Protein 4Q28 (pdb70)

Sequence (426 aa):
GHHHHHHSHRRSIVVIHPDTGRELSPEEAHRAGLIDWNFVKLRSQECDWEEISVKGPNGESSVIHDRKSGKKFSIEEALQSGRLTPAQYDRYVNKDSIQELAVLVSGGHHHHHHSHRRSIVVIHPDTGRELSPEEAHRAGLIDWNFVKLRSQECDWEEISVKGPNGESSVIHDRKSGKKFSIEEALQSGRLTPAQYDRYVNKDSIQELAVLVSGGHHHHHHSHRRSIVVIHPDTGRELSPEEAHRAGLIDWNFVKLRSQECDWEEISVKGPNGESSVIHDRKSGKKFSIEEALQSGRLTPAQYDRYVNKDSIQELAVLVSGHHHHHHSHRRSIVVIHPDTGRELSPEEAHRAGLIDWNFVKLRSQECDWEEISVKGPNGESSVIHDRKSGKKFSIEEALQSGRLTPAQYDRYVNKDSIQELAVLVS

Solvent-accessible surface area: 22636 Å² total

Structure (mmCIF, N/CA/C/O backbone):
data_4Q28
#
_entry.id   4Q28
#
_cell.length_a   68.237
_cell.length_b   68.237
_cell.length_c   192.587
_cell.angle_alpha   90.000
_cell.angle_beta   90.000
_cell.angle_gamma   120.000
#
_symmetry.space_group_name_H-M   'P 31 2 1'
#
loop_
_entity.id
_entity.type
_entity.pdbx_description
1 polymer Periplakin
2 water water
#
loop_
_atom_site.group_PDB
_atom_site.id
_atom_site.type_symbol
_atom_site.label_atom_id
_atom_site.label_alt_id
_atom_site.label_comp_id
_atom_site.label_asym_id
_atom_site.label_entity_id
_atom_site.label_seq_id
_atom_site.pdbx_PDB_ins_code
_atom_site.Cartn_x
_atom_site.Cartn_y
_atom_site.Cartn_z
_atom_site.occupancy
_atom_site.B_iso_or_equiv
_atom_site.auth_seq_id
_atom_site.auth_comp_id
_atom_site.auth_asym_id
_atom_site.auth_atom_id
_atom_site.pdbx_PDB_model_num
ATOM 1 N N . GLY A 1 2 ? 33.913 3.873 -7.811 1.00 68.55 1645 GLY A N 1
ATOM 2 C CA . GLY A 1 2 ? 33.320 4.202 -6.472 1.00 65.70 1645 GLY A CA 1
ATOM 3 C C . GLY A 1 2 ? 33.755 5.567 -5.953 1.00 72.65 1645 GLY A C 1
ATOM 4 O O . GLY A 1 2 ? 34.891 5.988 -6.178 1.00 77.59 1645 GLY A O 1
ATOM 5 N N . HIS A 1 3 ? 32.863 6.267 -5.250 1.00 73.66 1646 HIS A N 1
ATOM 6 C CA . HIS A 1 3 ? 33.187 7.595 -4.719 1.00 59.65 1646 HIS A CA 1
ATOM 7 C C . HIS A 1 3 ? 32.775 7.802 -3.254 1.00 53.33 1646 HIS A C 1
ATOM 8 O O . HIS A 1 3 ? 31.944 7.060 -2.704 1.00 50.72 1646 HIS A O 1
ATOM 15 N N . HIS A 1 4 ? 33.358 8.825 -2.629 1.00 49.00 1647 HIS A N 1
ATOM 16 C CA . HIS A 1 4 ? 33.067 9.129 -1.228 1.00 54.98 1647 HIS A CA 1
ATOM 17 C C . HIS A 1 4 ? 31.597 9.473 -0.989 1.00 54.15 1647 HIS A C 1
ATOM 18 O O . HIS A 1 4 ? 30.956 10.136 -1.801 1.00 46.94 1647 HIS A O 1
ATOM 25 N N . HIS A 1 5 ? 31.078 9.038 0.150 1.00 40.67 1648 HIS A N 1
ATOM 26 C CA . HIS A 1 5 ? 29.699 9.305 0.525 1.00 40.85 1648 HIS A CA 1
ATOM 27 C C . HIS A 1 5 ? 29.741 10.007 1.862 1.00 45.05 1648 HIS A C 1
ATOM 28 O O . HIS A 1 5 ? 30.530 9.627 2.718 1.00 40.79 1648 HIS A O 1
ATOM 35 N N . HIS A 1 6 ? 28.909 11.022 2.059 1.00 43.07 1649 HIS A N 1
ATOM 36 C CA . HIS A 1 6 ? 28.866 11.693 3.345 1.00 37.72 1649 HIS A CA 1
ATOM 37 C C . HIS A 1 6 ? 27.486 11.424 3.908 1.00 42.29 1649 HIS A C 1
ATOM 38 O O . HIS A 1 6 ? 26.490 11.824 3.314 1.00 44.31 1649 HIS A O 1
ATOM 45 N N . HIS A 1 7 ? 27.437 10.725 5.036 1.00 50.41 1650 HIS A N 1
ATOM 46 C CA . HIS A 1 7 ? 26.179 10.399 5.679 1.00 50.53 1650 HIS A CA 1
ATOM 47 C C . HIS A 1 7 ? 25.909 11.388 6.776 1.00 50.80 1650 HIS A C 1
ATOM 48 O O . HIS A 1 7 ? 26.697 11.527 7.719 1.00 58.70 1650 HIS A O 1
ATOM 55 N N . HIS A 1 8 ? 24.791 12.091 6.667 1.00 47.76 1651 HIS A N 1
ATOM 56 C CA . HIS A 1 8 ? 24.429 13.074 7.685 1.00 45.17 1651 HIS A CA 1
ATOM 57 C C . HIS A 1 8 ? 23.210 12.564 8.429 1.00 54.25 1651 HIS A C 1
ATOM 58 O O . HIS A 1 8 ? 22.248 12.113 7.824 1.00 58.65 1651 HIS A O 1
ATOM 65 N N . SER A 1 9 ? 23.280 12.634 9.752 1.00 34.02 1652 SER A N 1
ATOM 66 C CA . SER A 1 9 ? 22.205 12.230 10.667 1.00 60.07 1652 SER A CA 1
ATOM 67 C C . SER A 1 9 ? 22.146 13.474 11.519 1.00 57.81 1652 SER A C 1
ATOM 68 O O . SER A 1 9 ? 23.001 13.682 12.390 1.00 61.82 1652 SER A O 1
ATOM 71 N N . HIS A 1 10 ? 21.133 14.295 11.269 1.00 47.62 1653 HIS A N 1
ATOM 72 C CA . HIS A 1 10 ? 20.995 15.573 11.963 1.00 55.38 1653 HIS A CA 1
ATOM 73 C C . HIS A 1 10 ? 19.664 15.615 12.694 1.00 46.39 1653 HIS A C 1
ATOM 74 O O . HIS A 1 10 ? 18.666 15.181 12.147 1.00 45.49 1653 HIS A O 1
ATOM 89 N N . ARG A 1 12 ? 17.300 18.212 15.499 1.00 60.51 1655 ARG A N 1
ATOM 90 C CA . ARG A 1 12 ? 17.222 19.541 16.100 1.00 57.22 1655 ARG A CA 1
ATOM 91 C C . ARG A 1 12 ? 15.914 19.763 16.832 1.00 56.34 1655 ARG A C 1
ATOM 92 O O . ARG A 1 12 ? 14.867 19.262 16.419 1.00 58.07 1655 ARG A O 1
ATOM 100 N N . ARG A 1 13 ? 15.981 20.495 17.936 1.00 60.52 1656 ARG A N 1
ATOM 101 C CA . ARG A 1 13 ? 14.786 20.814 18.709 1.00 46.85 1656 ARG A CA 1
ATOM 102 C C . ARG A 1 13 ? 14.772 22.307 18.880 1.00 47.99 1656 ARG A C 1
ATOM 103 O O . ARG A 1 13 ? 15.654 22.869 19.517 1.00 49.26 1656 ARG A O 1
ATOM 111 N N . SER A 1 14 ? 13.784 22.964 18.301 1.00 62.48 1657 SER A N 1
ATOM 112 C CA . SER A 1 14 ? 13.716 24.402 18.443 1.00 53.05 1657 SER A CA 1
ATOM 113 C C . SER A 1 14 ? 12.354 24.796 18.985 1.00 58.70 1657 SER A C 1
ATOM 114 O O . SER A 1 14 ? 11.419 23.997 19.003 1.00 55.28 1657 SER A O 1
ATOM 117 N N . ILE A 1 15 ? 12.261 26.033 19.443 1.00 65.18 1658 ILE A N 1
ATOM 118 C CA . ILE A 1 15 ? 11.031 26.551 20.006 1.00 54.12 1658 ILE A CA 1
ATOM 119 C C . ILE A 1 15 ? 10.737 27.911 19.393 1.00 55.44 1658 ILE A C 1
ATOM 120 O O . ILE A 1 15 ? 11.627 28.756 19.266 1.00 61.13 1658 ILE A O 1
ATOM 125 N N . VAL A 1 16 ? 9.487 28.127 19.010 1.00 56.15 1659 VAL A N 1
ATOM 126 C CA . VAL A 1 16 ? 9.109 29.408 18.432 1.00 58.00 1659 VAL A CA 1
ATOM 127 C C . VAL A 1 16 ? 7.985 30.062 19.268 1.00 49.51 1659 VAL A C 1
ATOM 128 O O . VAL A 1 16 ? 7.059 29.384 19.732 1.00 44.78 1659 VAL A O 1
ATOM 132 N N . VAL A 1 17 ? 8.091 31.369 19.493 1.00 47.58 1660 VAL A N 1
ATOM 133 C CA . VAL A 1 17 ? 7.089 32.106 20.273 1.00 53.58 1660 VAL A CA 1
ATOM 134 C C . VAL A 1 17 ? 6.188 32.952 19.384 1.00 50.58 1660 VAL A C 1
ATOM 135 O O . VAL A 1 17 ? 6.644 33.908 18.770 1.00 54.57 1660 VAL A O 1
ATOM 139 N N . ILE A 1 18 ? 4.906 32.607 19.345 1.00 52.48 1661 ILE A N 1
ATOM 140 C CA . ILE A 1 18 ? 3.936 33.314 18.519 1.00 60.33 1661 ILE A CA 1
ATOM 141 C C . ILE A 1 18 ? 3.528 34.679 19.066 1.00 57.10 1661 ILE A C 1
ATOM 142 O O . ILE A 1 18 ? 3.090 34.799 20.212 1.00 54.12 1661 ILE A O 1
ATOM 147 N N . HIS A 1 19 ? 3.666 35.708 18.241 1.00 64.60 1662 HIS A N 1
ATOM 148 C CA . HIS A 1 19 ? 3.293 37.047 18.666 1.00 82.02 1662 HIS A CA 1
ATOM 149 C C . HIS A 1 19 ? 1.770 37.110 18.756 1.00 84.59 1662 HIS A C 1
ATOM 150 O O . HIS A 1 19 ? 1.070 36.672 17.848 1.00 81.39 1662 HIS A O 1
ATOM 157 N N . PRO A 1 20 ? 1.239 37.660 19.857 1.00 87.38 1663 PRO A N 1
ATOM 158 C CA . PRO A 1 20 ? -0.207 37.782 20.083 1.00 89.67 1663 PRO A CA 1
ATOM 159 C C . PRO A 1 20 ? -0.953 38.568 19.014 1.00 94.22 1663 PRO A C 1
ATOM 160 O O . PRO A 1 20 ? -2.114 38.286 18.722 1.00 89.53 1663 PRO A O 1
ATOM 164 N N . ASP A 1 21 ? -0.274 39.552 18.434 1.00 95.07 1664 ASP A N 1
ATOM 165 C CA . ASP A 1 21 ? -0.877 40.405 17.425 1.00 95.72 1664 ASP A CA 1
ATOM 166 C C . ASP A 1 21 ? -0.503 40.025 15.994 1.00 109.85 1664 ASP A C 1
ATOM 167 O O . ASP A 1 21 ? -1.365 39.611 15.218 1.00 119.32 1664 ASP A O 1
ATOM 172 N N . THR A 1 22 ? 0.772 40.149 15.639 1.00 109.28 1665 THR A N 1
ATOM 173 C CA . THR A 1 22 ? 1.192 39.810 14.283 1.00 110.99 1665 THR A CA 1
ATOM 174 C C . THR A 1 22 ? 1.175 38.301 14.041 1.00 115.60 1665 THR A C 1
ATOM 175 O O . THR A 1 22 ? 1.389 37.846 12.916 1.00 123.33 1665 THR A O 1
ATOM 179 N N . GLY A 1 23 ? 0.918 37.529 15.096 1.00 108.04 1666 GLY A N 1
ATOM 180 C CA . GLY A 1 23 ? 0.881 36.079 14.969 1.00 93.41 1666 GLY A CA 1
ATOM 181 C C . GLY A 1 23 ? 2.161 35.516 14.377 1.00 89.50 1666 GLY A C 1
ATOM 182 O O . GLY A 1 23 ? 2.233 34.329 14.063 1.00 87.06 1666 GLY A O 1
ATOM 183 N N . ARG A 1 24 ? 3.170 36.376 14.237 1.00 89.06 1667 ARG A N 1
ATOM 184 C CA . ARG A 1 24 ? 4.460 36.005 13.665 1.00 86.77 1667 ARG A CA 1
ATOM 185 C C . ARG A 1 24 ? 5.229 35.061 14.588 1.00 74.50 1667 ARG A C 1
ATOM 186 O O . ARG A 1 24 ? 5.072 35.122 15.813 1.00 65.43 1667 ARG A O 1
ATOM 194 N N . GLU A 1 25 ? 6.034 34.173 13.995 1.00 57.08 1668 GLU A N 1
ATOM 195 C CA . GLU A 1 25 ? 6.846 33.229 14.767 1.00 66.03 1668 GLU A CA 1
ATOM 196 C C . GLU A 1 25 ? 8.136 33.920 15.191 1.00 67.86 1668 GLU A C 1
ATOM 197 O O . GLU A 1 25 ? 8.898 34.394 14.347 1.00 76.78 1668 GLU A O 1
ATOM 203 N N . LEU A 1 26 ? 8.379 33.976 16.495 1.00 53.68 1669 LEU A N 1
ATOM 204 C CA . LEU A 1 26 ? 9.576 34.619 17.013 1.00 51.20 1669 LEU A CA 1
ATOM 205 C C . LEU A 1 26 ? 10.501 33.618 17.681 1.00 62.97 1669 LEU A C 1
ATOM 206 O O . LEU A 1 26 ? 10.056 32.611 18.233 1.00 80.36 1669 LEU A O 1
ATOM 211 N N . SER A 1 27 ? 11.796 33.889 17.622 1.00 64.81 1670 SER A N 1
ATOM 212 C CA . SER A 1 27 ? 12.756 33.011 18.262 1.00 65.88 1670 SER A CA 1
ATOM 213 C C . SER A 1 27 ? 12.792 33.471 19.707 1.00 53.26 1670 SER A C 1
ATOM 214 O O . SER A 1 27 ? 12.567 34.652 19.998 1.00 43.10 1670 SER A O 1
ATOM 217 N N . PRO A 1 28 ? 13.061 32.546 20.636 1.00 57.75 1671 PRO A N 1
ATOM 218 C CA . PRO A 1 28 ? 13.110 32.935 22.049 1.00 58.03 1671 PRO A CA 1
ATOM 219 C C . PRO A 1 28 ? 13.871 34.257 22.178 1.00 60.50 1671 PRO A C 1
ATOM 220 O O . PRO A 1 28 ? 13.514 35.137 22.958 1.00 54.61 1671 PRO A O 1
ATOM 224 N N . GLU A 1 29 ? 14.911 34.392 21.372 1.00 59.04 1672 GLU A N 1
ATOM 225 C CA . GLU A 1 29 ? 15.734 35.581 21.363 1.00 48.05 1672 GLU A CA 1
ATOM 226 C C . GLU A 1 29 ? 14.930 36.834 21.000 1.00 52.87 1672 GLU A C 1
ATOM 227 O O . GLU A 1 29 ? 14.946 37.830 21.726 1.00 59.03 1672 GLU A O 1
ATOM 233 N N . GLU A 1 30 ? 14.229 36.776 19.871 1.00 52.89 1673 GLU A N 1
ATOM 234 C CA . GLU A 1 30 ? 13.419 37.900 19.389 1.00 54.22 1673 GLU A CA 1
ATOM 235 C C . GLU A 1 30 ? 12.235 38.211 20.293 1.00 56.95 1673 GLU A C 1
ATOM 236 O O . GLU A 1 30 ? 11.840 39.374 20.419 1.00 53.61 1673 GLU A O 1
ATOM 242 N N . ALA A 1 31 ? 11.661 37.170 20.894 1.00 61.22 1674 ALA A N 1
ATOM 243 C CA . ALA A 1 31 ? 10.525 37.329 21.794 1.00 55.74 1674 ALA A CA 1
ATOM 244 C C . ALA A 1 31 ? 10.992 38.176 22.961 1.00 65.31 1674 ALA A C 1
ATOM 245 O O . ALA A 1 31 ? 10.306 39.111 23.385 1.00 73.34 1674 ALA A O 1
ATOM 247 N N . HIS A 1 32 ? 12.176 37.839 23.468 1.00 51.16 1675 HIS A N 1
ATOM 248 C CA . HIS A 1 32 ? 12.768 38.565 24.584 1.00 50.41 1675 HIS A CA 1
ATOM 249 C C . HIS A 1 32 ? 12.997 40.036 24.253 1.00 38.25 1675 HIS A C 1
ATOM 250 O O . HIS A 1 32 ? 12.858 40.893 25.119 1.00 57.30 1675 HIS A O 1
ATOM 257 N N . ARG A 1 33 ? 13.360 40.338 23.014 1.00 49.13 1676 ARG A N 1
ATOM 258 C CA . ARG A 1 33 ? 13.573 41.736 22.633 1.00 59.01 1676 ARG A CA 1
ATOM 259 C C . ARG A 1 33 ? 12.236 42.447 22.387 1.00 55.55 1676 ARG A C 1
ATOM 260 O O . ARG A 1 33 ? 12.155 43.679 22.392 1.00 52.25 1676 ARG A O 1
ATOM 268 N N . ALA A 1 34 ? 11.192 41.657 22.170 1.00 44.90 1677 ALA A N 1
ATOM 269 C CA . ALA A 1 34 ? 9.871 42.202 21.921 1.00 55.14 1677 ALA A CA 1
ATOM 270 C C . ALA A 1 34 ? 9.109 42.208 23.229 1.00 70.64 1677 ALA A C 1
ATOM 271 O O . ALA A 1 34 ? 7.905 42.447 23.259 1.00 59.85 1677 ALA A O 1
ATOM 273 N N . GLY A 1 35 ? 9.826 41.927 24.310 1.00 71.39 1678 GLY A N 1
ATOM 274 C CA . GLY A 1 35 ? 9.224 41.917 25.631 1.00 59.65 1678 GLY A CA 1
ATOM 275 C C . GLY A 1 35 ? 8.128 40.893 25.835 1.00 62.33 1678 GLY A C 1
ATOM 276 O O . GLY A 1 35 ? 7.367 40.985 26.793 1.00 67.95 1678 GLY A O 1
ATOM 277 N N . LEU A 1 36 ? 8.034 39.909 24.954 1.00 66.59 1679 LEU A N 1
ATOM 278 C CA . LEU A 1 36 ? 6.993 38.908 25.117 1.00 66.55 1679 LEU A CA 1
ATOM 279 C C . LEU A 1 36 ? 7.340 37.893 26.193 1.00 76.25 1679 LEU A C 1
ATOM 280 O O . LEU A 1 36 ? 6.477 37.123 26.626 1.00 87.52 1679 LEU A O 1
ATOM 285 N N . ILE A 1 37 ? 8.603 37.890 26.617 1.00 60.74 1680 ILE A N 1
ATOM 286 C CA . ILE A 1 37 ? 9.076 36.972 27.657 1.00 53.54 1680 ILE A CA 1
ATOM 287 C C . 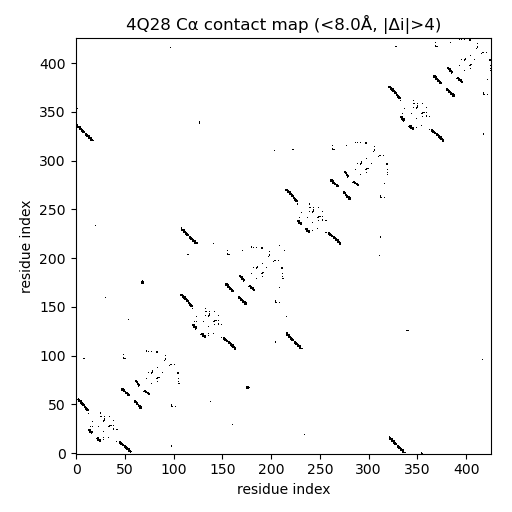ILE A 1 37 ? 10.241 37.575 28.432 1.00 77.63 1680 ILE A C 1
ATOM 288 O O . ILE A 1 37 ? 11.056 38.318 27.876 1.00 91.26 1680 ILE A O 1
ATOM 293 N N . ASP A 1 38 ? 10.313 37.237 29.716 1.00 82.09 1681 ASP A N 1
ATOM 294 C CA . ASP A 1 38 ? 11.359 37.738 30.600 1.00 83.55 1681 ASP A CA 1
ATOM 295 C C . ASP A 1 38 ? 12.602 36.882 30.520 1.00 69.67 1681 ASP A C 1
ATOM 296 O O . ASP A 1 38 ? 12.539 35.702 30.169 1.00 67.37 1681 ASP A O 1
ATOM 301 N N . TRP A 1 39 ? 13.729 37.4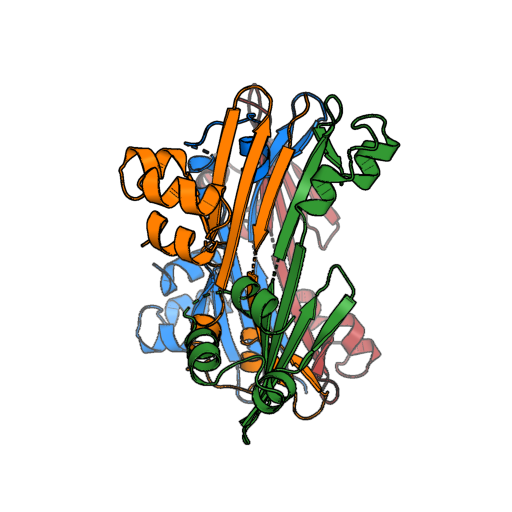80 30.877 1.00 56.59 1682 TRP A N 1
ATOM 302 C CA . TRP A 1 39 ? 15.013 36.799 30.838 1.00 55.04 1682 TRP A CA 1
ATOM 303 C C . TRP A 1 39 ? 15.078 35.325 31.298 1.00 67.64 1682 TRP A C 1
ATOM 304 O O . TRP A 1 39 ? 15.680 34.491 30.622 1.00 68.66 1682 TRP A O 1
ATOM 315 N N . ASN A 1 40 ? 14.464 34.990 32.427 1.00 69.30 1683 ASN A N 1
ATOM 316 C CA . ASN A 1 40 ? 14.518 33.614 32.916 1.00 74.77 1683 ASN A CA 1
ATOM 317 C C . ASN A 1 40 ? 13.692 32.614 32.113 1.00 79.57 1683 ASN A C 1
ATOM 318 O O . ASN A 1 40 ? 13.970 31.415 32.143 1.00 89.75 1683 ASN A O 1
ATOM 331 N N . PHE A 1 42 ? 13.414 33.016 28.982 1.00 52.81 1685 PHE A N 1
ATOM 332 C CA . PHE A 1 42 ? 14.266 33.006 27.801 1.00 68.50 1685 PHE A CA 1
ATOM 333 C C . PHE A 1 42 ? 15.314 31.918 27.984 1.00 65.92 1685 PHE A C 1
ATOM 334 O O . PHE A 1 4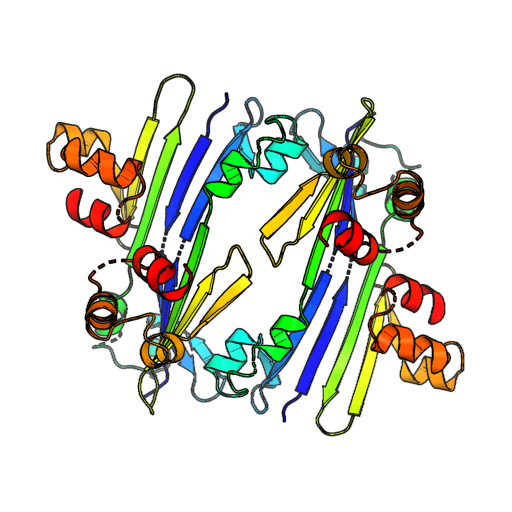2 ? 15.486 31.065 27.114 1.00 53.00 1685 PHE A O 1
ATOM 342 N N . VAL A 1 43 ? 16.002 31.954 29.123 1.00 64.42 1686 VAL A N 1
ATOM 343 C CA . VAL A 1 43 ? 17.008 30.956 29.463 1.00 58.21 1686 VAL A CA 1
ATOM 344 C C . VAL A 1 43 ? 16.331 29.588 29.471 1.00 55.35 1686 VAL A C 1
ATOM 345 O O . VAL A 1 43 ? 16.766 28.650 28.790 1.00 54.66 1686 VAL A O 1
ATOM 349 N N . LYS A 1 44 ? 15.266 29.482 30.256 1.00 50.38 1687 LYS A N 1
ATOM 350 C CA . LYS A 1 44 ? 14.523 28.238 30.349 1.00 60.53 1687 LYS A CA 1
ATOM 351 C C . LYS A 1 44 ? 14.262 27.694 28.956 1.00 64.58 1687 LYS A C 1
ATOM 352 O O . LYS A 1 44 ? 14.578 26.543 28.666 1.00 74.47 1687 LYS A O 1
ATOM 358 N N . LEU A 1 45 ? 13.681 28.527 28.096 1.00 54.80 1688 LEU A N 1
ATOM 359 C CA . LEU A 1 45 ? 13.360 28.112 26.731 1.00 63.98 1688 LEU A CA 1
ATOM 360 C C . LEU A 1 45 ? 14.556 27.575 25.959 1.00 56.34 1688 LEU A C 1
ATOM 361 O O . LEU A 1 45 ? 14.457 26.529 25.316 1.00 50.43 1688 LEU A O 1
ATOM 366 N N . ARG A 1 46 ? 15.669 28.308 26.021 1.00 51.50 1689 ARG A N 1
ATOM 367 C CA . ARG A 1 46 ? 16.918 27.940 25.360 1.00 52.08 1689 ARG A CA 1
ATOM 368 C C . ARG A 1 46 ? 17.414 26.559 25.794 1.00 70.18 1689 ARG A C 1
ATOM 369 O O . ARG A 1 46 ? 17.739 25.715 24.951 1.00 75.35 1689 ARG A O 1
ATOM 377 N N . SER A 1 47 ? 17.474 26.343 27.109 1.00 66.37 1690 SER A N 1
ATOM 378 C CA . SER A 1 47 ? 17.923 25.078 27.683 1.00 66.85 1690 SER A CA 1
ATOM 379 C C . SER A 1 47 ? 17.173 23.889 27.087 1.00 80.39 1690 SER A C 1
ATOM 380 O O . SER A 1 47 ? 17.585 22.736 27.246 1.00 95.92 1690 SER A O 1
ATOM 383 N N . GLN A 1 48 ? 16.061 24.177 26.420 1.00 68.55 1691 GLN A N 1
ATOM 384 C CA . GLN A 1 48 ? 15.235 23.149 25.799 1.00 73.56 1691 GLN A CA 1
ATOM 385 C C . GLN A 1 48 ? 15.559 22.938 24.329 1.00 67.59 1691 GLN A C 1
ATOM 386 O O . GLN A 1 48 ? 15.002 22.047 23.686 1.00 64.05 1691 GLN A O 1
ATOM 392 N N . GLU A 1 49 ? 16.438 23.774 23.791 1.00 61.68 1692 GLU A N 1
ATOM 393 C CA . GLU A 1 49 ? 16.825 23.657 22.393 1.00 56.50 1692 GLU A CA 1
ATOM 394 C C . GLU A 1 49 ? 18.142 22.894 22.310 1.00 58.19 1692 GLU A C 1
ATOM 395 O O . GLU A 1 49 ? 18.955 22.929 23.234 1.00 68.46 1692 GLU A O 1
ATOM 401 N N . CYS A 1 50 ? 18.336 22.186 21.208 1.00 41.29 1693 CYS A N 1
ATOM 402 C CA . CYS A 1 50 ? 19.566 21.441 20.982 1.00 54.45 1693 CYS A CA 1
ATOM 403 C C . CYS A 1 50 ? 19.652 21.147 19.503 1.00 60.12 1693 CYS A C 1
ATOM 404 O O . CYS A 1 50 ? 18.631 20.978 18.832 1.00 58.80 1693 CYS A O 1
ATOM 407 N N . ASP A 1 51 ? 20.877 21.098 18.998 1.00 57.76 1694 ASP A N 1
ATOM 408 C CA . ASP A 1 51 ? 21.104 20.861 17.583 1.00 47.02 1694 ASP A CA 1
ATOM 409 C C . ASP A 1 51 ? 22.333 19.975 17.437 1.00 48.99 1694 ASP A C 1
ATOM 410 O O . ASP A 1 51 ? 23.461 20.441 17.632 1.00 44.49 1694 ASP A O 1
ATOM 415 N N . TRP A 1 52 ? 22.122 18.699 17.124 1.00 48.90 1695 TRP A N 1
ATOM 416 C CA . TRP A 1 52 ? 23.236 17.768 16.920 1.00 41.57 1695 TRP A CA 1
ATOM 417 C C . TRP A 1 52 ? 23.241 17.198 15.502 1.00 44.42 1695 TRP A C 1
ATOM 418 O O . TRP A 1 52 ? 22.187 16.944 14.923 1.00 61.44 1695 TRP A O 1
ATOM 429 N N . GLU A 1 53 ? 24.434 17.000 14.948 1.00 47.66 1696 GLU A N 1
ATOM 430 C CA . GLU A 1 53 ? 24.583 16.452 13.607 1.00 43.48 1696 GLU A CA 1
ATOM 431 C C . GLU A 1 53 ? 25.766 15.487 13.590 1.00 54.13 1696 GLU A C 1
ATOM 432 O O . GLU A 1 53 ? 26.871 15.834 14.004 1.00 61.39 1696 GLU A O 1
ATOM 438 N N . GLU A 1 54 ? 25.523 14.267 13.128 1.00 60.51 1697 GLU A N 1
ATOM 439 C CA . GLU A 1 54 ? 26.569 13.252 13.057 1.00 50.69 1697 GLU A CA 1
ATOM 440 C C . GLU A 1 54 ? 26.893 13.006 11.589 1.00 54.27 1697 GLU A C 1
ATOM 441 O O . GLU A 1 54 ? 26.012 12.686 10.797 1.00 52.91 1697 GLU A O 1
ATOM 447 N N . ILE A 1 55 ? 28.160 13.156 11.226 1.00 33.68 1698 ILE A N 1
ATOM 448 C CA . ILE A 1 55 ? 28.566 12.962 9.850 1.00 43.40 1698 ILE A CA 1
ATOM 449 C C . ILE A 1 55 ? 29.599 11.851 9.643 1.00 62.53 1698 ILE A C 1
ATOM 450 O O . ILE A 1 55 ? 30.759 11.969 10.059 1.00 47.92 1698 ILE A O 1
ATOM 455 N N . SER A 1 56 ? 29.157 10.770 9.003 1.00 67.24 1699 SER A N 1
ATOM 456 C CA . SER A 1 56 ? 30.017 9.636 8.702 1.00 54.52 1699 SER A CA 1
ATOM 457 C C . SER A 1 56 ? 30.573 9.743 7.292 1.00 52.52 1699 SER A C 1
ATOM 458 O O . SER A 1 56 ? 29.829 9.636 6.326 1.00 55.87 1699 SER A O 1
ATOM 461 N N . VAL A 1 57 ? 31.873 9.986 7.173 1.00 48.99 1700 VAL A N 1
ATOM 462 C CA . VAL A 1 57 ? 32.519 10.041 5.867 1.00 56.01 1700 VAL A CA 1
ATOM 463 C C . VAL A 1 57 ? 32.780 8.596 5.466 1.00 60.33 1700 VAL A C 1
ATOM 464 O O . VAL A 1 57 ? 33.559 7.902 6.112 1.00 61.80 1700 VAL A O 1
ATOM 468 N N . LYS A 1 58 ? 32.132 8.128 4.414 1.00 66.36 1701 LYS A N 1
ATOM 469 C CA . LYS A 1 58 ? 32.349 6.756 3.996 1.00 61.53 1701 LYS A CA 1
ATOM 470 C C . LYS A 1 58 ? 33.174 6.790 2.735 1.00 60.39 1701 LYS A C 1
ATOM 471 O O . LYS A 1 58 ? 32.692 7.176 1.675 1.00 63.82 1701 LYS A O 1
ATOM 477 N N . GLY A 1 59 ? 34.434 6.393 2.862 1.00 64.85 1702 GLY A N 1
ATOM 478 C CA . GLY A 1 59 ? 35.323 6.405 1.723 1.00 71.58 1702 GLY A CA 1
ATOM 479 C C . GLY A 1 59 ? 35.994 5.091 1.390 1.00 81.02 1702 GLY A C 1
ATOM 480 O O . GLY A 1 59 ? 35.406 4.014 1.511 1.00 85.61 1702 GLY A O 1
ATOM 481 N N . PRO A 1 60 ? 37.255 5.166 0.956 1.00 82.39 1703 PRO A N 1
ATOM 482 C CA . PRO A 1 60 ? 38.078 4.018 0.574 1.00 82.88 1703 PRO A CA 1
ATOM 483 C C . PRO A 1 60 ? 38.682 3.304 1.768 1.00 92.19 1703 PRO A C 1
ATOM 484 O O . PRO A 1 60 ? 38.705 2.072 1.804 1.00 82.57 1703 PRO A O 1
ATOM 488 N N . ASN A 1 61 ? 39.171 4.077 2.739 1.00 100.87 1704 ASN A N 1
ATOM 489 C CA . ASN A 1 61 ? 39.781 3.501 3.934 1.00 107.60 1704 ASN A CA 1
ATOM 490 C C . ASN A 1 61 ? 38.709 2.758 4.735 1.00 102.40 1704 ASN A C 1
ATOM 491 O O . ASN A 1 61 ? 38.931 1.645 5.217 1.00 92.87 1704 ASN A O 1
ATOM 496 N N . GLY A 1 62 ? 37.548 3.393 4.861 1.00 90.21 1705 GLY A N 1
ATOM 497 C CA . GLY A 1 62 ? 36.442 2.818 5.600 1.00 81.21 1705 GLY A CA 1
ATOM 498 C C . GLY A 1 62 ? 35.623 3.990 6.091 1.00 83.54 1705 GLY A C 1
ATOM 499 O O . GLY A 1 62 ? 35.554 4.998 5.386 1.00 73.50 1705 GLY A O 1
ATOM 500 N N . GLU A 1 63 ? 35.019 3.894 7.276 1.00 83.28 1706 GLU A N 1
ATOM 501 C CA . GLU A 1 63 ? 34.222 5.008 7.775 1.00 78.87 1706 GLU A CA 1
ATOM 502 C C . GLU A 1 63 ? 34.861 5.810 8.895 1.00 67.91 1706 GLU A C 1
ATOM 503 O O . GLU A 1 63 ? 35.306 5.277 9.902 1.00 83.24 1706 GLU A O 1
ATOM 509 N N . SER A 1 64 ? 34.910 7.114 8.679 1.00 63.28 1707 SER A N 1
ATOM 510 C CA . SER A 1 64 ? 35.444 8.082 9.628 1.00 72.82 1707 SER A CA 1
ATOM 511 C C . SER A 1 64 ? 34.171 8.767 10.146 1.00 61.26 1707 SER A C 1
ATOM 512 O O . SER A 1 64 ? 33.240 8.969 9.378 1.00 71.17 1707 SER A O 1
ATOM 515 N N . SER A 1 65 ? 34.094 9.118 11.424 1.00 62.69 1708 SER A N 1
ATOM 516 C CA . SER A 1 65 ? 32.859 9.739 11.900 1.00 62.40 1708 SER A CA 1
ATOM 517 C C . SER A 1 65 ? 32.996 10.771 13.009 1.00 49.11 1708 SER A C 1
ATOM 518 O O . SER A 1 65 ? 33.685 10.550 14.002 1.00 50.09 1708 SER A O 1
ATOM 521 N N . VAL A 1 66 ? 32.303 11.889 12.841 1.00 38.32 1709 VAL A N 1
ATOM 522 C CA . VAL A 1 66 ? 32.349 12.984 13.799 1.00 46.05 1709 VAL A CA 1
ATOM 523 C C . VAL A 1 66 ? 30.945 13.480 14.126 1.00 49.45 1709 VAL A C 1
ATOM 524 O O . VAL A 1 66 ? 30.109 13.587 13.239 1.00 57.30 1709 VAL A O 1
ATOM 528 N N . ILE A 1 67 ? 30.683 13.773 15.397 1.00 56.21 1710 ILE A N 1
ATOM 529 C CA . ILE A 1 67 ? 29.376 14.285 15.798 1.00 58.58 1710 ILE A CA 1
ATOM 530 C C . ILE A 1 67 ? 29.548 15.715 16.320 1.00 63.67 1710 ILE A C 1
ATOM 531 O O . ILE A 1 67 ? 30.381 15.974 17.185 1.00 79.03 1710 ILE A O 1
ATOM 536 N N . HIS A 1 68 ? 28.768 16.643 15.769 1.00 40.36 1711 HIS A N 1
ATOM 537 C CA . HIS A 1 68 ? 28.863 18.049 16.148 1.00 47.21 1711 HIS A CA 1
ATOM 538 C C . HIS A 1 68 ? 27.674 18.593 16.921 1.00 39.44 1711 HIS A C 1
ATOM 539 O O . HIS A 1 68 ? 26.515 18.367 16.566 1.00 45.79 1711 HIS A O 1
ATOM 546 N N . ASP A 1 69 ? 27.983 19.342 17.968 1.00 38.18 1712 ASP A N 1
ATOM 547 C CA . ASP A 1 69 ? 26.977 19.986 18.789 1.00 57.08 1712 ASP A CA 1
ATOM 548 C C . ASP A 1 69 ? 26.813 21.363 18.134 1.00 56.79 1712 ASP A C 1
ATOM 549 O O . ASP A 1 69 ? 27.597 22.276 18.386 1.00 51.40 1712 ASP A O 1
ATOM 554 N N . ARG A 1 70 ? 25.810 21.509 17.278 1.00 50.79 1713 ARG A N 1
ATOM 555 C CA . ARG A 1 70 ? 25.596 22.776 16.582 1.00 63.98 1713 ARG A CA 1
ATOM 556 C C . ARG A 1 70 ? 25.212 23.962 17.472 1.00 60.55 1713 ARG A C 1
ATOM 557 O O . ARG A 1 70 ? 25.282 25.112 17.043 1.00 49.64 1713 ARG A O 1
ATOM 565 N N . LYS A 1 71 ? 24.804 23.678 18.702 1.00 55.80 1714 LYS A N 1
ATOM 566 C CA . LYS A 1 71 ? 24.405 24.722 19.633 1.00 50.04 1714 LYS A CA 1
ATOM 567 C C . LYS A 1 71 ? 25.599 25.292 20.375 1.00 47.17 1714 LYS A C 1
ATOM 568 O O . LYS A 1 71 ? 25.693 26.502 20.561 1.00 57.75 1714 LYS A O 1
ATOM 574 N N . SER A 1 72 ? 26.509 24.414 20.796 1.00 44.22 1715 SER A N 1
ATOM 575 C CA . SER A 1 72 ? 27.701 24.822 21.554 1.00 56.75 1715 SER A CA 1
ATOM 576 C C . SER A 1 72 ? 28.923 25.065 20.674 1.00 58.97 1715 SER A C 1
ATOM 577 O O . SER A 1 72 ? 29.778 25.898 20.986 1.00 66.73 1715 SER A O 1
ATOM 580 N N . GLY A 1 73 ? 29.012 24.318 19.582 1.00 49.02 1716 GLY A N 1
ATOM 581 C CA . GLY A 1 73 ? 30.142 24.468 18.684 1.00 50.74 1716 GLY A CA 1
ATOM 582 C C . GLY A 1 73 ? 31.233 23.451 18.976 1.00 65.20 1716 GLY A C 1
ATOM 583 O O . GLY A 1 73 ? 32.367 23.588 18.506 1.00 72.16 1716 GLY A O 1
ATOM 584 N N . LYS A 1 74 ? 30.898 22.429 19.757 1.00 63.19 1717 LYS A N 1
ATOM 585 C CA . LYS A 1 74 ? 31.859 21.393 20.092 1.00 69.06 1717 LYS A CA 1
ATOM 586 C C . LYS A 1 74 ? 31.693 20.196 19.158 1.00 67.08 1717 LYS A C 1
ATOM 587 O O . LYS A 1 74 ? 30.586 19.887 18.713 1.00 61.74 1717 LYS A O 1
ATOM 593 N N . LYS A 1 75 ? 32.806 19.523 18.878 1.00 50.83 1718 LYS A N 1
ATOM 594 C CA . LYS A 1 75 ? 32.824 18.354 17.996 1.00 60.33 1718 LYS A CA 1
ATOM 595 C C . LYS A 1 75 ? 33.423 17.131 18.702 1.00 59.43 1718 LYS A C 1
ATOM 596 O O . LYS A 1 75 ? 34.269 17.258 19.582 1.00 51.46 1718 LYS A O 1
ATOM 602 N N . PHE A 1 76 ? 32.992 15.944 18.309 1.00 59.14 1719 PHE A N 1
ATOM 603 C CA . PHE A 1 76 ? 33.498 14.740 18.944 1.00 55.20 1719 PHE A CA 1
ATOM 604 C C . PHE A 1 76 ? 33.782 13.583 17.988 1.00 54.41 1719 PHE A C 1
ATOM 605 O O . PHE A 1 76 ? 32.851 12.995 17.423 1.00 56.22 1719 PHE A O 1
ATOM 613 N N . SER A 1 77 ? 35.066 13.257 17.816 1.00 48.52 1720 SER A N 1
ATOM 614 C CA . SER A 1 77 ? 35.465 12.136 16.965 1.00 52.41 1720 SER A CA 1
ATOM 615 C C . SER A 1 77 ? 34.896 10.852 17.564 1.00 46.35 1720 SER A C 1
ATOM 616 O O . SER A 1 77 ? 34.934 10.679 18.778 1.00 38.18 1720 SER A O 1
ATOM 619 N N . ILE A 1 78 ? 34.369 9.959 16.732 1.00 50.12 1721 ILE A N 1
ATOM 620 C CA . ILE A 1 78 ? 33.815 8.708 17.247 1.00 62.35 1721 ILE A CA 1
ATOM 621 C C . ILE A 1 78 ? 34.951 7.713 17.518 1.00 68.36 1721 ILE A C 1
ATOM 622 O O . ILE A 1 78 ? 34.947 7.005 18.529 1.00 83.66 1721 ILE A O 1
ATOM 627 N N . GLU A 1 79 ? 35.924 7.664 16.612 1.00 61.21 1722 GLU A N 1
ATOM 628 C CA . GLU A 1 79 ? 37.073 6.788 16.782 1.00 69.14 1722 GLU A CA 1
ATOM 629 C C . GLU A 1 79 ? 37.768 7.209 18.072 1.00 63.88 1722 GLU A C 1
ATOM 630 O O . GLU A 1 79 ? 38.211 6.375 18.852 1.00 58.77 1722 GLU A O 1
ATOM 636 N N . GLU A 1 80 ? 37.847 8.513 18.304 1.00 61.53 1723 GLU A N 1
ATOM 637 C CA . GLU A 1 80 ? 38.478 9.020 19.516 1.00 61.20 1723 GLU A CA 1
ATOM 638 C C . GLU A 1 80 ? 37.652 8.686 20.752 1.00 69.16 1723 GLU A C 1
ATOM 639 O O . GLU A 1 80 ? 38.169 8.702 21.867 1.00 72.15 1723 GLU A O 1
ATOM 645 N N . ALA A 1 81 ? 36.372 8.377 20.556 1.00 67.70 1724 ALA A N 1
ATOM 646 C CA . ALA A 1 81 ? 35.497 8.024 21.671 1.00 60.50 1724 ALA A CA 1
ATOM 647 C C . ALA A 1 81 ? 35.588 6.529 21.926 1.00 61.39 1724 ALA A C 1
ATOM 648 O O . ALA A 1 81 ? 35.455 6.082 23.062 1.00 69.82 1724 ALA A O 1
ATOM 650 N N . LEU A 1 82 ? 35.785 5.749 20.868 1.00 59.38 1725 LEU A N 1
ATOM 651 C CA . LEU A 1 82 ? 35.929 4.307 21.033 1.00 66.34 1725 LEU A CA 1
ATOM 652 C C . LEU A 1 82 ? 37.291 4.030 21.692 1.00 69.34 1725 LEU A C 1
ATOM 653 O O . LEU A 1 82 ? 37.394 3.274 22.657 1.00 70.63 1725 LEU A O 1
ATOM 658 N N . GLN A 1 83 ? 38.332 4.669 21.174 1.00 79.98 1726 GLN A N 1
ATOM 659 C CA . GLN A 1 83 ? 39.676 4.512 21.706 1.00 87.66 1726 GLN A CA 1
ATOM 660 C C . GLN A 1 83 ? 39.700 4.871 23.198 1.00 94.40 1726 GLN A C 1
ATOM 661 O O . GLN A 1 83 ? 40.068 4.043 24.025 1.00 92.15 1726 GLN A O 1
ATOM 667 N N . SER A 1 84 ? 39.291 6.094 23.539 1.00 97.68 1727 SER A N 1
ATOM 668 C CA . SER A 1 84 ? 39.285 6.555 24.935 1.00 95.83 1727 SER A CA 1
ATOM 669 C C . SER A 1 84 ? 38.282 5.810 25.818 1.00 94.75 1727 SER A C 1
ATOM 670 O O . SER A 1 84 ? 38.231 6.018 27.033 1.00 92.88 1727 SER A O 1
ATOM 673 N N . GLY A 1 85 ? 37.470 4.960 25.197 1.00 84.98 1728 GLY A N 1
ATOM 674 C CA . GLY A 1 85 ? 36.502 4.175 25.940 1.00 68.03 1728 GLY A CA 1
ATOM 675 C C . GLY A 1 85 ? 35.168 4.792 26.328 1.00 69.16 1728 GLY A C 1
ATOM 676 O O . GLY A 1 85 ? 34.318 4.084 26.867 1.00 59.85 1728 GLY A O 1
ATOM 677 N N . ARG A 1 86 ? 34.956 6.083 26.078 1.00 74.65 1729 ARG A N 1
ATOM 678 C CA . ARG A 1 86 ? 33.671 6.692 26.435 1.00 74.47 1729 ARG A CA 1
ATOM 679 C C . ARG A 1 86 ? 32.545 6.050 25.627 1.00 70.51 1729 ARG A C 1
ATOM 680 O O . ARG A 1 86 ? 31.367 6.246 25.916 1.00 63.91 1729 ARG A O 1
ATOM 688 N N . LEU A 1 87 ? 32.909 5.283 24.607 1.00 73.90 1730 LEU A N 1
ATOM 689 C CA . LEU A 1 87 ? 31.913 4.619 23.781 1.00 69.17 1730 LEU A CA 1
ATOM 690 C C . LEU A 1 87 ? 32.336 3.161 23.584 1.00 65.31 1730 LEU A C 1
ATOM 691 O O . LEU A 1 87 ? 33.467 2.889 23.181 1.00 67.45 1730 LEU A O 1
ATOM 696 N N . THR A 1 88 ? 31.441 2.224 23.880 1.00 50.16 1731 THR A N 1
ATOM 697 C CA . THR A 1 88 ? 31.756 0.811 23.736 1.00 62.83 1731 THR A CA 1
ATOM 698 C C . THR A 1 88 ? 31.353 0.317 22.365 1.00 81.40 1731 THR A C 1
ATOM 699 O O . THR A 1 88 ? 30.316 0.709 21.841 1.00 79.55 1731 THR A O 1
ATOM 703 N N . PRO A 1 89 ? 32.165 -0.559 21.762 1.00 95.44 1732 PRO A N 1
ATOM 704 C CA . PRO A 1 89 ? 31.810 -1.067 20.436 1.00 101.38 1732 PRO A CA 1
ATOM 705 C C . PRO A 1 89 ? 30.472 -1.799 20.458 1.00 87.25 1732 PRO A C 1
ATOM 706 O O . PRO A 1 89 ? 29.990 -2.268 19.430 1.00 101.74 1732 PRO A O 1
ATOM 710 N N . ALA A 1 90 ? 29.876 -1.896 21.640 1.00 69.89 1733 ALA A N 1
ATOM 711 C CA . ALA A 1 90 ? 28.575 -2.540 21.785 1.00 69.87 1733 ALA A CA 1
ATOM 712 C C . ALA A 1 90 ? 27.496 -1.512 21.459 1.00 66.85 1733 ALA A C 1
ATOM 713 O O . ALA A 1 90 ? 26.497 -1.822 20.805 1.00 56.60 1733 ALA A O 1
ATOM 715 N N . GLN A 1 91 ? 27.724 -0.285 21.923 1.00 59.12 1734 GLN A N 1
ATOM 716 C CA . GLN A 1 91 ? 26.818 0.842 21.693 1.00 58.55 1734 GLN A CA 1
ATOM 717 C C . GLN A 1 91 ? 27.008 1.410 20.274 1.00 67.05 1734 GLN A C 1
ATOM 718 O O . GLN A 1 91 ? 26.027 1.766 19.608 1.00 63.17 1734 GLN A O 1
ATOM 724 N N . TYR A 1 92 ? 28.258 1.498 19.813 1.00 74.15 1735 TYR A N 1
ATOM 725 C CA . TYR A 1 92 ? 28.528 2.008 18.471 1.00 78.37 1735 TYR A CA 1
ATOM 726 C C . TYR A 1 92 ? 27.759 1.157 17.478 1.00 81.32 1735 TYR A C 1
ATOM 727 O O . TYR A 1 92 ? 27.168 1.663 16.527 1.00 63.52 1735 TYR A O 1
ATOM 736 N N . ASP A 1 93 ? 27.765 -0.146 17.710 1.00 80.99 1736 ASP A N 1
ATOM 737 C CA . ASP A 1 93 ? 27.063 -1.052 16.828 1.00 79.06 1736 ASP A CA 1
ATOM 738 C C . ASP A 1 93 ? 25.584 -0.767 16.774 1.00 84.96 1736 ASP A C 1
ATOM 739 O O . ASP A 1 93 ? 24.943 -0.964 15.746 1.00 98.47 1736 ASP A O 1
ATOM 744 N N . ARG A 1 94 ? 25.032 -0.295 17.878 1.00 75.58 1737 ARG A N 1
ATOM 745 C CA . ARG A 1 94 ? 23.619 0.010 17.886 1.00 72.98 1737 ARG A CA 1
ATOM 746 C C . ARG A 1 94 ? 23.391 1.218 16.995 1.00 68.84 1737 ARG A C 1
ATOM 747 O O . ARG A 1 94 ? 22.485 1.216 16.166 1.00 70.93 1737 ARG A O 1
ATOM 755 N N . TYR A 1 95 ? 24.221 2.245 17.151 1.00 60.54 1738 TYR A N 1
ATOM 756 C CA . TYR A 1 95 ? 24.076 3.438 16.330 1.00 70.93 1738 TYR A CA 1
ATOM 757 C C . TYR A 1 95 ? 24.197 3.054 14.863 1.00 63.79 1738 TYR A C 1
ATOM 758 O O . TYR A 1 95 ? 23.307 3.331 14.057 1.00 65.38 1738 TYR A O 1
ATOM 767 N N . VAL A 1 96 ? 25.307 2.412 14.522 1.00 60.79 1739 VAL A N 1
ATOM 768 C CA . VAL A 1 96 ? 25.538 1.990 13.148 1.00 68.09 1739 VAL A CA 1
ATOM 769 C C . VAL A 1 96 ? 24.329 1.239 12.584 1.00 76.49 1739 VAL A C 1
ATOM 770 O O . VAL A 1 96 ? 23.926 1.481 11.449 1.00 83.17 1739 VAL A O 1
ATOM 774 N N . ASN A 1 97 ? 23.749 0.342 13.378 1.00 71.26 1740 ASN A N 1
ATOM 775 C CA . ASN A 1 97 ? 22.589 -0.433 12.940 1.00 63.41 1740 ASN A CA 1
ATOM 776 C C . ASN A 1 97 ? 21.287 0.330 13.040 1.00 63.33 1740 ASN A C 1
ATOM 777 O O . ASN A 1 97 ? 20.212 -0.258 12.920 1.00 56.63 1740 ASN A O 1
ATOM 782 N N . LYS A 1 98 ? 21.395 1.636 13.266 1.00 72.89 1741 LYS A N 1
ATOM 783 C CA . LYS A 1 98 ? 20.237 2.525 13.397 1.00 74.11 1741 LYS A CA 1
ATOM 784 C C . LYS A 1 98 ? 19.284 2.163 14.534 1.00 79.01 1741 LYS A C 1
ATOM 785 O O . LYS A 1 98 ? 18.066 2.209 14.367 1.00 89.52 1741 LYS A O 1
ATOM 791 N N . ASP A 1 99 ? 19.836 1.795 15.686 1.00 84.31 1742 ASP A N 1
ATOM 792 C CA . ASP A 1 99 ? 19.010 1.462 16.838 1.00 93.17 1742 ASP A CA 1
ATOM 793 C C . ASP A 1 99 ? 19.355 2.355 18.020 1.00 93.41 1742 ASP A C 1
ATOM 794 O O . ASP A 1 99 ? 18.979 2.086 19.162 1.00 95.37 1742 ASP A O 1
ATOM 807 N N . SER A 1 101 ? 19.583 6.664 18.712 1.00 68.31 1744 SER A N 1
ATOM 808 C CA . SER A 1 101 ? 19.363 8.009 18.215 1.00 61.51 1744 SER A CA 1
ATOM 809 C C . SER A 1 101 ? 20.624 8.850 18.236 1.00 61.87 1744 SER A C 1
ATOM 810 O O . SER A 1 101 ? 21.622 8.519 18.873 1.00 59.70 1744 SER A O 1
ATOM 813 N N . ILE A 1 102 ? 20.546 9.970 17.542 1.00 60.50 1745 ILE A N 1
ATOM 814 C CA . ILE A 1 102 ? 21.652 10.895 17.469 1.00 56.68 1745 ILE A CA 1
ATOM 815 C C . ILE A 1 102 ? 21.858 11.440 18.865 1.00 52.86 1745 ILE A C 1
ATOM 816 O O . ILE A 1 102 ? 22.983 11.602 19.305 1.00 56.80 1745 ILE A O 1
ATOM 821 N N . GLN A 1 103 ? 20.769 11.706 19.573 1.00 59.51 1746 GLN A N 1
ATOM 822 C CA . GLN A 1 103 ? 20.884 12.241 20.922 1.00 64.26 1746 GLN A CA 1
ATOM 823 C C . GLN A 1 103 ? 21.493 11.221 21.895 1.00 63.70 1746 GLN A C 1
ATOM 824 O O . GLN A 1 103 ? 22.364 11.584 22.686 1.00 48.79 1746 GLN A O 1
ATOM 830 N N . GLU A 1 104 ? 21.052 9.957 21.846 1.00 62.69 1747 GLU A N 1
ATOM 831 C CA . GLU A 1 104 ? 21.597 8.930 22.750 1.00 51.67 1747 GLU A CA 1
ATOM 832 C C . GLU A 1 104 ? 23.098 8.802 22.535 1.00 51.19 1747 GLU A C 1
ATOM 833 O O . GLU A 1 104 ? 23.853 8.604 23.485 1.00 68.83 1747 GLU A O 1
ATOM 839 N N . LEU A 1 105 ? 23.531 8.935 21.286 1.00 53.18 1748 LEU A N 1
ATOM 840 C CA . LEU A 1 105 ? 24.954 8.867 20.958 1.00 58.66 1748 LEU A CA 1
ATOM 841 C C . LEU A 1 105 ? 25.682 10.136 21.385 1.00 58.86 1748 LEU A C 1
ATOM 842 O O . LEU A 1 105 ? 26.850 10.099 21.766 1.00 55.62 1748 LEU A O 1
ATOM 847 N N . ALA A 1 106 ? 24.990 11.264 21.301 1.00 48.98 1749 ALA A N 1
ATOM 848 C CA . ALA A 1 106 ? 25.580 12.530 21.692 1.00 45.16 1749 ALA A CA 1
ATOM 849 C C . ALA A 1 106 ? 25.968 12.410 23.159 1.00 52.62 1749 ALA A C 1
ATOM 850 O O . ALA A 1 106 ? 27.122 12.601 23.532 1.00 64.66 1749 ALA A O 1
ATOM 852 N N . VAL A 1 107 ? 24.990 12.067 23.984 1.00 42.80 1750 VAL A N 1
ATOM 853 C CA . VAL A 1 107 ? 25.202 11.904 25.417 1.00 53.07 1750 VAL A CA 1
ATOM 854 C C . VAL A 1 107 ? 26.394 11.025 25.770 1.00 63.80 1750 VAL A C 1
ATOM 855 O O . VAL A 1 107 ? 27.147 11.344 26.687 1.00 66.16 1750 VAL A O 1
ATOM 859 N N . LEU A 1 108 ? 26.552 9.912 25.065 1.00 65.53 1751 LEU A N 1
ATOM 860 C CA . LEU A 1 108 ? 27.653 8.993 25.340 1.00 52.24 1751 LEU A CA 1
ATOM 861 C C . LEU A 1 108 ? 29.014 9.657 25.201 1.00 55.86 1751 LEU A C 1
ATOM 862 O O . LEU A 1 108 ? 29.835 9.645 26.125 1.00 74.48 1751 LEU A O 1
ATOM 867 N N . VAL A 1 109 ? 29.241 10.252 24.038 1.00 45.10 1752 VAL A N 1
ATOM 868 C CA . VAL A 1 109 ? 30.512 10.908 23.773 1.00 43.40 1752 VAL A CA 1
ATOM 869 C C . VAL A 1 109 ? 30.661 12.293 24.416 1.00 53.39 1752 VAL A C 1
ATOM 870 O O . VAL A 1 109 ? 31.766 12.644 24.809 1.00 61.95 1752 VAL A O 1
ATOM 874 N N . SER A 1 110 ? 29.570 13.076 24.513 1.00 59.50 1753 SER A N 1
ATOM 875 C CA . SER A 1 110 ? 29.611 14.452 25.094 1.00 63.79 1753 SER A CA 1
ATOM 876 C C . SER A 1 110 ? 29.653 14.497 26.619 1.00 82.54 1753 SER A C 1
ATOM 877 O O . SER A 1 110 ? 30.608 14.980 27.200 1.00 88.73 1753 SER A O 1
ATOM 880 N N . GLY A 1 111 ? 28.598 14.017 27.263 1.00 90.64 1754 GLY A N 1
ATOM 881 C CA . GLY A 1 111 ? 28.546 14.048 28.714 1.00 85.84 1754 GLY A CA 1
ATOM 882 C C . GLY A 1 111 ? 27.183 14.098 29.389 1.00 81.05 1754 GLY A C 1
ATOM 883 O O . GLY A 1 111 ? 26.316 14.888 28.968 1.00 74.18 1754 GLY A O 1
ATOM 884 N N . GLY B 1 2 ? 8.865 58.354 18.727 1.00 84.52 1645 GLY B N 1
ATOM 885 C CA . GLY B 1 2 ? 9.883 57.645 19.556 1.00 84.80 1645 GLY B CA 1
ATOM 886 C C . GLY B 1 2 ? 9.676 56.150 19.467 1.00 92.27 1645 GLY B C 1
ATOM 887 O O . GLY B 1 2 ? 9.033 55.551 20.330 1.00 94.10 1645 GLY B O 1
ATOM 888 N N . HIS B 1 3 ? 10.213 55.542 18.414 1.00 92.40 1646 HIS B N 1
ATOM 889 C CA . HIS B 1 3 ? 10.057 54.106 18.217 1.00 81.51 1646 HIS B CA 1
ATOM 890 C C . HIS B 1 3 ? 11.207 53.339 18.839 1.00 73.04 1646 HIS B C 1
ATOM 891 O O . HIS B 1 3 ? 12.176 53.928 19.321 1.00 59.90 1646 HIS B O 1
ATOM 898 N N . HIS B 1 4 ? 11.078 52.018 18.834 1.00 65.83 1647 HIS B N 1
ATOM 899 C CA . HIS B 1 4 ? 12.103 51.138 19.367 1.00 57.95 1647 HIS B CA 1
ATOM 900 C C . HIS B 1 4 ? 13.209 50.875 18.343 1.00 65.78 1647 HIS B C 1
ATOM 901 O O . HIS B 1 4 ? 12.948 50.558 17.181 1.00 51.78 1647 HIS B O 1
ATOM 908 N N . HIS B 1 5 ? 14.450 51.011 18.782 1.00 69.61 1648 HIS B N 1
ATOM 909 C CA . HIS B 1 5 ? 15.590 50.744 17.922 1.00 67.66 1648 HIS B CA 1
ATOM 910 C C . HIS B 1 5 ? 16.342 49.502 18.417 1.00 60.11 1648 HIS B C 1
ATOM 911 O O . HIS B 1 5 ? 16.391 49.211 19.614 1.00 41.61 1648 HIS B O 1
ATOM 918 N N . HIS B 1 6 ? 16.889 48.746 17.480 1.00 49.08 1649 HIS B N 1
ATOM 919 C CA . HIS B 1 6 ? 17.677 47.574 17.820 1.00 55.65 1649 HIS B CA 1
ATOM 920 C C . HIS B 1 6 ? 19.049 47.879 17.233 1.00 60.05 1649 HIS B C 1
ATOM 921 O O . HIS B 1 6 ? 19.185 48.125 16.034 1.00 71.69 1649 HIS B O 1
ATOM 928 N N . HIS B 1 7 ? 20.050 47.923 18.100 1.00 51.62 1650 HIS B N 1
ATOM 929 C CA . HIS B 1 7 ? 21.410 48.212 17.681 1.00 52.06 1650 HIS B CA 1
ATOM 930 C C . HIS B 1 7 ? 22.279 46.973 17.732 1.00 64.03 1650 HIS B C 1
ATOM 931 O O . HIS B 1 7 ? 22.625 46.478 18.817 1.00 75.65 1650 HIS B O 1
ATOM 938 N N . HIS B 1 8 ? 22.662 46.469 16.563 1.00 60.44 1651 HIS B N 1
ATOM 939 C CA . HIS B 1 8 ? 23.504 45.273 16.509 1.00 53.73 1651 HIS B CA 1
ATOM 940 C C . HIS B 1 8 ? 24.993 45.579 16.313 1.00 53.03 1651 HIS B C 1
ATOM 941 O O . HIS B 1 8 ? 25.385 46.335 15.422 1.00 58.13 1651 HIS B O 1
ATOM 948 N N . SER B 1 9 ? 25.818 44.986 17.165 1.00 37.42 1652 SER B N 1
ATOM 949 C CA . SER B 1 9 ? 27.275 45.100 17.061 1.00 66.84 1652 SER B CA 1
ATOM 950 C C . SER B 1 9 ? 27.678 43.643 16.911 1.00 61.10 1652 SER B C 1
ATOM 951 O O . SER B 1 9 ? 27.658 42.867 17.886 1.00 61.47 1652 SER B O 1
ATOM 954 N N . HIS B 1 10 ? 28.026 43.271 15.684 1.00 58.39 1653 HIS B N 1
ATOM 955 C CA . HIS B 1 10 ? 28.366 41.886 15.389 1.00 66.29 1653 HIS B CA 1
ATOM 956 C C . HIS B 1 10 ? 29.779 41.766 14.852 1.00 66.74 1653 HIS B C 1
ATOM 957 O O . HIS B 1 10 ? 30.159 42.512 13.964 1.00 75.32 1653 HIS B O 1
ATOM 972 N N . ARG B 1 12 ? 32.836 38.748 13.744 1.00 60.02 1655 ARG B N 1
ATOM 973 C CA . ARG B 1 12 ? 33.107 37.341 13.481 1.00 52.58 1655 ARG B CA 1
ATOM 974 C C . ARG B 1 12 ? 34.462 37.013 12.857 1.00 52.79 1655 ARG B C 1
ATOM 975 O O . ARG B 1 12 ? 34.869 37.635 11.874 1.00 54.65 1655 ARG B O 1
ATOM 983 N N . ARG B 1 13 ? 35.145 36.028 13.442 1.00 56.05 1656 ARG B N 1
ATOM 984 C CA . ARG B 1 13 ? 36.430 35.546 12.936 1.00 55.49 1656 ARG B CA 1
ATOM 985 C C . ARG B 1 13 ? 36.202 34.136 12.404 1.00 60.47 1656 ARG B C 1
ATOM 986 O O . ARG B 1 13 ? 35.982 33.206 13.181 1.00 52.37 1656 ARG B O 1
ATOM 994 N N . SER B 1 14 ? 36.240 33.985 11.085 1.00 60.53 1657 SER B N 1
ATOM 995 C CA . SER B 1 14 ? 36.041 32.684 10.462 1.00 59.49 1657 SER B CA 1
ATOM 996 C C . SER B 1 14 ? 37.223 32.385 9.546 1.00 58.88 1657 SER B C 1
ATOM 997 O O . SER B 1 14 ? 37.811 33.306 8.967 1.00 43.37 1657 SER B O 1
ATOM 1000 N N . ILE B 1 15 ? 37.568 31.101 9.431 1.00 62.68 1658 ILE B N 1
ATOM 1001 C CA . ILE B 1 15 ? 38.681 30.647 8.599 1.00 51.06 1658 ILE B CA 1
ATOM 1002 C C . ILE B 1 15 ? 38.192 29.728 7.477 1.00 60.11 1658 ILE B C 1
ATOM 1003 O O . ILE B 1 15 ? 37.273 28.930 7.670 1.00 57.46 1658 ILE B O 1
ATOM 1008 N N . VAL B 1 16 ? 38.813 29.821 6.307 1.00 56.24 1659 VAL B N 1
ATOM 1009 C CA . VAL B 1 16 ? 38.407 28.983 5.193 1.00 53.53 1659 VAL B CA 1
ATOM 1010 C C . VAL B 1 16 ? 39.638 28.349 4.539 1.00 54.05 1659 VAL B C 1
ATOM 1011 O O . VAL B 1 16 ? 40.652 29.022 4.327 1.00 50.83 1659 VAL B O 1
ATOM 1015 N N . VAL B 1 17 ? 39.545 27.057 4.234 1.00 46.73 1660 VAL B N 1
ATOM 1016 C CA . VAL B 1 17 ? 40.639 26.334 3.606 1.00 42.56 1660 VAL B CA 1
ATOM 1017 C C . VAL B 1 17 ? 40.400 26.250 2.113 1.00 55.48 1660 VAL B C 1
ATOM 1018 O O . VAL B 1 17 ? 39.343 25.820 1.672 1.00 55.44 1660 VAL B O 1
ATOM 1022 N N . ILE B 1 18 ? 41.395 26.667 1.340 1.00 66.04 1661 ILE B N 1
ATOM 1023 C CA . ILE B 1 18 ? 41.297 26.647 -0.112 1.00 64.59 1661 ILE B CA 1
ATOM 1024 C C . ILE B 1 18 ? 41.667 25.259 -0.628 1.00 54.60 1661 ILE B C 1
ATOM 1025 O O . ILE B 1 18 ? 42.713 24.714 -0.292 1.00 60.34 1661 ILE B O 1
ATOM 1030 N N . HIS B 1 19 ? 40.802 24.670 -1.433 1.00 56.09 1662 HIS B N 1
ATOM 1031 C CA . HIS B 1 19 ? 41.114 23.368 -1.969 1.00 66.49 1662 HIS B CA 1
ATOM 1032 C C . HIS B 1 19 ? 42.268 23.615 -2.937 1.00 74.66 1662 HIS B C 1
ATOM 1033 O O . HIS B 1 19 ? 42.311 24.642 -3.617 1.00 73.94 1662 HIS B O 1
ATOM 1040 N N . PRO B 1 20 ? 43.236 22.687 -2.997 1.00 85.14 1663 PRO B N 1
ATOM 1041 C CA . PRO B 1 20 ? 44.372 22.868 -3.906 1.00 82.25 1663 PRO B CA 1
ATOM 1042 C C . PRO B 1 20 ? 43.984 22.790 -5.382 1.00 98.50 1663 PRO B C 1
ATOM 1043 O O . PRO B 1 20 ? 44.548 23.500 -6.220 1.00 108.05 1663 PRO B O 1
ATOM 1047 N N . ASP B 1 21 ? 43.013 21.938 -5.694 1.00 101.58 1664 ASP B N 1
ATOM 1048 C CA . ASP B 1 21 ? 42.574 21.765 -7.073 1.00 102.54 1664 ASP B CA 1
ATOM 1049 C C . ASP B 1 21 ? 41.417 22.663 -7.485 1.00 101.88 1664 ASP B C 1
ATOM 1050 O O . ASP B 1 21 ? 41.578 23.535 -8.341 1.00 110.49 1664 ASP B O 1
ATOM 1055 N N . THR B 1 22 ? 40.257 22.450 -6.871 1.00 93.63 1665 THR B N 1
ATOM 1056 C CA . THR B 1 22 ? 39.058 23.218 -7.198 1.00 96.36 1665 THR B CA 1
ATOM 1057 C C . THR B 1 22 ? 39.091 24.690 -6.780 1.00 102.11 1665 THR B C 1
ATOM 1058 O O . THR B 1 22 ? 38.180 25.450 -7.110 1.00 114.51 1665 THR B O 1
ATOM 1062 N N . GLY B 1 23 ? 40.128 25.094 -6.053 1.00 96.39 1666 GLY B N 1
ATOM 1063 C CA . GLY B 1 23 ? 40.215 26.476 -5.607 1.00 89.01 1666 GLY B CA 1
ATOM 1064 C C . GLY B 1 23 ? 39.064 26.887 -4.696 1.00 82.03 1666 GLY B C 1
ATOM 1065 O O . GLY B 1 23 ? 39.017 28.020 -4.215 1.00 83.33 1666 GLY B O 1
ATOM 1066 N N . ARG B 1 24 ? 38.142 25.960 -4.445 1.00 77.62 1667 ARG B N 1
ATOM 1067 C CA . ARG B 1 24 ? 36.976 26.228 -3.611 1.00 83.44 1667 ARG B CA 1
ATOM 1068 C C . ARG B 1 24 ? 37.307 26.545 -2.151 1.00 71.13 1667 ARG B C 1
ATOM 1069 O O . ARG B 1 24 ? 38.357 26.159 -1.626 1.00 59.21 1667 ARG B O 1
ATOM 1077 N N . GLU B 1 25 ? 36.403 27.270 -1.501 1.00 61.52 1668 GLU B N 1
ATOM 1078 C CA . GLU B 1 25 ? 36.593 27.632 -0.110 1.00 57.38 1668 GLU B CA 1
ATOM 1079 C C . GLU B 1 25 ? 35.855 26.616 0.735 1.00 62.92 1668 GLU B C 1
ATOM 1080 O O . GLU B 1 25 ? 34.656 26.420 0.579 1.00 72.36 1668 GLU B O 1
ATOM 1086 N N . LEU B 1 26 ? 36.592 25.962 1.619 1.00 36.76 1669 LEU B N 1
ATOM 1087 C CA . LEU B 1 26 ? 36.041 24.967 2.515 1.00 49.63 1669 LEU B CA 1
ATOM 1088 C C . LEU B 1 26 ? 36.140 25.416 3.966 1.00 53.85 1669 LEU B C 1
ATOM 1089 O O . LEU B 1 26 ? 37.031 26.173 4.338 1.00 52.87 1669 LEU B O 1
ATOM 1094 N N . SER B 1 27 ? 35.216 24.937 4.785 1.00 55.13 1670 SER B N 1
ATOM 1095 C CA . SER B 1 27 ? 35.225 25.252 6.199 1.00 63.19 1670 SER B CA 1
ATOM 1096 C C . SER B 1 27 ? 36.131 24.212 6.841 1.00 62.69 1670 SER B C 1
ATOM 1097 O O . SER B 1 27 ? 36.246 23.089 6.340 1.00 58.92 1670 SER B O 1
ATOM 1100 N N . PRO B 1 28 ? 36.783 24.570 7.956 1.00 52.75 1671 PRO B N 1
ATOM 1101 C CA . PRO B 1 28 ? 37.670 23.620 8.629 1.00 47.41 1671 PRO B CA 1
ATOM 1102 C C . PRO B 1 28 ? 36.995 22.241 8.651 1.00 54.94 1671 PRO B C 1
ATOM 1103 O O . PRO B 1 28 ? 37.557 21.233 8.215 1.00 64.86 1671 PRO B O 1
ATOM 1107 N N . GLU B 1 29 ? 35.767 22.209 9.137 1.00 41.31 1672 GLU B N 1
ATOM 1108 C CA . GLU B 1 29 ? 35.008 20.970 9.178 1.00 38.01 1672 GLU B CA 1
ATOM 1109 C C . GLU B 1 29 ? 35.034 20.278 7.815 1.00 52.59 1672 GLU B C 1
ATOM 1110 O O . GLU B 1 29 ? 35.353 19.096 7.723 1.00 54.42 1672 GLU B O 1
ATOM 1116 N N . GLU B 1 30 ? 34.693 21.015 6.760 1.00 53.57 1673 GLU B N 1
ATOM 1117 C CA . GLU B 1 30 ? 34.660 20.454 5.407 1.00 53.78 1673 GLU B CA 1
ATOM 1118 C C . GLU B 1 30 ? 35.993 19.924 4.925 1.00 59.71 1673 GLU B C 1
ATOM 1119 O O . GLU B 1 30 ? 36.053 18.847 4.327 1.00 49.92 1673 GLU B O 1
ATOM 1125 N N . ALA B 1 31 ? 37.050 20.691 5.165 1.00 65.73 1674 ALA B N 1
ATOM 1126 C CA . ALA B 1 31 ? 38.401 20.302 4.765 1.00 60.53 1674 ALA B CA 1
ATOM 1127 C C . ALA B 1 31 ? 38.798 19.017 5.471 1.00 64.82 1674 ALA B C 1
ATOM 1128 O O . ALA B 1 31 ? 39.427 18.141 4.884 1.00 69.05 1674 ALA B O 1
ATOM 1130 N N . HIS B 1 32 ? 38.434 18.919 6.742 1.00 64.57 1675 HIS B N 1
ATOM 1131 C CA . HIS B 1 32 ? 38.742 17.737 7.523 1.00 53.75 1675 HIS B CA 1
ATOM 1132 C C . HIS B 1 32 ? 38.140 16.486 6.894 1.00 49.58 1675 HIS B C 1
ATOM 1133 O O . HIS B 1 32 ? 38.771 15.438 6.877 1.00 59.24 1675 HIS B O 1
ATOM 1140 N N . ARG B 1 33 ? 36.922 16.597 6.379 1.00 55.89 1676 ARG B N 1
ATOM 1141 C CA . ARG B 1 33 ? 36.262 15.456 5.756 1.00 63.87 1676 ARG B CA 1
ATOM 1142 C C . ARG B 1 33 ? 36.838 15.182 4.386 1.00 69.79 1676 ARG B C 1
ATOM 1143 O O . ARG B 1 33 ? 36.736 14.068 3.873 1.00 77.65 1676 ARG B O 1
ATOM 1151 N N . ALA B 1 34 ? 37.430 16.213 3.796 1.00 60.52 1677 ALA B N 1
ATOM 1152 C CA . ALA B 1 34 ? 38.056 16.107 2.483 1.00 65.16 1677 ALA B CA 1
ATOM 1153 C C . ALA B 1 34 ? 39.474 15.569 2.667 1.00 56.96 1677 ALA B C 1
ATOM 1154 O O . ALA B 1 34 ? 40.107 15.108 1.723 1.00 46.01 1677 ALA B O 1
ATOM 1156 N N . GLY B 1 35 ? 39.970 15.644 3.894 1.00 46.93 1678 GLY B N 1
ATOM 1157 C CA . GLY B 1 35 ? 41.293 15.143 4.176 1.00 41.3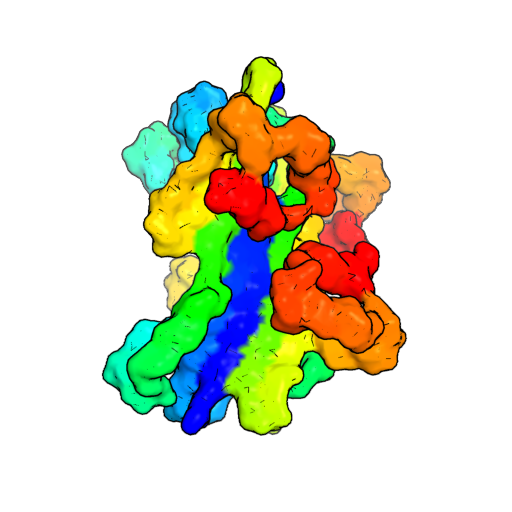4 1678 GLY B CA 1
ATOM 1158 C C . GLY B 1 35 ? 42.388 16.129 3.853 1.00 61.83 1678 GLY B C 1
ATOM 1159 O O . GLY B 1 35 ? 43.520 15.722 3.603 1.00 66.48 1678 GLY B O 1
ATOM 1160 N N . LEU B 1 36 ? 42.063 17.419 3.842 1.00 67.19 1679 LEU B N 1
ATOM 1161 C CA . LEU B 1 36 ? 43.068 18.438 3.560 1.00 66.98 1679 LEU B CA 1
ATOM 1162 C C . LEU B 1 36 ? 43.799 18.820 4.851 1.00 72.87 1679 LEU B C 1
ATOM 1163 O O . LEU B 1 36 ? 44.878 19.411 4.823 1.00 83.84 1679 LEU B O 1
ATOM 1168 N N . ILE B 1 37 ? 43.206 18.459 5.983 1.00 71.56 1680 ILE B N 1
ATOM 1169 C CA . ILE B 1 37 ? 43.794 18.730 7.287 1.00 58.90 1680 ILE B CA 1
ATOM 1170 C C . ILE B 1 37 ? 43.447 17.602 8.263 1.00 62.39 1680 ILE B C 1
ATOM 1171 O O . ILE B 1 37 ? 42.404 16.938 8.132 1.00 65.06 1680 ILE B O 1
ATOM 1176 N N . ASP B 1 38 ? 44.327 17.400 9.243 1.00 58.55 1681 ASP B N 1
ATOM 1177 C CA . ASP B 1 38 ? 44.146 16.360 10.256 1.00 69.04 1681 ASP B CA 1
ATOM 1178 C C . ASP B 1 38 ? 43.334 16.869 11.440 1.00 61.49 1681 ASP B C 1
ATOM 1179 O O . ASP B 1 38 ? 43.151 18.074 11.605 1.00 47.36 1681 ASP B O 1
ATOM 1184 N N . TRP B 1 39 ? 42.881 15.950 12.283 1.00 60.35 1682 TRP B N 1
ATOM 1185 C CA . TRP B 1 39 ? 42.095 16.333 13.437 1.00 51.06 1682 TRP B CA 1
ATOM 1186 C C . TRP B 1 39 ? 42.686 17.465 14.270 1.00 55.51 1682 TRP B C 1
ATOM 1187 O O . TRP B 1 39 ? 41.965 18.365 14.686 1.00 49.33 1682 TRP B O 1
ATOM 1198 N N . ASN B 1 40 ? 43.986 17.441 14.527 1.00 54.66 1683 ASN B N 1
ATOM 1199 C CA . ASN B 1 40 ? 44.559 18.511 15.338 1.00 49.34 1683 ASN B CA 1
ATOM 1200 C C . ASN B 1 40 ? 44.525 19.847 14.632 1.00 62.33 1683 ASN B C 1
ATOM 1201 O O . ASN B 1 40 ? 44.315 20.883 15.260 1.00 60.73 1683 ASN B O 1
ATOM 1214 N N . PHE B 1 42 ? 42.324 20.751 12.534 1.00 36.52 1685 PHE B N 1
ATOM 1215 C CA . PHE B 1 42 ? 40.922 21.140 12.580 1.00 54.50 1685 PHE B CA 1
ATOM 1216 C C . PHE B 1 42 ? 40.613 21.764 13.933 1.00 62.56 1685 PHE B C 1
ATOM 1217 O O . PHE B 1 42 ? 40.014 22.837 14.005 1.00 60.25 1685 PHE B O 1
ATOM 1225 N N . VAL B 1 43 ? 41.039 21.107 15.004 1.00 60.68 1686 VAL B N 1
ATOM 1226 C CA . VAL B 1 43 ? 40.807 21.628 16.341 1.00 55.26 1686 VAL B CA 1
ATOM 1227 C C . VAL B 1 43 ? 41.417 23.017 16.469 1.00 45.78 1686 VAL B C 1
ATOM 1228 O O . VAL B 1 43 ? 40.790 23.945 16.974 1.00 58.36 1686 VAL B O 1
ATOM 1232 N N . LYS B 1 44 ? 42.651 23.150 16.003 1.00 53.07 1687 LYS B N 1
ATOM 1233 C CA . LYS B 1 44 ? 43.363 24.419 16.069 1.00 61.07 1687 LYS B CA 1
ATOM 1234 C C . LYS B 1 44 ? 42.582 25.560 15.412 1.00 61.27 1687 LYS B C 1
ATOM 1235 O O . LYS B 1 44 ? 42.309 26.596 16.036 1.00 62.63 1687 LYS B O 1
ATOM 1241 N N . LEU B 1 45 ? 42.235 25.359 14.147 1.00 47.15 1688 LEU B N 1
ATOM 1242 C CA . LEU B 1 45 ? 41.512 26.357 13.389 1.00 49.47 1688 LEU B CA 1
ATOM 1243 C C . LEU B 1 45 ? 40.246 26.788 14.107 1.00 57.80 1688 LEU B C 1
ATOM 1244 O O . LEU B 1 45 ? 39.987 27.987 14.267 1.00 51.59 1688 LEU B O 1
ATOM 1249 N N . ARG B 1 46 ? 39.459 25.818 14.553 1.00 53.52 1689 ARG B N 1
ATOM 1250 C CA . ARG B 1 46 ? 38.233 26.148 15.258 1.00 50.62 1689 ARG B CA 1
ATOM 1251 C C . ARG B 1 46 ? 38.529 26.993 16.487 1.00 56.53 1689 ARG B C 1
ATOM 1252 O O . ARG B 1 46 ? 37.769 27.898 16.813 1.00 63.79 1689 ARG B O 1
ATOM 1260 N N . SER B 1 47 ? 39.634 26.711 17.168 1.00 42.00 1690 SER B N 1
ATOM 1261 C CA . SER B 1 47 ? 39.962 27.477 18.359 1.00 51.01 1690 SER B CA 1
ATOM 1262 C C . SER B 1 47 ? 40.213 28.935 17.979 1.00 56.64 1690 SER B C 1
ATOM 1263 O O . SER B 1 47 ? 40.255 29.812 18.838 1.00 60.61 1690 SER B O 1
ATOM 1266 N N . GLN B 1 48 ? 40.362 29.195 16.686 1.00 56.13 1691 GLN B N 1
ATOM 1267 C CA . GLN B 1 48 ? 40.611 30.553 16.225 1.00 62.90 1691 GLN B CA 1
ATOM 1268 C C . GLN B 1 48 ? 39.371 31.310 15.764 1.00 62.72 1691 GLN B C 1
ATOM 1269 O O . GLN B 1 48 ? 39.417 32.526 15.570 1.00 55.79 1691 GLN B O 1
ATOM 1275 N N . GLU B 1 49 ? 38.270 30.582 15.593 1.00 61.34 1692 GLU B N 1
ATOM 1276 C CA . GLU B 1 49 ? 37.010 31.168 15.159 1.00 60.42 1692 GLU B CA 1
ATOM 1277 C C . GLU B 1 49 ? 36.130 31.608 16.329 1.00 68.63 1692 GLU B C 1
ATOM 1278 O O . GLU B 1 49 ? 36.035 30.916 17.341 1.00 62.60 1692 GLU B O 1
ATOM 1284 N N . CYS B 1 50 ? 35.475 32.754 16.179 1.00 74.35 1693 CYS B N 1
ATOM 1285 C CA . CYS B 1 50 ? 34.592 33.265 17.224 1.00 75.08 1693 CYS B CA 1
ATOM 1286 C C . CYS B 1 50 ? 33.541 34.190 16.627 1.00 71.92 1693 CYS B C 1
ATOM 1287 O O . CYS B 1 50 ? 33.832 34.967 15.727 1.00 80.80 1693 CYS B O 1
ATOM 1290 N N . ASP B 1 51 ? 32.319 34.105 17.135 1.00 65.68 1694 ASP B N 1
ATOM 1291 C CA . ASP B 1 51 ? 31.227 34.925 16.623 1.00 63.22 1694 ASP B CA 1
ATOM 1292 C C . ASP B 1 51 ? 30.504 35.556 17.811 1.00 61.94 1694 ASP B C 1
ATOM 1293 O O . ASP B 1 51 ? 29.798 34.860 18.544 1.00 55.34 1694 ASP B O 1
ATOM 1298 N N . TRP B 1 52 ? 30.687 36.861 18.010 1.00 49.89 1695 TRP B N 1
ATOM 1299 C CA . TRP B 1 52 ? 30.032 37.558 19.119 1.00 50.73 1695 TRP B CA 1
ATOM 1300 C C . TRP B 1 52 ? 29.106 38.668 18.649 1.00 50.32 1695 TRP B C 1
ATOM 1301 O O . TRP B 1 52 ? 29.541 39.577 17.948 1.00 57.96 1695 TRP B O 1
ATOM 1312 N N . GLU B 1 53 ? 27.838 38.605 19.046 1.00 57.49 1696 GLU B N 1
ATOM 1313 C CA . GLU B 1 53 ? 26.879 39.639 18.661 1.00 64.35 1696 GLU B CA 1
ATOM 1314 C C . GLU B 1 53 ? 26.227 40.317 19.875 1.00 62.46 1696 GLU B C 1
ATOM 1315 O O . GLU B 1 53 ? 25.592 39.661 20.710 1.00 61.27 1696 GLU B O 1
ATOM 1321 N N . GLU B 1 54 ? 26.411 41.632 19.976 1.00 67.98 1697 GLU B N 1
ATOM 1322 C CA . GLU B 1 54 ? 25.828 42.411 21.064 1.00 65.96 1697 GLU B CA 1
ATOM 1323 C C . GLU B 1 54 ? 24.628 43.182 20.490 1.00 63.21 1697 GLU B C 1
ATOM 1324 O O . GLU B 1 54 ? 24.755 43.923 19.512 1.00 54.27 1697 GLU B O 1
ATOM 1330 N N . ILE B 1 55 ? 23.459 42.993 21.092 1.00 59.83 1698 ILE B N 1
ATOM 1331 C CA . ILE B 1 55 ? 22.241 43.650 20.624 1.00 59.29 1698 ILE B CA 1
ATOM 1332 C C . ILE B 1 55 ? 21.603 44.593 21.648 1.00 57.42 1698 ILE B C 1
ATOM 1333 O O . ILE B 1 55 ? 21.176 44.142 22.704 1.00 41.29 1698 ILE B O 1
ATOM 1338 N N . SER B 1 56 ? 21.520 45.886 21.335 1.00 65.71 1699 SER B N 1
ATOM 1339 C CA . SER B 1 56 ? 20.911 46.856 22.252 1.00 62.38 1699 SER B CA 1
ATOM 1340 C C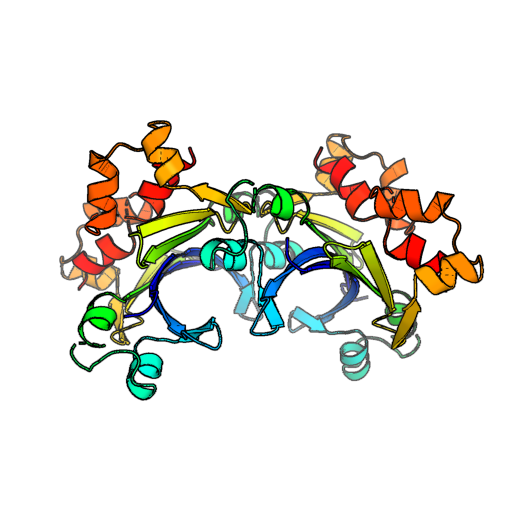 . SER B 1 56 ? 19.509 47.279 21.804 1.00 70.23 1699 SER B C 1
ATOM 1341 O O . SER B 1 56 ? 19.343 47.796 20.699 1.00 78.80 1699 SER B O 1
ATOM 1344 N N . VAL B 1 57 ? 18.509 47.054 22.657 1.00 63.64 1700 VAL B N 1
ATOM 1345 C CA . VAL B 1 57 ? 17.126 47.445 22.355 1.00 55.60 1700 VAL B CA 1
ATOM 1346 C C . VAL B 1 57 ? 16.866 48.830 22.968 1.00 50.62 1700 VAL B C 1
ATOM 1347 O O . VAL B 1 57 ? 16.753 48.980 24.192 1.00 54.28 1700 VAL B O 1
ATOM 1351 N N . LYS B 1 58 ? 16.770 49.843 22.113 1.00 52.65 1701 LYS B N 1
ATOM 1352 C CA . LYS B 1 58 ? 16.559 51.203 22.584 1.00 57.57 1701 LYS B CA 1
ATOM 1353 C C . LYS B 1 58 ? 15.181 51.775 22.254 1.00 65.95 1701 LYS B C 1
ATOM 1354 O O . LYS B 1 58 ? 14.845 51.967 21.088 1.00 68.36 1701 LYS B O 1
ATOM 1360 N N . GLY B 1 59 ? 14.399 52.049 23.295 1.00 82.31 1702 GLY B N 1
ATOM 1361 C CA . GLY B 1 59 ? 13.077 52.629 23.133 1.00 86.48 1702 GLY B CA 1
ATOM 1362 C C . GLY B 1 59 ? 12.925 53.761 24.139 1.00 94.05 1702 GLY B C 1
ATOM 1363 O O . GLY B 1 59 ? 13.849 54.025 24.908 1.00 92.14 1702 GLY B O 1
ATOM 1364 N N . PRO B 1 60 ? 11.769 54.443 24.174 1.00 99.75 1703 PRO B N 1
ATOM 1365 C CA . PRO B 1 60 ? 11.573 55.542 25.125 1.00 102.38 1703 PRO B CA 1
ATOM 1366 C C . PRO B 1 60 ? 11.753 55.099 26.577 1.00 103.10 1703 PRO B C 1
ATOM 1367 O O . PRO B 1 60 ? 12.285 55.842 27.404 1.00 89.81 1703 PRO B O 1
ATOM 1371 N N . ASN B 1 61 ? 11.310 53.882 26.877 1.00 117.00 1704 ASN B N 1
ATOM 1372 C CA . ASN B 1 61 ? 11.399 53.343 28.228 1.00 124.00 1704 ASN B CA 1
ATOM 1373 C C . ASN B 1 61 ? 12.822 53.147 28.768 1.00 121.04 1704 ASN B C 1
ATOM 1374 O O . ASN B 1 61 ? 13.020 53.078 29.982 1.00 118.46 1704 ASN B O 1
ATOM 1379 N N . GLY B 1 62 ? 13.806 53.070 27.874 1.00 113.65 1705 GLY B N 1
ATOM 1380 C CA . GLY B 1 62 ? 15.185 52.889 28.304 1.00 100.49 1705 GLY B CA 1
ATOM 1381 C C . GLY B 1 62 ? 15.944 51.891 27.446 1.00 98.58 1705 GLY B C 1
ATOM 1382 O O . GLY B 1 62 ? 15.410 51.410 26.450 1.00 103.87 1705 GLY B O 1
ATOM 1383 N N . GLU B 1 63 ? 17.182 51.565 27.818 1.00 90.67 1706 GLU B N 1
ATOM 1384 C CA . GLU B 1 63 ? 17.976 50.617 27.029 1.00 82.45 1706 GLU B CA 1
ATOM 1385 C C . GLU B 1 63 ? 18.303 49.251 27.636 1.00 83.07 1706 GLU B C 1
ATOM 1386 O O . GLU B 1 63 ? 18.899 49.151 28.710 1.00 88.67 1706 GLU B O 1
ATOM 1392 N N . SER B 1 64 ? 17.900 48.197 26.931 1.00 66.87 1707 SER B N 1
ATOM 1393 C CA . SER B 1 64 ? 18.174 46.825 27.347 1.00 59.62 1707 SER B CA 1
ATOM 1394 C C . SER B 1 64 ? 19.310 46.348 26.465 1.00 66.15 1707 SER B C 1
ATOM 1395 O O . SER B 1 64 ? 19.419 46.751 25.309 1.00 66.75 1707 SER B O 1
ATOM 1398 N N . SER B 1 65 ? 20.162 45.489 26.995 1.00 60.44 1708 SER B N 1
ATOM 1399 C CA . SER B 1 65 ? 21.270 45.010 26.195 1.00 50.55 1708 SER B CA 1
ATOM 1400 C C . SER B 1 65 ? 21.633 43.551 26.461 1.00 52.03 1708 SER B C 1
ATOM 1401 O O . SER B 1 65 ? 21.601 43.070 27.594 1.00 57.96 1708 SER B O 1
ATOM 1404 N N . VAL B 1 66 ? 21.966 42.849 25.392 1.00 54.98 1709 VAL B N 1
ATOM 1405 C CA . VAL B 1 66 ? 22.336 41.456 25.502 1.00 60.02 1709 VAL B CA 1
ATOM 1406 C C . VAL B 1 66 ? 23.494 41.144 24.568 1.00 58.33 1709 VAL B C 1
ATOM 1407 O O . VAL B 1 66 ? 23.551 41.651 23.443 1.00 62.56 1709 VAL B O 1
ATOM 1411 N N . ILE B 1 67 ? 24.437 40.339 25.038 1.00 49.80 1710 ILE B N 1
ATOM 1412 C CA . ILE B 1 67 ? 25.566 39.983 24.188 1.00 71.40 1710 ILE B CA 1
ATOM 1413 C C . ILE B 1 67 ? 25.583 38.471 24.030 1.00 65.81 1710 ILE B C 1
ATOM 1414 O O . ILE B 1 67 ? 25.665 37.736 25.010 1.00 69.87 1710 ILE B O 1
ATOM 1419 N N . HIS B 1 68 ? 25.477 38.006 22.791 1.00 49.11 1711 HIS B N 1
ATOM 1420 C CA . HIS B 1 68 ? 25.444 36.568 22.535 1.00 50.21 1711 HIS B CA 1
ATOM 1421 C C . HIS B 1 68 ? 26.716 36.024 21.922 1.00 57.40 1711 HIS B C 1
ATOM 1422 O O . HIS B 1 68 ? 27.370 36.676 21.101 1.00 58.57 1711 HIS B O 1
ATOM 1429 N N . ASP B 1 69 ? 27.042 34.802 22.319 1.00 47.71 1712 ASP B N 1
ATOM 1430 C CA . ASP B 1 69 ? 28.201 34.106 21.791 1.00 48.05 1712 ASP B CA 1
ATOM 1431 C C . ASP B 1 69 ? 27.573 33.097 20.842 1.00 54.72 1712 ASP B C 1
ATOM 1432 O O . ASP B 1 69 ? 27.129 32.027 21.263 1.00 56.04 1712 ASP B O 1
ATOM 1437 N N . ARG B 1 70 ? 27.516 33.468 19.567 1.00 58.16 1713 ARG B N 1
ATOM 1438 C CA . ARG B 1 70 ? 26.920 32.635 18.528 1.00 59.56 1713 ARG B CA 1
ATOM 1439 C C . ARG B 1 70 ? 27.582 31.265 18.386 1.00 65.87 1713 ARG B C 1
ATOM 1440 O O . ARG B 1 70 ? 26.918 30.282 18.043 1.00 64.37 1713 ARG B O 1
ATOM 1448 N N . LYS B 1 71 ? 28.886 31.210 18.667 1.00 58.80 1714 LYS B N 1
ATOM 1449 C CA . LYS B 1 71 ? 29.657 29.974 18.590 1.00 52.34 1714 LYS B CA 1
ATOM 1450 C C . LYS B 1 71 ? 29.289 29.010 19.723 1.00 60.67 1714 LYS B C 1
ATOM 1451 O O . LYS B 1 71 ? 28.945 27.850 19.476 1.00 60.74 1714 LYS B O 1
ATOM 1457 N N . SER B 1 72 ? 29.355 29.504 20.961 1.00 57.55 1715 SER B N 1
ATOM 1458 C CA . SER B 1 72 ? 29.047 28.706 22.153 1.00 51.67 1715 SER B CA 1
ATOM 1459 C C . SER B 1 72 ? 27.554 28.590 22.434 1.00 58.22 1715 SER B C 1
ATOM 1460 O O . SER B 1 72 ? 27.134 27.739 23.217 1.00 60.55 1715 SER B O 1
ATOM 1463 N N . GLY B 1 73 ? 26.757 29.458 21.819 1.00 58.37 1716 GLY B N 1
ATOM 1464 C CA . GLY B 1 73 ? 25.327 29.418 22.042 1.00 58.62 1716 GLY B CA 1
ATOM 1465 C C . GLY B 1 73 ? 24.974 30.028 23.383 1.00 67.60 1716 GLY B C 1
ATOM 1466 O O . GLY B 1 73 ? 23.814 30.019 23.793 1.00 78.63 1716 GLY B O 1
ATOM 1467 N N . LYS B 1 74 ? 25.975 30.557 24.077 1.00 62.00 1717 LYS B N 1
ATOM 1468 C CA . LYS B 1 74 ? 25.724 31.177 25.367 1.00 68.62 1717 LYS B CA 1
ATOM 1469 C C . LYS B 1 74 ? 25.276 32.613 25.160 1.00 70.51 1717 LYS B C 1
ATOM 1470 O O . LYS B 1 74 ? 25.632 33.238 24.168 1.00 66.49 1717 LYS B O 1
ATOM 1476 N N . LYS B 1 75 ? 24.487 33.125 26.096 1.00 64.88 1718 LYS B N 1
ATOM 1477 C CA . LYS B 1 75 ? 23.969 34.484 26.008 1.00 56.64 1718 LYS B CA 1
ATOM 1478 C C . LYS B 1 75 ? 24.186 35.173 27.359 1.00 55.53 1718 LYS B C 1
ATOM 1479 O O . LYS B 1 75 ? 24.071 34.539 28.405 1.00 49.56 1718 LYS B O 1
ATOM 1485 N N . PHE B 1 76 ? 24.493 36.467 27.330 1.00 65.70 1719 PHE B N 1
ATOM 1486 C CA . PHE B 1 76 ? 24.766 37.220 28.552 1.00 52.73 1719 PHE B CA 1
ATOM 1487 C C . PHE B 1 76 ? 23.997 38.535 28.661 1.00 61.45 1719 PHE B C 1
ATOM 1488 O O . PHE B 1 76 ? 24.023 39.368 27.747 1.00 75.92 1719 PHE B O 1
ATOM 1496 N N . SER B 1 77 ? 23.327 38.728 29.791 1.00 51.83 1720 SER B N 1
ATOM 1497 C CA . SER B 1 77 ? 22.559 39.945 30.017 1.00 52.11 1720 SER B CA 1
ATOM 1498 C C . SER B 1 77 ? 23.364 41.036 30.699 1.00 43.68 1720 SER B C 1
ATOM 1499 O O . SER B 1 77 ? 23.752 40.899 31.855 1.00 63.53 1720 SER B O 1
ATOM 1502 N N . ILE B 1 78 ? 23.599 42.131 29.985 1.00 41.29 1721 ILE B N 1
ATOM 1503 C CA . ILE B 1 78 ? 24.357 43.251 30.537 1.00 57.69 1721 ILE B CA 1
ATOM 1504 C C . ILE B 1 78 ? 23.886 43.600 31.945 1.00 61.34 1721 ILE B C 1
ATOM 1505 O O . ILE B 1 78 ? 24.687 43.659 32.878 1.00 56.03 1721 ILE B O 1
ATOM 1510 N N . GLU B 1 79 ? 22.586 43.850 32.085 1.00 56.19 1722 GLU B N 1
ATOM 1511 C CA . GLU B 1 79 ? 21.983 44.162 33.380 1.00 59.26 1722 GLU B CA 1
ATOM 1512 C C . GLU B 1 79 ? 22.466 43.142 34.430 1.00 56.75 1722 GLU B C 1
ATOM 1513 O O . GLU B 1 79 ? 22.962 43.524 35.490 1.00 56.31 1722 GLU B O 1
ATOM 1519 N N . GLU B 1 80 ? 22.341 41.852 34.123 1.00 61.16 1723 GLU B N 1
ATOM 1520 C CA . GLU B 1 80 ? 22.758 40.801 35.042 1.00 53.70 1723 GLU B CA 1
ATOM 1521 C C . GLU B 1 80 ? 24.266 40.834 35.318 1.00 67.56 1723 GLU B C 1
ATOM 1522 O O . GLU B 1 80 ? 24.725 40.311 36.335 1.00 86.47 1723 GLU B O 1
ATOM 1528 N N . ALA B 1 81 ? 25.036 41.451 34.425 1.00 69.03 1724 ALA B N 1
ATOM 1529 C CA . ALA B 1 81 ? 26.481 41.546 34.620 1.00 64.50 1724 ALA B CA 1
ATOM 1530 C C . ALA B 1 81 ? 26.818 42.771 35.478 1.00 74.19 1724 ALA B C 1
ATOM 1531 O O . ALA B 1 81 ? 27.730 42.722 36.316 1.00 72.27 1724 ALA B O 1
ATOM 1533 N N . LEU B 1 82 ? 26.098 43.873 35.267 1.00 66.88 1725 LEU B N 1
ATOM 1534 C CA . LEU B 1 82 ? 26.345 45.065 36.061 1.00 70.94 1725 LEU B CA 1
ATOM 1535 C C . LEU B 1 82 ? 25.978 44.713 37.493 1.00 83.88 1725 LEU B C 1
ATOM 1536 O O . LEU B 1 82 ? 26.684 45.071 38.441 1.00 78.57 1725 LEU B O 1
ATOM 1541 N N . GLN B 1 83 ? 24.870 43.985 37.623 1.00 79.03 1726 GLN B N 1
ATOM 1542 C CA . GLN B 1 83 ? 24.346 43.551 38.915 1.00 72.71 1726 GLN B CA 1
ATOM 1543 C C . GLN B 1 83 ? 25.277 42.647 39.714 1.00 78.97 1726 GLN B C 1
ATOM 1544 O O . GLN B 1 83 ? 25.584 42.935 40.868 1.00 91.99 1726 GLN B O 1
ATOM 1550 N N . SER B 1 84 ? 25.708 41.543 39.114 1.00 82.77 1727 SER B N 1
ATOM 1551 C CA . SER B 1 84 ? 26.606 40.621 39.800 1.00 82.67 1727 SER B CA 1
ATOM 1552 C C . SER B 1 84 ? 28.018 41.186 39.789 1.00 82.59 1727 SER B C 1
ATOM 1553 O O . SER B 1 84 ? 28.962 40.546 40.243 1.00 73.28 1727 SER B O 1
ATOM 1556 N N . GLY B 1 85 ? 28.150 42.383 39.231 1.00 86.15 1728 GLY B N 1
ATOM 1557 C CA . GLY B 1 85 ? 29.432 43.050 39.199 1.00 87.72 1728 GLY B CA 1
ATOM 1558 C C . GLY B 1 85 ? 30.532 42.548 38.285 1.00 91.03 1728 GLY B C 1
ATOM 1559 O O . GLY B 1 85 ? 31.655 43.044 38.390 1.00 87.82 1728 GLY B O 1
ATOM 1560 N N . ARG B 1 86 ? 30.265 41.585 37.404 1.00 87.94 1729 ARG B N 1
ATOM 1561 C CA . ARG B 1 86 ? 31.327 41.125 36.499 1.00 86.41 1729 ARG B CA 1
ATOM 1562 C C . ARG B 1 86 ? 31.666 42.280 35.565 1.00 73.67 1729 ARG B C 1
ATOM 1563 O O . ARG B 1 86 ? 32.752 42.351 34.990 1.00 61.91 1729 ARG B O 1
ATOM 1571 N N . LEU B 1 87 ? 30.711 43.187 35.421 1.00 74.38 1730 LEU B N 1
ATOM 1572 C CA . LEU B 1 87 ? 30.897 44.359 34.599 1.00 65.58 1730 LEU B CA 1
ATOM 1573 C C . LEU B 1 87 ? 30.728 45.544 35.523 1.00 67.16 1730 LEU B C 1
ATOM 1574 O O . LEU B 1 87 ? 29.953 45.486 36.485 1.00 63.88 1730 LEU B O 1
ATOM 1579 N N . THR B 1 88 ? 31.474 46.606 35.241 1.00 81.10 1731 THR B N 1
ATOM 1580 C CA . THR B 1 88 ? 31.411 47.821 36.037 1.00 87.83 1731 THR B CA 1
ATOM 1581 C C . THR B 1 88 ? 30.947 48.930 35.113 1.00 84.34 1731 THR B C 1
ATOM 1582 O O . THR B 1 88 ? 31.400 49.030 33.975 1.00 85.50 1731 THR B O 1
ATOM 1586 N N . PRO B 1 89 ? 30.022 49.771 35.585 1.00 91.31 1732 PRO B N 1
ATOM 1587 C CA . PRO B 1 89 ? 29.504 50.877 34.776 1.00 93.23 1732 PRO B CA 1
ATOM 1588 C C . PRO B 1 89 ? 30.598 51.749 34.178 1.00 95.82 1732 PRO B C 1
ATOM 1589 O O . PRO B 1 89 ? 30.346 52.535 33.274 1.00 95.96 1732 PRO B O 1
ATOM 1593 N N . ALA B 1 90 ? 31.813 51.616 34.691 1.00 94.74 1733 ALA B N 1
ATOM 1594 C CA . ALA B 1 90 ? 32.930 52.387 34.179 1.00 98.75 1733 ALA B CA 1
ATOM 1595 C C . ALA B 1 90 ? 33.287 51.831 32.812 1.00 96.77 1733 ALA B C 1
ATOM 1596 O O . ALA B 1 90 ? 33.482 52.577 31.849 1.00 101.45 1733 ALA B O 1
ATOM 1598 N N . GLN B 1 91 ? 33.361 50.506 32.744 1.00 88.22 1734 GLN B N 1
ATOM 1599 C CA . GLN B 1 91 ? 33.697 49.799 31.516 1.00 95.42 1734 GLN B CA 1
ATOM 1600 C C . GLN B 1 91 ? 32.523 49.834 30.541 1.00 92.21 1734 GLN B C 1
ATOM 1601 O O . GLN B 1 91 ? 32.705 50.075 29.345 1.00 93.10 1734 GLN B O 1
ATOM 1607 N N . TYR B 1 92 ? 31.319 49.602 31.054 1.00 82.61 1735 TYR B N 1
ATOM 1608 C CA . TYR B 1 92 ? 30.131 49.609 30.214 1.00 88.97 1735 TYR B CA 1
ATOM 1609 C C . TYR B 1 92 ? 29.995 50.926 29.465 1.00 97.66 1735 TYR B C 1
ATOM 1610 O O . TYR B 1 92 ? 29.635 50.943 28.291 1.00 104.63 1735 TYR B O 1
ATOM 1619 N N . ASP B 1 93 ? 30.280 52.029 30.148 1.00 99.72 1736 ASP B N 1
ATOM 1620 C CA . ASP B 1 93 ? 30.206 53.345 29.525 1.00 102.76 1736 ASP B CA 1
ATOM 1621 C C . ASP B 1 93 ? 31.164 53.363 28.344 1.00 96.73 1736 ASP B C 1
ATOM 1622 O O . ASP B 1 93 ? 30.853 53.904 27.283 1.00 91.41 1736 ASP B O 1
ATOM 1627 N N . ARG B 1 94 ? 32.331 52.759 28.537 1.00 90.15 1737 ARG B N 1
ATOM 1628 C CA . ARG B 1 94 ? 33.337 52.704 27.490 1.00 98.40 1737 ARG B CA 1
ATOM 1629 C C . ARG B 1 94 ? 32.721 52.027 26.265 1.00 96.12 1737 ARG B C 1
ATOM 1630 O O . ARG B 1 94 ? 32.831 52.529 25.140 1.00 86.41 1737 ARG B O 1
ATOM 1638 N N . TYR B 1 95 ? 32.059 50.895 26.488 1.00 95.00 1738 TYR B N 1
ATOM 1639 C CA . TYR B 1 95 ? 31.435 50.179 25.386 1.00 91.89 1738 TYR B CA 1
ATOM 1640 C C . TYR B 1 95 ? 30.307 51.000 24.771 1.00 92.86 1738 TYR B C 1
ATOM 1641 O O . TYR B 1 95 ? 30.139 51.015 23.548 1.00 93.23 1738 TYR B O 1
ATOM 1650 N N . VAL B 1 96 ? 29.531 51.674 25.619 1.00 89.02 1739 VAL B N 1
ATOM 1651 C CA . VAL B 1 96 ? 28.428 52.506 25.149 1.00 87.45 1739 VAL B CA 1
ATOM 1652 C C . VAL B 1 96 ? 28.986 53.660 24.309 1.00 101.45 1739 VAL B C 1
ATOM 1653 O O . VAL B 1 96 ? 28.427 54.002 23.264 1.00 107.25 1739 VAL B O 1
ATOM 1657 N N . ASN B 1 97 ? 30.097 54.241 24.761 1.00 101.71 1740 ASN B N 1
ATOM 1658 C CA . ASN B 1 97 ? 30.727 55.358 24.057 1.00 101.49 1740 ASN B CA 1
ATOM 1659 C C . ASN B 1 97 ? 31.692 54.900 22.976 1.00 103.15 1740 ASN B C 1
ATOM 1660 O O . ASN B 1 97 ? 32.649 55.596 22.634 1.00 101.37 1740 ASN B O 1
ATOM 1665 N N . LYS B 1 98 ? 31.419 53.714 22.448 1.00 108.17 1741 LYS B N 1
ATOM 1666 C CA . LYS B 1 98 ? 32.210 53.110 21.383 1.00 111.01 1741 LYS B CA 1
ATOM 1667 C C . LYS B 1 98 ? 33.722 53.148 21.557 1.00 106.17 1741 LYS B C 1
ATOM 1668 O O . LYS B 1 98 ? 34.448 53.459 20.613 1.00 95.74 1741 LYS B O 1
ATOM 1674 N N . ASP B 1 99 ? 34.194 52.823 22.757 1.00 109.30 1742 ASP B N 1
ATOM 1675 C CA . ASP B 1 99 ? 35.628 52.796 23.017 1.00 118.37 1742 ASP B CA 1
ATOM 1676 C C . ASP B 1 99 ? 36.102 51.475 23.614 1.00 114.85 1742 ASP B C 1
ATOM 1677 O O . ASP B 1 99 ? 37.224 51.374 24.107 1.00 118.86 1742 ASP B O 1
ATOM 1690 N N . SER B 1 101 ? 35.832 47.258 22.518 1.00 87.44 1744 SER B N 1
ATOM 1691 C CA . SER B 1 101 ? 35.416 46.353 21.449 1.00 90.17 1744 SER B CA 1
ATOM 1692 C C . SER B 1 101 ? 34.439 45.284 21.902 1.00 94.99 1744 SER B C 1
ATOM 1693 O O . SER B 1 101 ? 34.426 44.885 23.066 1.00 98.36 1744 SER B O 1
ATOM 1696 N N . ILE B 1 102 ? 33.634 44.813 20.955 1.00 90.27 1745 ILE B N 1
ATOM 1697 C CA . ILE B 1 102 ? 32.645 43.787 21.227 1.00 79.76 1745 ILE B CA 1
ATOM 1698 C C . ILE B 1 102 ? 33.317 42.657 21.998 1.00 84.04 1745 ILE B C 1
ATOM 1699 O O . ILE B 1 102 ? 32.821 42.224 23.040 1.00 76.01 1745 ILE B O 1
ATOM 1704 N N . GLN B 1 103 ? 34.460 42.199 21.491 1.00 90.89 1746 GLN B N 1
ATOM 1705 C CA . GLN B 1 103 ? 35.225 41.124 22.125 1.00 95.58 1746 GLN B CA 1
ATOM 1706 C C . GLN B 1 103 ? 35.667 41.484 23.538 1.00 88.50 1746 GLN B C 1
ATOM 1707 O O . GLN B 1 103 ? 35.634 40.650 24.449 1.00 88.11 1746 GLN B O 1
ATOM 1713 N N . GLU B 1 104 ? 36.106 42.726 23.703 1.00 81.86 1747 GLU B N 1
ATOM 1714 C CA . GLU B 1 104 ? 36.560 43.222 24.993 1.00 77.24 1747 GLU B CA 1
ATOM 1715 C C . GLU B 1 104 ? 35.415 42.997 25.987 1.00 70.36 1747 GLU B C 1
ATOM 1716 O O . GLU B 1 104 ? 35.616 42.496 27.104 1.00 75.89 1747 GLU B O 1
ATOM 1722 N N . LEU B 1 105 ? 34.206 43.352 25.558 1.00 54.53 1748 LEU B N 1
ATOM 1723 C CA . LEU B 1 105 ? 33.025 43.198 26.398 1.00 60.10 1748 LEU B CA 1
ATOM 1724 C C . LEU B 1 105 ? 32.781 41.728 26.669 1.00 67.10 1748 LEU B C 1
ATOM 1725 O O . LEU B 1 105 ? 32.448 41.328 27.789 1.00 57.33 1748 LEU B O 1
ATOM 1730 N N . ALA B 1 106 ? 32.948 40.928 25.627 1.00 59.95 1749 ALA B N 1
ATOM 1731 C CA . ALA B 1 106 ? 32.746 39.497 25.733 1.00 61.75 1749 ALA B CA 1
ATOM 1732 C C . ALA B 1 106 ? 33.559 38.894 26.870 1.00 65.17 1749 ALA B C 1
ATOM 1733 O O . ALA B 1 106 ? 33.010 38.202 27.729 1.00 63.22 1749 ALA B O 1
ATOM 1735 N N . VAL B 1 107 ? 34.863 39.154 26.892 1.00 77.95 1750 VAL B N 1
ATOM 1736 C CA . VAL B 1 107 ? 35.687 38.594 27.957 1.00 86.19 1750 VAL B CA 1
ATOM 1737 C C . VAL B 1 107 ? 35.185 39.021 29.326 1.00 80.83 1750 VAL B C 1
ATOM 1738 O O . VAL B 1 107 ? 35.040 38.186 30.225 1.00 84.88 1750 VAL B O 1
ATOM 1742 N N . LEU B 1 108 ? 34.914 40.316 29.479 1.00 76.87 1751 LEU B N 1
ATOM 1743 C CA . LEU B 1 108 ? 34.421 40.873 30.742 1.00 68.44 1751 LEU B CA 1
ATOM 1744 C C . LEU B 1 108 ? 33.191 40.172 31.337 1.00 72.13 1751 LEU B C 1
ATOM 1745 O O . LEU B 1 108 ? 33.174 39.811 32.519 1.00 84.43 1751 LEU B O 1
ATOM 1750 N N . VAL B 1 109 ? 32.163 39.979 30.519 1.00 67.96 1752 VAL B N 1
ATOM 1751 C CA . VAL B 1 109 ? 30.943 39.346 30.995 1.00 69.12 1752 VAL B CA 1
ATOM 1752 C C . VAL B 1 109 ? 30.983 37.827 30.961 1.00 70.95 1752 VAL B C 1
ATOM 1753 O O . VAL B 1 109 ? 30.299 37.187 31.755 1.00 68.05 1752 VAL B O 1
ATOM 1757 N N . SER B 1 110 ? 31.768 37.246 30.052 1.00 66.71 1753 SER B N 1
ATOM 1758 C CA . SER B 1 110 ? 31.831 35.786 29.935 1.00 64.63 1753 SER B CA 1
ATOM 1759 C C . SER B 1 110 ? 32.906 35.146 30.800 1.00 76.49 1753 SER B C 1
ATOM 1760 O O . SER B 1 110 ? 32.624 34.207 31.538 1.00 57.86 1753 SER B O 1
ATOM 1763 N N . GLY B 1 111 ? 34.132 35.660 30.696 1.00 103.43 1754 GLY B N 1
ATOM 1764 C CA . GLY B 1 111 ? 35.245 35.131 31.466 1.00 103.63 1754 GLY B CA 1
ATOM 1765 C C . GLY B 1 111 ? 36.500 34.892 30.650 1.00 98.68 1754 GLY B C 1
ATOM 1766 O O . GLY B 1 111 ? 36.486 34.053 29.735 1.00 92.37 1754 GLY B O 1
ATOM 1767 N N . GLY C 1 2 ? 49.860 21.513 3.981 1.00 88.48 1645 GLY C N 1
ATOM 1768 C CA . GLY C 1 2 ? 50.163 22.973 4.043 1.00 84.55 1645 GLY C CA 1
ATOM 1769 C C . GLY C 1 2 ? 49.432 23.721 2.951 1.00 83.30 1645 GLY C C 1
ATOM 1770 O O . GLY C 1 2 ? 50.017 24.085 1.935 1.00 83.32 1645 GLY C O 1
ATOM 1771 N N . HIS C 1 3 ? 48.146 23.960 3.166 1.00 89.95 1646 HIS C N 1
ATOM 1772 C CA . HIS C 1 3 ? 47.325 24.646 2.178 1.00 85.28 1646 HIS C CA 1
ATOM 1773 C C . HIS C 1 3 ? 47.116 26.118 2.493 1.00 77.53 1646 HIS C C 1
ATOM 1774 O O . HIS C 1 3 ? 47.673 26.653 3.451 1.00 73.24 1646 HIS C O 1
ATOM 1781 N N . HIS C 1 4 ? 46.300 26.765 1.670 1.00 69.36 1647 HIS C N 1
ATOM 1782 C CA . HIS C 1 4 ? 45.983 28.176 1.842 1.00 64.06 1647 HIS C CA 1
ATOM 1783 C C . HIS C 1 4 ? 44.748 28.372 2.728 1.00 55.54 1647 HIS C C 1
ATOM 1784 O O . HIS C 1 4 ? 43.698 27.770 2.488 1.00 58.20 1647 HIS C O 1
ATOM 1791 N N . HIS C 1 5 ? 44.881 29.197 3.761 1.00 34.41 1648 HIS C N 1
ATOM 1792 C CA . HIS C 1 5 ? 43.754 29.472 4.640 1.00 61.13 1648 HIS C CA 1
ATOM 1793 C C . HIS C 1 5 ? 43.430 30.948 4.551 1.00 34.52 1648 HIS C C 1
ATOM 1794 O O . HIS C 1 5 ? 44.335 31.786 4.511 1.00 71.57 1648 HIS C O 1
ATOM 1801 N N . HIS C 1 6 ? 42.144 31.269 4.519 1.00 53.12 1649 HIS C N 1
ATOM 1802 C CA . HIS C 1 6 ? 41.720 32.663 4.479 1.00 50.31 1649 HIS C CA 1
ATOM 1803 C C . HIS C 1 6 ? 41.133 33.010 5.839 1.00 51.28 1649 HIS C C 1
ATOM 1804 O O . HIS C 1 6 ? 40.174 32.388 6.292 1.00 54.22 1649 HIS C O 1
ATOM 1811 N N . HIS C 1 7 ? 41.724 33.989 6.503 1.00 50.49 1650 HIS C N 1
ATOM 1812 C CA . HIS C 1 7 ? 41.237 34.389 7.810 1.00 49.65 1650 HIS C CA 1
ATOM 1813 C C . HIS C 1 7 ? 40.403 35.675 7.675 1.00 48.05 1650 HIS C C 1
ATOM 1814 O O . HIS C 1 7 ? 40.927 36.763 7.385 1.00 51.09 1650 HIS C O 1
ATOM 1821 N N . HIS C 1 8 ? 39.092 35.532 7.869 1.00 50.06 1651 HIS C N 1
ATOM 1822 C CA . HIS C 1 8 ? 38.147 36.647 7.767 1.00 49.81 1651 HIS C CA 1
ATOM 1823 C C . HIS C 1 8 ? 37.813 37.264 9.131 1.00 53.40 1651 HIS C C 1
ATOM 1824 O O . HIS C 1 8 ? 37.284 36.577 10.001 1.00 63.09 1651 HIS C O 1
ATOM 1831 N N . SER C 1 9 ? 38.130 38.545 9.313 1.00 50.69 1652 SER C N 1
ATOM 1832 C CA . SER C 1 9 ? 37.847 39.270 10.558 1.00 60.73 1652 SER C CA 1
ATOM 1833 C C . SER C 1 9 ? 36.764 40.278 10.178 1.00 57.71 1652 SER C C 1
ATOM 1834 O O . SER C 1 9 ? 37.062 41.325 9.607 1.00 59.02 1652 SER C O 1
ATOM 1837 N N . HIS C 1 10 ? 35.514 39.971 10.494 1.00 57.99 1653 HIS C N 1
ATOM 1838 C CA . HIS C 1 10 ? 34.403 40.843 10.107 1.00 57.51 1653 HIS C CA 1
ATOM 1839 C C . HIS C 1 10 ? 33.685 41.507 11.280 1.00 48.27 1653 HIS C C 1
ATOM 1840 O O . HIS C 1 10 ? 33.402 40.853 12.275 1.00 65.79 1653 HIS C O 1
ATOM 1855 N N . ARG C 1 12 ? 30.415 44.438 12.232 1.00 60.73 1655 ARG C N 1
ATOM 1856 C CA . ARG C 1 12 ? 29.303 45.218 11.693 1.00 59.82 1655 ARG C CA 1
ATOM 1857 C C . ARG C 1 12 ? 28.362 45.846 12.709 1.00 61.25 1655 ARG C C 1
ATOM 1858 O O . ARG C 1 12 ? 27.835 45.172 13.599 1.00 69.40 1655 ARG C O 1
ATOM 1866 N N . ARG C 1 13 ? 28.158 47.150 12.547 1.00 55.95 1656 ARG C N 1
ATOM 1867 C CA . ARG C 1 13 ? 27.252 47.919 13.385 1.00 61.46 1656 ARG C CA 1
ATOM 1868 C C . ARG C 1 13 ? 26.048 48.324 12.539 1.00 71.05 1656 ARG C C 1
ATOM 1869 O O . ARG C 1 13 ? 26.147 49.202 11.678 1.00 72.76 1656 ARG C O 1
ATOM 1877 N N . SER C 1 14 ? 24.918 47.675 12.781 1.00 67.45 1657 SER C N 1
ATOM 1878 C CA . SER C 1 14 ? 23.700 47.980 12.048 1.00 61.47 1657 SER C CA 1
ATOM 1879 C C . SER C 1 14 ? 22.582 48.445 12.992 1.00 62.96 1657 SER C C 1
ATOM 1880 O O . SER C 1 14 ? 22.570 48.112 14.180 1.00 64.55 1657 SER C O 1
ATOM 1883 N N . ILE C 1 15 ? 21.655 49.232 12.461 1.00 63.15 1658 ILE C N 1
ATOM 1884 C CA . ILE C 1 15 ? 20.526 49.711 13.244 1.00 45.49 1658 ILE C CA 1
ATOM 1885 C C . ILE C 1 15 ? 19.244 49.234 12.589 1.00 44.91 1658 ILE C C 1
ATOM 1886 O O . ILE C 1 15 ? 19.155 49.155 11.365 1.00 64.87 1658 ILE C O 1
ATOM 1891 N N . VAL C 1 16 ? 18.242 48.923 13.394 1.00 48.63 1659 VAL C N 1
ATOM 1892 C CA . VAL C 1 16 ? 16.987 48.475 12.828 1.00 58.96 1659 VAL C CA 1
ATOM 1893 C C . VAL C 1 16 ? 15.845 49.173 13.566 1.00 60.33 1659 VAL C C 1
ATOM 1894 O O . VAL C 1 16 ? 15.919 49.378 14.777 1.00 64.48 1659 VAL C O 1
ATOM 1898 N N . VAL C 1 17 ? 14.812 49.571 12.828 1.00 59.51 1660 VAL C N 1
ATOM 1899 C CA . VAL C 1 17 ? 13.661 50.254 13.421 1.00 61.30 1660 VAL C CA 1
ATOM 1900 C C . VAL C 1 17 ? 12.413 49.381 13.453 1.00 64.87 1660 VAL C C 1
ATOM 1901 O O . VAL C 1 17 ? 11.930 48.926 12.413 1.00 71.23 1660 VAL C O 1
ATOM 1905 N N . ILE C 1 18 ? 11.881 49.167 14.650 1.00 60.74 1661 ILE C N 1
ATOM 1906 C CA . ILE C 1 18 ? 10.709 48.334 14.805 1.00 49.90 1661 ILE C CA 1
ATOM 1907 C C . ILE C 1 18 ? 9.404 49.028 14.463 1.00 50.45 1661 ILE C C 1
ATOM 1908 O O . ILE C 1 18 ? 9.061 50.069 15.023 1.00 66.44 1661 ILE C O 1
ATOM 1913 N N . HIS C 1 19 ? 8.677 48.434 13.529 1.00 56.32 1662 HIS C N 1
ATOM 1914 C CA . HIS C 1 19 ? 7.394 48.957 13.106 1.00 80.34 1662 HIS C CA 1
ATOM 1915 C C . HIS C 1 19 ? 6.407 48.882 14.269 1.00 87.37 1662 HIS C C 1
ATOM 1916 O O . HIS C 1 19 ? 6.067 47.795 14.733 1.00 84.55 1662 HIS C O 1
ATOM 1923 N N . PRO C 1 20 ? 5.912 50.041 14.735 1.00 85.77 1663 PRO C N 1
ATOM 1924 C CA . PRO C 1 20 ? 4.964 50.109 15.854 1.00 76.62 1663 PRO C CA 1
ATOM 1925 C C . PRO C 1 20 ? 3.798 49.134 15.750 1.00 82.55 1663 PRO C C 1
ATOM 1926 O O . PRO C 1 20 ? 3.377 48.538 16.744 1.00 86.85 1663 PRO C O 1
ATOM 1930 N N . ASP C 1 21 ? 3.277 48.961 14.545 1.00 78.21 1664 ASP C N 1
ATOM 1931 C CA . ASP C 1 21 ? 2.143 48.085 14.387 1.00 79.77 1664 ASP C CA 1
ATOM 1932 C C . ASP C 1 21 ? 2.520 46.663 14.045 1.00 69.68 1664 ASP C C 1
ATOM 1933 O O . ASP C 1 21 ? 2.166 45.744 14.766 1.00 64.13 1664 ASP C O 1
ATOM 1938 N N . THR C 1 22 ? 3.250 46.480 12.952 1.00 78.89 1665 THR C N 1
ATOM 1939 C CA . THR C 1 22 ? 3.629 45.139 12.504 1.00 90.54 1665 THR C CA 1
ATOM 1940 C C . THR C 1 22 ? 4.771 44.449 13.256 1.00 94.79 1665 THR C C 1
ATOM 1941 O O . THR C 1 22 ? 4.946 43.235 13.144 1.00 101.25 1665 THR C O 1
ATOM 1945 N N . GLY C 1 23 ? 5.553 45.214 14.011 1.00 85.34 1666 GLY C N 1
ATOM 1946 C CA . GLY C 1 23 ? 6.662 44.627 14.749 1.00 61.81 1666 GLY C CA 1
ATOM 1947 C C . GLY C 1 23 ? 7.894 44.352 13.894 1.00 72.19 1666 GLY C C 1
ATOM 1948 O O . GLY C 1 23 ? 8.996 44.169 14.416 1.00 75.75 1666 GLY C O 1
ATOM 1949 N N . ARG C 1 24 ? 7.710 44.337 12.576 1.00 73.19 1667 ARG C N 1
ATOM 1950 C CA . ARG C 1 24 ? 8.801 44.069 11.647 1.00 72.74 1667 ARG C CA 1
ATOM 1951 C C . ARG C 1 24 ? 10.010 44.975 11.881 1.00 64.30 1667 ARG C C 1
ATOM 1952 O O . ARG C 1 24 ? 9.885 46.053 12.453 1.00 65.13 1667 ARG C O 1
ATOM 1960 N N . GLU C 1 25 ? 11.185 44.516 11.451 1.00 67.88 1668 GLU C N 1
ATOM 1961 C CA . GLU C 1 25 ? 12.427 45.270 11.609 1.00 66.17 1668 GLU C CA 1
ATOM 1962 C C . GLU C 1 25 ? 12.826 45.958 10.309 1.00 62.05 1668 GLU C C 1
ATOM 1963 O O . GLU C 1 25 ? 13.266 45.308 9.354 1.00 46.86 1668 GLU C O 1
ATOM 1969 N N . LEU C 1 26 ? 12.691 47.276 10.279 1.00 63.79 1669 LEU C N 1
ATOM 1970 C CA . LEU C 1 26 ? 13.034 48.040 9.089 1.00 54.12 1669 LEU C CA 1
ATOM 1971 C C . LEU C 1 26 ? 14.425 48.642 9.177 1.00 49.71 1669 LEU C C 1
ATOM 1972 O O . LEU C 1 26 ? 14.932 48.936 10.262 1.00 57.81 1669 LEU C O 1
ATOM 1977 N N . SER C 1 27 ? 15.050 48.807 8.022 1.00 56.20 1670 SER C N 1
ATOM 1978 C CA . SER C 1 27 ? 16.359 49.418 7.974 1.00 66.66 1670 SER C CA 1
ATOM 1979 C C . SER C 1 27 ? 15.993 50.887 8.005 1.00 65.31 1670 SER C C 1
ATOM 1980 O O . SER C 1 27 ? 14.859 51.252 7.701 1.00 62.51 1670 SER C O 1
ATOM 1983 N N . PRO C 1 28 ? 16.934 51.749 8.388 1.00 52.87 1671 PRO C N 1
ATOM 1984 C CA . PRO C 1 28 ? 16.610 53.177 8.421 1.00 47.41 1671 PRO C CA 1
ATOM 1985 C C . PRO C 1 28 ? 15.956 53.606 7.109 1.00 55.45 1671 PRO C C 1
ATOM 1986 O O . PRO C 1 28 ? 14.918 54.264 7.098 1.00 56.53 1671 PRO C O 1
ATOM 1990 N N . GLU C 1 29 ? 16.583 53.215 6.007 1.00 62.23 1672 GLU C N 1
ATOM 1991 C CA . GLU C 1 29 ? 16.102 53.522 4.669 1.00 60.68 1672 GLU C CA 1
ATOM 1992 C C . GLU C 1 29 ? 14.611 53.177 4.552 1.00 58.27 1672 GLU C C 1
ATOM 1993 O O . GLU C 1 29 ? 13.791 54.029 4.182 1.00 59.23 1672 GLU C O 1
ATOM 1999 N N . GLU C 1 30 ? 14.275 51.924 4.864 1.00 45.64 1673 GLU C N 1
ATOM 2000 C CA . GLU C 1 30 ? 12.900 51.443 4.784 1.00 44.43 1673 GLU C CA 1
ATOM 2001 C C . GLU C 1 30 ? 11.956 52.213 5.713 1.00 65.42 1673 GLU C C 1
ATOM 2002 O O . GLU C 1 30 ? 10.783 52.444 5.384 1.00 56.74 1673 GLU C O 1
ATOM 2008 N N . ALA C 1 31 ? 12.461 52.581 6.884 1.00 70.48 1674 ALA C N 1
ATOM 2009 C CA . ALA C 1 31 ? 11.662 53.321 7.843 1.00 67.33 1674 ALA C CA 1
ATOM 2010 C C . ALA C 1 31 ? 11.404 54.705 7.273 1.00 67.40 1674 ALA C C 1
ATOM 2011 O O . ALA C 1 31 ? 10.281 55.210 7.333 1.00 67.97 1674 ALA C O 1
ATOM 2013 N N . HIS C 1 32 ? 12.445 55.311 6.707 1.00 59.12 1675 HIS C N 1
ATOM 2014 C CA . HIS C 1 32 ? 12.321 56.642 6.124 1.00 55.16 1675 HIS C CA 1
ATOM 2015 C C . HIS C 1 32 ? 11.301 56.651 5.002 1.00 58.72 1675 HIS C C 1
ATOM 2016 O O . HIS C 1 32 ? 10.653 57.673 4.755 1.00 68.55 1675 HIS C O 1
ATOM 2023 N N . ARG C 1 33 ? 11.163 55.519 4.315 1.00 57.70 1676 ARG C N 1
ATOM 2024 C CA . ARG C 1 33 ? 10.192 55.428 3.229 1.00 58.14 1676 ARG C CA 1
ATOM 2025 C C . ARG C 1 33 ? 8.802 55.153 3.791 1.00 58.29 1676 ARG C C 1
ATOM 2026 O O . ARG C 1 33 ? 7.798 55.431 3.139 1.00 59.17 1676 ARG C O 1
ATOM 2034 N N . ALA C 1 34 ? 8.763 54.618 5.010 1.00 54.48 1677 ALA C N 1
ATOM 2035 C CA . ALA C 1 34 ? 7.512 54.287 5.696 1.00 54.27 1677 ALA C CA 1
ATOM 2036 C C . ALA C 1 34 ? 7.011 55.438 6.585 1.00 59.62 1677 ALA C C 1
ATOM 2037 O O . ALA C 1 34 ? 6.067 55.274 7.355 1.00 51.54 1677 ALA C O 1
ATOM 2039 N N . GLY C 1 35 ? 7.657 56.594 6.489 1.00 56.07 1678 GLY C N 1
ATOM 2040 C CA . GLY C 1 35 ? 7.255 57.730 7.298 1.00 49.24 1678 GLY C CA 1
ATOM 2041 C C . GLY C 1 35 ? 7.464 57.542 8.791 1.00 63.89 1678 GLY C C 1
ATOM 2042 O O . GLY C 1 35 ? 6.824 58.215 9.598 1.00 74.14 1678 GLY C O 1
ATOM 2043 N N . LEU C 1 36 ? 8.359 56.634 9.166 1.00 66.53 1679 LEU C N 1
ATOM 2044 C CA . LEU C 1 36 ? 8.630 56.384 10.578 1.00 63.16 1679 LEU C CA 1
ATOM 2045 C C . LEU C 1 36 ? 9.740 57.250 11.166 1.00 65.10 1679 LEU C C 1
ATOM 2046 O O . LEU C 1 36 ? 9.844 57.383 12.384 1.00 66.99 1679 LEU C O 1
ATOM 2051 N N . ILE C 1 37 ? 10.570 57.829 10.303 1.00 63.80 1680 ILE C N 1
ATOM 2052 C CA . ILE C 1 37 ? 11.666 58.688 10.742 1.00 63.81 1680 ILE C CA 1
ATOM 2053 C C . ILE C 1 37 ? 11.937 59.738 9.666 1.00 66.19 1680 ILE C C 1
ATOM 2054 O O . ILE C 1 37 ? 11.912 59.419 8.480 1.00 62.05 1680 ILE C O 1
ATOM 2059 N N . ASP C 1 38 ? 12.205 60.980 10.066 1.00 67.19 1681 ASP C N 1
ATOM 2060 C CA . ASP C 1 38 ? 12.454 62.025 9.073 1.00 69.29 1681 ASP C CA 1
ATOM 2061 C C . ASP C 1 38 ? 13.860 61.937 8.509 1.00 60.75 1681 ASP C C 1
ATOM 2062 O O . ASP C 1 38 ? 14.688 61.178 9.008 1.00 65.81 1681 ASP C O 1
ATOM 2067 N N . TRP C 1 39 ? 14.131 62.725 7.475 1.00 54.45 1682 TRP C N 1
ATOM 2068 C CA . TRP C 1 39 ? 15.432 62.709 6.839 1.00 60.44 1682 TRP C CA 1
ATOM 2069 C C . TRP C 1 39 ? 16.595 62.857 7.816 1.00 61.44 1682 TRP C C 1
ATOM 2070 O O . TRP C 1 39 ? 17.556 62.082 7.768 1.00 43.07 1682 TRP C O 1
ATOM 2081 N N . ASN C 1 40 ? 16.522 63.829 8.714 1.00 66.72 1683 ASN C N 1
ATOM 2082 C CA . ASN C 1 40 ? 17.629 64.012 9.644 1.00 76.93 1683 ASN C CA 1
ATOM 2083 C C . ASN C 1 40 ? 17.914 62.789 10.513 1.00 63.79 1683 ASN C C 1
ATOM 2084 O O . ASN C 1 40 ? 19.072 62.450 10.764 1.00 72.42 1683 ASN C O 1
ATOM 2097 N N . PHE C 1 42 ? 17.150 59.703 9.728 1.00 46.57 1685 PHE C N 1
ATOM 2098 C CA . PHE C 1 42 ? 17.627 58.681 8.817 1.00 56.35 1685 PHE C CA 1
ATOM 2099 C C . PHE C 1 42 ? 19.118 58.887 8.550 1.00 62.62 1685 PHE C C 1
ATOM 2100 O O . PHE C 1 42 ? 19.860 57.920 8.440 1.00 56.13 1685 PHE C O 1
ATOM 2108 N N . VAL C 1 43 ? 19.563 60.138 8.459 1.00 65.06 1686 VAL C N 1
ATOM 2109 C CA . VAL C 1 43 ? 20.974 60.396 8.224 1.00 60.44 1686 VAL C CA 1
ATOM 2110 C C . VAL C 1 43 ? 21.764 60.070 9.479 1.00 63.95 1686 VAL C C 1
ATOM 2111 O O . VAL C 1 43 ? 22.874 59.543 9.399 1.00 63.98 1686 VAL C O 1
ATOM 2115 N N . LYS C 1 44 ? 21.183 60.387 10.633 1.00 66.88 1687 LYS C N 1
ATOM 2116 C CA . LYS C 1 44 ? 21.814 60.123 11.930 1.00 67.25 1687 LYS C CA 1
ATOM 2117 C C . LYS C 1 44 ? 22.041 58.621 12.100 1.00 71.03 1687 LYS C C 1
ATOM 2118 O O . LYS C 1 44 ? 23.154 58.166 12.367 1.00 75.88 1687 LYS C O 1
ATOM 2124 N N . LEU C 1 45 ? 20.977 57.850 11.941 1.00 63.28 1688 LEU C N 1
ATOM 2125 C CA . LEU C 1 45 ? 21.084 56.416 12.082 1.00 47.01 1688 LEU C CA 1
ATOM 2126 C C . LEU C 1 45 ? 22.166 55.830 11.186 1.00 56.91 1688 LEU C C 1
ATOM 2127 O O . LEU C 1 45 ? 22.892 54.927 11.593 1.00 53.39 1688 LEU C O 1
ATOM 2132 N N . ARG C 1 46 ? 22.280 56.346 9.969 1.00 54.30 1689 ARG C N 1
ATOM 2133 C CA . ARG C 1 46 ? 23.279 55.843 9.033 1.00 53.42 1689 ARG C CA 1
ATOM 2134 C C . ARG C 1 46 ? 24.691 56.191 9.476 1.00 62.89 1689 ARG C C 1
ATOM 2135 O O . ARG C 1 46 ? 25.609 55.378 9.348 1.00 85.70 1689 ARG C O 1
ATOM 2143 N N . SER C 1 47 ? 24.863 57.392 10.011 1.00 46.84 1690 SER C N 1
ATOM 2144 C CA . SER C 1 47 ? 26.178 57.814 10.468 1.00 55.09 1690 SER C CA 1
ATOM 2145 C C . SER C 1 47 ? 26.692 56.868 11.553 1.00 65.20 1690 SER C C 1
ATOM 2146 O O . SER C 1 47 ? 27.885 56.813 11.840 1.00 68.43 1690 SER C O 1
ATOM 2149 N N . GLN C 1 48 ? 25.779 56.120 12.152 1.00 62.55 1691 GLN C N 1
ATOM 2150 C CA . GLN C 1 48 ? 26.152 55.197 13.206 1.00 69.22 1691 GLN C CA 1
ATOM 2151 C C . GLN C 1 48 ? 26.490 53.801 12.693 1.00 72.24 1691 GLN C C 1
ATOM 2152 O O . GLN C 1 48 ? 27.056 52.982 13.427 1.00 80.47 1691 GLN C O 1
ATOM 2158 N N . GLU C 1 49 ? 26.157 53.530 11.436 1.00 45.98 1692 GLU C N 1
ATOM 2159 C CA . GLU C 1 49 ? 26.428 52.223 10.861 1.00 52.06 1692 GLU C CA 1
ATOM 2160 C C . GLU C 1 49 ? 27.787 52.114 10.187 1.00 62.59 1692 GLU C C 1
ATOM 2161 O O . GLU C 1 49 ? 28.271 53.069 9.571 1.00 72.62 1692 GLU C O 1
ATOM 2167 N N . CYS C 1 50 ? 28.413 50.950 10.321 1.00 55.65 1693 CYS C N 1
ATOM 2168 C CA . CYS C 1 50 ? 29.705 50.712 9.683 1.00 63.25 1693 CYS C CA 1
ATOM 2169 C C . CYS C 1 50 ? 29.947 49.223 9.492 1.00 63.30 1693 CYS C C 1
ATOM 2170 O O . CYS C 1 50 ? 29.443 48.391 10.243 1.00 63.62 1693 CYS C O 1
ATOM 2173 N N . ASP C 1 51 ? 30.729 48.893 8.477 1.00 64.13 1694 ASP C N 1
ATOM 2174 C CA . ASP C 1 51 ? 31.000 47.503 8.179 1.00 56.64 1694 ASP C CA 1
ATOM 2175 C C . ASP C 1 51 ? 32.431 47.361 7.669 1.00 53.67 1694 ASP C C 1
ATOM 2176 O O . ASP C 1 51 ? 32.776 47.924 6.633 1.00 60.09 1694 ASP C O 1
ATOM 2181 N N . TRP C 1 52 ? 33.260 46.634 8.421 1.00 39.78 1695 TRP C N 1
ATOM 2182 C CA . TRP C 1 52 ? 34.651 46.361 8.040 1.00 44.42 1695 TRP C CA 1
ATOM 2183 C C . TRP C 1 52 ? 34.946 44.860 8.093 1.00 45.17 1695 TRP C C 1
ATOM 2184 O O . TRP C 1 52 ? 34.421 44.121 8.939 1.00 50.12 1695 TRP C O 1
ATOM 2195 N N . GLU C 1 53 ? 35.795 44.425 7.174 1.00 44.93 1696 GLU C N 1
ATOM 2196 C CA . GLU C 1 53 ? 36.188 43.036 7.090 1.00 52.99 1696 GLU C CA 1
ATOM 2197 C C . GLU C 1 53 ? 37.638 42.993 6.658 1.00 59.19 1696 GLU C C 1
ATOM 2198 O O . GLU C 1 53 ? 37.984 43.448 5.570 1.00 56.94 1696 GLU C O 1
ATOM 2204 N N . GLU C 1 54 ? 38.485 42.476 7.537 1.00 59.20 1697 GLU C N 1
ATOM 2205 C CA . GLU C 1 54 ? 39.904 42.327 7.247 1.00 54.42 1697 GLU C CA 1
ATOM 2206 C C . GLU C 1 54 ? 40.019 40.849 6.881 1.00 46.04 1697 GLU C C 1
ATOM 2207 O O . GLU C 1 54 ? 39.438 39.993 7.550 1.00 49.83 1697 GLU C O 1
ATOM 2213 N N . ILE C 1 55 ? 40.734 40.554 5.802 1.00 51.49 1698 ILE C N 1
ATOM 2214 C CA . ILE C 1 55 ? 40.894 39.178 5.348 1.00 54.17 1698 ILE C CA 1
ATOM 2215 C C . ILE C 1 55 ? 42.344 38.833 5.069 1.00 61.98 1698 ILE C C 1
ATOM 2216 O O . ILE C 1 55 ? 42.983 39.436 4.202 1.00 56.33 1698 ILE C O 1
ATOM 2221 N N . SER C 1 56 ? 42.861 37.853 5.801 1.00 62.77 1699 SER C N 1
ATOM 2222 C CA . SER C 1 56 ? 44.242 37.439 5.617 1.00 65.32 1699 SER C CA 1
ATOM 2223 C C . SER C 1 56 ? 44.384 36.113 4.896 1.00 65.89 1699 SER C C 1
ATOM 2224 O O . SER C 1 56 ? 43.778 35.106 5.271 1.00 65.70 1699 SER C O 1
ATOM 2227 N N . VAL C 1 57 ? 45.188 36.147 3.840 1.00 51.82 1700 VAL C N 1
ATOM 2228 C CA . VAL C 1 57 ? 45.494 34.983 3.037 1.00 51.52 1700 VAL C CA 1
ATOM 2229 C C . VAL C 1 57 ? 46.798 34.446 3.627 1.00 57.38 1700 VAL C C 1
ATOM 2230 O O . VAL C 1 57 ? 47.854 35.073 3.489 1.00 60.75 1700 VAL C O 1
ATOM 2234 N N . LYS C 1 58 ? 46.726 33.306 4.314 1.00 62.98 1701 LYS C N 1
ATOM 2235 C CA . LYS C 1 58 ? 47.918 32.722 4.936 1.00 59.75 1701 LYS C CA 1
ATOM 2236 C C . LYS C 1 58 ? 48.365 31.464 4.209 1.00 60.53 1701 LYS C C 1
ATOM 2237 O O . LYS C 1 58 ? 47.703 30.424 4.291 1.00 68.68 1701 LYS C O 1
ATOM 2243 N N . GLY C 1 59 ? 49.490 31.562 3.503 1.00 65.68 1702 GLY C N 1
ATOM 2244 C CA . GLY C 1 59 ? 49.999 30.420 2.759 1.00 74.93 1702 GLY C CA 1
ATOM 2245 C C . GLY C 1 59 ? 51.298 29.882 3.315 1.00 71.85 1702 GLY C C 1
ATOM 2246 O O . GLY C 1 59 ? 51.836 30.455 4.264 1.00 64.81 1702 GLY C O 1
ATOM 2247 N N . PRO C 1 60 ? 51.828 28.780 2.753 1.00 76.25 1703 PRO C N 1
ATOM 2248 C CA . PRO C 1 60 ? 53.083 28.163 3.202 1.00 63.96 1703 PRO C CA 1
ATOM 2249 C C . PRO C 1 60 ? 54.302 29.077 3.090 1.00 58.31 1703 PRO C C 1
ATOM 2250 O O . PRO C 1 60 ? 55.377 28.765 3.610 1.00 61.07 1703 PRO C O 1
ATOM 2254 N N . ASN C 1 61 ? 54.116 30.218 2.433 1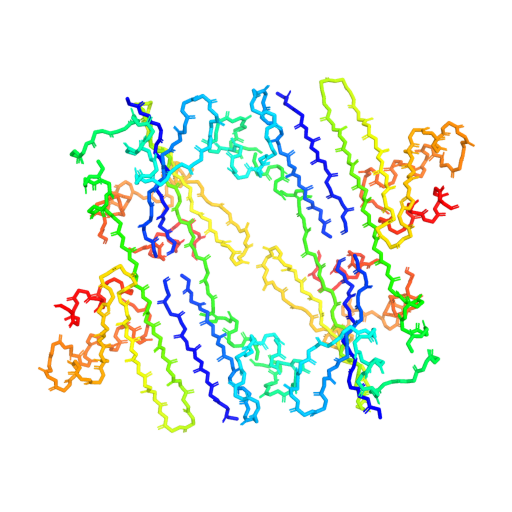.00 50.64 1704 ASN C N 1
ATOM 2255 C CA . ASN C 1 61 ? 55.201 31.173 2.245 1.00 45.68 1704 ASN C CA 1
ATOM 2256 C C . ASN C 1 61 ? 54.952 32.577 2.786 1.00 52.46 1704 ASN C C 1
ATOM 2257 O O . ASN C 1 61 ? 55.653 33.515 2.394 1.00 48.28 1704 ASN C O 1
ATOM 2262 N N . GLY C 1 62 ? 53.966 32.744 3.665 1.00 48.31 1705 GLY C N 1
ATOM 2263 C CA . GLY C 1 62 ? 53.715 34.072 4.205 1.00 43.51 1705 GLY C CA 1
ATOM 2264 C C . GLY C 1 62 ? 52.264 34.502 4.177 1.00 53.19 1705 GLY C C 1
ATOM 2265 O O . GLY C 1 62 ? 51.405 33.759 3.714 1.00 47.34 1705 GLY C O 1
ATOM 2266 N N . GLU C 1 63 ? 51.993 35.707 4.671 1.00 64.82 1706 GLU C N 1
ATOM 2267 C CA . GLU C 1 63 ? 50.634 36.219 4.739 1.00 55.12 1706 GLU C CA 1
ATOM 2268 C C . GLU C 1 63 ? 50.387 37.532 4.018 1.00 65.24 1706 GLU C C 1
ATOM 2269 O O . GLU C 1 63 ? 51.169 38.479 4.105 1.00 71.85 1706 GLU C O 1
ATOM 2275 N N . SER C 1 64 ? 49.272 37.563 3.304 1.00 71.34 1707 SER C N 1
ATOM 2276 C CA . SER C 1 64 ? 48.813 38.732 2.560 1.00 68.90 1707 SER C CA 1
ATOM 2277 C C . SER C 1 64 ? 47.597 39.210 3.354 1.00 66.05 1707 SER C C 1
ATOM 2278 O O . SER C 1 64 ? 46.904 38.393 3.954 1.00 70.06 1707 SER C O 1
ATOM 2281 N N . SER C 1 65 ? 47.319 40.506 3.383 1.00 67.53 1708 SER C N 1
ATOM 2282 C CA . SER C 1 65 ? 46.161 40.950 4.154 1.00 60.34 1708 SER C CA 1
ATOM 2283 C C . SER C 1 65 ? 45.506 42.239 3.670 1.00 56.52 1708 SER C C 1
ATOM 2284 O O . SER C 1 65 ? 46.148 43.282 3.538 1.00 63.59 1708 SER C O 1
ATOM 2287 N N . VAL C 1 66 ? 44.213 42.154 3.400 1.00 52.46 1709 VAL C N 1
ATOM 2288 C CA . VAL C 1 66 ? 43.472 43.314 2.935 1.00 56.51 1709 VAL C CA 1
ATOM 2289 C C . VAL C 1 66 ? 42.285 43.555 3.836 1.00 62.75 1709 VAL C C 1
ATOM 2290 O O . VAL C 1 66 ? 41.593 42.612 4.227 1.00 63.71 1709 VAL C O 1
ATOM 2294 N N . ILE C 1 67 ? 42.059 44.818 4.173 1.00 52.63 1710 ILE C N 1
ATOM 2295 C CA . ILE C 1 67 ? 40.928 45.154 5.009 1.00 65.86 1710 ILE C CA 1
ATOM 2296 C C . ILE C 1 67 ? 39.992 46.065 4.227 1.00 60.07 1710 ILE C C 1
ATOM 2297 O O . ILE C 1 67 ? 40.385 47.146 3.789 1.00 55.02 1710 ILE C O 1
ATOM 2302 N N . HIS C 1 68 ? 38.756 45.602 4.048 1.00 40.69 1711 HIS C N 1
ATOM 2303 C CA . HIS C 1 68 ? 37.746 46.352 3.306 1.00 47.05 1711 HIS C CA 1
ATOM 2304 C C . HIS C 1 68 ? 36.693 47.061 4.149 1.00 49.09 1711 HIS C C 1
ATOM 2305 O O . HIS C 1 68 ? 36.376 46.653 5.265 1.00 56.86 1711 HIS C O 1
ATOM 2312 N N . ASP C 1 69 ? 36.141 48.116 3.560 1.00 51.34 1712 ASP C N 1
ATOM 2313 C CA . ASP C 1 69 ? 35.090 48.924 4.157 1.00 47.49 1712 ASP C CA 1
ATOM 2314 C C . ASP C 1 69 ? 33.868 48.552 3.339 1.00 56.98 1712 ASP C C 1
ATOM 2315 O O . ASP C 1 69 ? 33.697 49.030 2.219 1.00 67.46 1712 ASP C O 1
ATOM 2320 N N . ARG C 1 70 ? 33.034 47.678 3.883 1.00 55.99 1713 ARG C N 1
ATOM 2321 C CA . ARG C 1 70 ? 31.841 47.249 3.171 1.00 56.88 1713 ARG C CA 1
ATOM 2322 C C . ARG C 1 70 ? 30.816 48.366 3.030 1.00 61.97 1713 ARG C C 1
ATOM 2323 O O . ARG C 1 70 ? 29.854 48.243 2.276 1.00 75.44 1713 ARG C O 1
ATOM 2331 N N . LYS C 1 71 ? 31.014 49.454 3.765 1.00 60.71 1714 LYS C N 1
ATOM 2332 C CA . LYS C 1 71 ? 30.097 50.573 3.677 1.00 53.40 1714 LYS C CA 1
ATOM 2333 C C . LYS C 1 71 ? 30.473 51.485 2.510 1.00 65.53 1714 LYS C C 1
ATOM 2334 O O . LYS C 1 71 ? 29.721 51.606 1.550 1.00 68.82 1714 LYS C O 1
ATOM 2340 N N . SER C 1 72 ? 31.645 52.111 2.598 1.00 67.21 1715 SER C N 1
ATOM 2341 C CA . SER C 1 72 ? 32.132 53.027 1.565 1.00 51.45 1715 SER C CA 1
ATOM 2342 C C . SER C 1 72 ? 32.619 52.313 0.316 1.00 60.08 1715 SER C C 1
ATOM 2343 O O . SER C 1 72 ? 32.658 52.902 -0.766 1.00 60.21 1715 SER C O 1
ATOM 2346 N N . GLY C 1 73 ? 33.026 51.056 0.478 1.00 66.67 1716 GLY C N 1
ATOM 2347 C CA . GLY C 1 73 ? 33.517 50.284 -0.650 1.00 66.17 1716 GLY C CA 1
ATOM 2348 C C . GLY C 1 73 ? 34.985 50.535 -0.954 1.00 58.69 1716 GLY C C 1
ATOM 2349 O O . GLY C 1 73 ? 35.465 50.208 -2.037 1.00 56.53 1716 GLY C O 1
ATOM 2350 N N . LYS C 1 74 ? 35.699 51.131 -0.011 1.00 71.11 1717 LYS C N 1
ATOM 2351 C CA . LYS C 1 74 ? 37.108 51.392 -0.207 1.00 68.89 1717 LYS C CA 1
ATOM 2352 C C . LYS C 1 74 ? 37.853 50.202 0.364 1.00 66.77 1717 LYS C C 1
ATOM 2353 O O . LYS C 1 74 ? 37.335 49.524 1.241 1.00 61.27 1717 LYS C O 1
ATOM 2359 N N . LYS C 1 75 ? 39.048 49.931 -0.149 1.00 72.09 1718 LYS C N 1
ATOM 2360 C CA . LYS C 1 75 ? 39.850 48.813 0.334 1.00 76.76 1718 LYS C CA 1
ATOM 2361 C C . LYS C 1 75 ? 41.255 49.300 0.656 1.00 79.12 1718 LYS C C 1
ATOM 2362 O O . LYS C 1 75 ? 41.722 50.286 0.091 1.00 75.17 1718 LYS C O 1
ATOM 2368 N N . PHE C 1 76 ? 41.931 48.606 1.562 1.00 77.09 1719 PHE C N 1
ATOM 2369 C CA . PHE C 1 76 ? 43.280 48.996 1.939 1.00 64.32 1719 PHE C CA 1
ATOM 2370 C C . PHE C 1 76 ? 44.203 47.800 2.129 1.00 65.67 1719 PHE C C 1
ATOM 2371 O O . PHE C 1 76 ? 43.871 46.835 2.828 1.00 72.81 1719 PHE C O 1
ATOM 2379 N N . SER C 1 77 ? 45.366 47.875 1.490 1.00 72.11 1720 SER C N 1
ATOM 2380 C CA . SER C 1 77 ? 46.380 46.830 1.578 1.00 63.54 1720 SER C CA 1
ATOM 2381 C C . SER C 1 77 ? 47.167 47.048 2.859 1.00 56.91 1720 SER C C 1
ATOM 2382 O O . SER C 1 77 ? 47.597 48.165 3.134 1.00 59.18 1720 SER C O 1
ATOM 2385 N N . ILE C 1 78 ? 47.353 45.997 3.647 1.00 56.81 1721 ILE C N 1
ATOM 2386 C CA . ILE C 1 78 ? 48.099 46.146 4.885 1.00 65.97 1721 ILE C CA 1
ATOM 2387 C C . ILE C 1 78 ? 49.579 46.367 4.605 1.00 81.91 1721 ILE C C 1
ATOM 2388 O O . ILE C 1 78 ? 50.215 47.216 5.236 1.00 77.13 1721 ILE C O 1
ATOM 2393 N N . GLU C 1 79 ? 50.123 45.600 3.663 1.00 89.90 1722 GLU C N 1
ATOM 2394 C CA . GLU C 1 79 ? 51.524 45.735 3.298 1.00 97.98 1722 GLU C CA 1
ATOM 2395 C C . GLU C 1 79 ? 51.749 47.170 2.853 1.00 93.31 1722 GLU C C 1
ATOM 2396 O O . GLU C 1 79 ? 52.684 47.829 3.297 1.00 105.69 1722 GLU C O 1
ATOM 2402 N N . GLU C 1 80 ? 50.869 47.657 1.988 1.00 82.66 1723 GLU C N 1
ATOM 2403 C CA . GLU C 1 80 ? 50.961 49.018 1.478 1.00 88.61 1723 GLU C CA 1
ATOM 2404 C C . GLU C 1 80 ? 50.822 50.092 2.567 1.00 87.69 1723 GLU C C 1
ATOM 2405 O O . GLU C 1 80 ? 51.182 51.250 2.355 1.00 90.81 1723 GLU C O 1
ATOM 2411 N N . ALA C 1 81 ? 50.303 49.703 3.730 1.00 83.61 1724 ALA C N 1
ATOM 2412 C CA . ALA C 1 81 ? 50.120 50.622 4.855 1.00 78.16 1724 ALA C CA 1
ATOM 2413 C C . ALA C 1 81 ? 51.340 50.574 5.753 1.00 89.59 1724 ALA C C 1
ATOM 2414 O O . ALA C 1 81 ? 51.596 51.497 6.523 1.00 96.86 1724 ALA C O 1
ATOM 2416 N N . LEU C 1 82 ? 52.073 49.471 5.670 1.00 92.72 1725 LEU C N 1
ATOM 2417 C CA . LEU C 1 82 ? 53.292 49.297 6.448 1.00 92.85 1725 LEU C CA 1
ATOM 2418 C C . LEU C 1 82 ? 54.424 49.995 5.708 1.00 96.80 1725 LEU C C 1
ATOM 2419 O O . LEU C 1 82 ? 55.322 50.574 6.317 1.00 94.81 1725 LEU C O 1
ATOM 2424 N N . GLN C 1 83 ? 54.355 49.929 4.381 1.00 104.38 1726 GLN C N 1
ATOM 2425 C CA . GLN C 1 83 ? 55.348 50.531 3.504 1.00 120.71 1726 GLN C CA 1
ATOM 2426 C C . GLN C 1 83 ? 55.179 52.047 3.473 1.00 129.94 1726 GLN C C 1
ATOM 2427 O O . GLN C 1 83 ? 56.158 52.784 3.585 1.00 139.98 1726 GLN C O 1
ATOM 2433 N N . SER C 1 84 ? 53.941 52.515 3.328 1.00 121.40 1727 SER C N 1
ATOM 2434 C CA . SER C 1 84 ? 53.684 53.953 3.308 1.00 115.70 1727 SER C CA 1
ATOM 2435 C C . SER C 1 84 ? 53.758 54.489 4.740 1.00 108.90 1727 SER C C 1
ATOM 2436 O O . SER C 1 84 ? 53.694 55.695 4.967 1.00 111.36 1727 SER C O 1
ATOM 2439 N N . GLY C 1 85 ? 53.869 53.580 5.702 1.00 101.03 1728 GLY C N 1
ATOM 2440 C CA . GLY C 1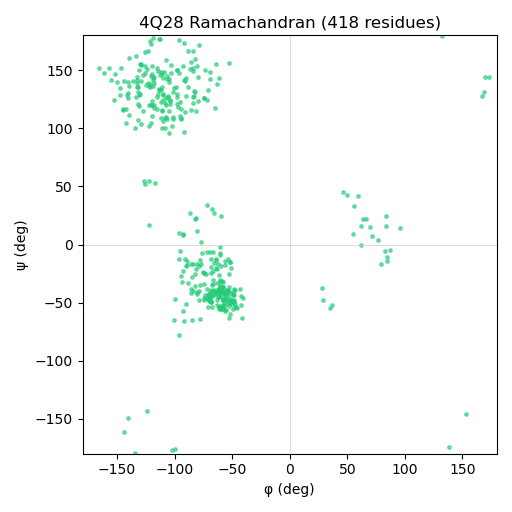 85 ? 53.994 53.981 7.090 1.00 100.10 1728 GLY C CA 1
ATOM 2441 C C . GLY C 1 85 ? 52.751 54.292 7.905 1.00 109.04 1728 GLY C C 1
ATOM 2442 O O . GLY C 1 85 ? 52.865 54.436 9.120 1.00 107.85 1728 GLY C O 1
ATOM 2443 N N . ARG C 1 86 ? 51.579 54.400 7.278 1.00 120.51 1729 ARG C N 1
ATOM 2444 C CA . ARG C 1 86 ? 50.342 54.697 8.021 1.00 119.15 1729 ARG C CA 1
ATOM 2445 C C . ARG C 1 86 ? 50.089 53.671 9.131 1.00 108.08 1729 ARG C C 1
ATOM 2446 O O . ARG C 1 86 ? 49.296 53.901 10.048 1.00 95.75 1729 ARG C O 1
ATOM 2454 N N . LEU C 1 87 ? 50.758 52.529 9.023 1.00 112.72 1730 LEU C N 1
ATOM 2455 C CA . LEU C 1 87 ? 50.640 51.468 10.008 1.00 109.34 1730 LEU C CA 1
ATOM 2456 C C . LEU C 1 87 ? 52.042 51.033 10.416 1.00 109.60 1730 LEU C C 1
ATOM 2457 O O . LEU C 1 87 ? 52.896 50.762 9.567 1.00 103.47 1730 LEU C O 1
ATOM 2462 N N . THR C 1 88 ? 52.272 50.977 11.723 1.00 113.03 1731 THR C N 1
ATOM 2463 C CA . THR C 1 88 ? 53.569 50.597 12.248 1.00 115.61 1731 THR C CA 1
ATOM 2464 C C . THR C 1 88 ? 53.570 49.132 12.663 1.00 113.65 1731 THR C C 1
ATOM 2465 O O . THR C 1 88 ? 52.624 48.646 13.285 1.00 101.37 1731 THR C O 1
ATOM 2469 N N . PRO C 1 89 ? 54.633 48.402 12.305 1.00 122.81 1732 PRO C N 1
ATOM 2470 C CA . PRO C 1 89 ? 54.720 46.987 12.659 1.00 119.15 1732 PRO C CA 1
ATOM 2471 C C . PRO C 1 89 ? 54.524 46.769 14.149 1.00 108.95 1732 PRO C C 1
ATOM 2472 O O . PRO C 1 89 ? 54.352 45.645 14.597 1.00 114.62 1732 PRO C O 1
ATOM 2476 N N . ALA C 1 90 ? 54.560 47.847 14.919 1.00 97.74 1733 ALA C N 1
ATOM 2477 C CA . ALA C 1 90 ? 54.352 47.744 16.354 1.00 99.84 1733 ALA C CA 1
ATOM 2478 C C . ALA C 1 90 ? 52.859 47.506 16.540 1.00 112.88 1733 ALA C C 1
ATOM 2479 O O . ALA C 1 90 ? 52.428 46.609 17.274 1.00 112.07 1733 ALA C O 1
ATOM 2481 N N . GLN C 1 91 ? 52.082 48.324 15.840 1.00 115.21 1734 GLN C N 1
ATOM 2482 C CA . GLN C 1 91 ? 50.633 48.261 15.880 1.00 109.52 1734 GLN C CA 1
ATOM 2483 C C . GLN C 1 91 ? 50.153 47.000 15.175 1.00 115.42 1734 GLN C C 1
ATOM 2484 O O . GLN C 1 91 ? 49.330 46.258 15.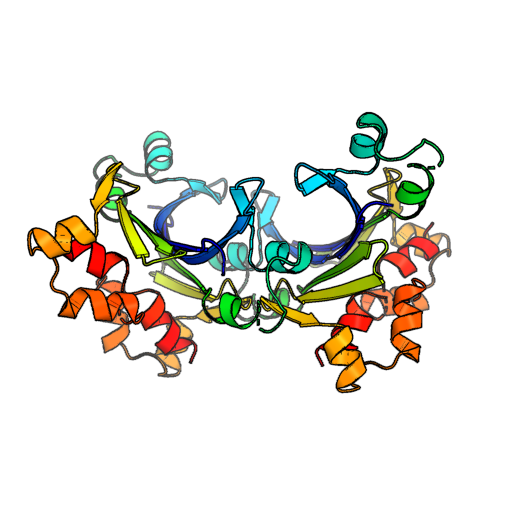719 1.00 119.37 1734 GLN C O 1
ATOM 2490 N N . TYR C 1 92 ? 50.670 46.751 13.972 1.00 106.77 1735 TYR C N 1
ATOM 2491 C CA . TYR C 1 92 ? 50.265 45.571 13.219 1.00 103.50 1735 TYR C CA 1
ATOM 2492 C C . TYR C 1 92 ? 50.335 44.340 14.113 1.00 102.32 1735 TYR C C 1
ATOM 2493 O O . TYR C 1 92 ? 49.398 43.545 14.177 1.00 89.43 1735 TYR C O 1
ATOM 2502 N N . ASP C 1 93 ? 51.448 44.206 14.821 1.00 114.71 1736 ASP C N 1
ATOM 2503 C CA . ASP C 1 93 ? 51.658 43.085 15.718 1.00 114.09 1736 ASP C CA 1
ATOM 2504 C C . ASP C 1 93 ? 50.509 42.938 16.692 1.00 116.76 1736 ASP C C 1
ATOM 2505 O O . ASP C 1 93 ? 50.042 41.830 16.955 1.00 121.45 1736 ASP C O 1
ATOM 2510 N N . ARG C 1 94 ? 50.047 44.058 17.223 1.00 112.27 1737 ARG C N 1
ATOM 2511 C CA . ARG C 1 94 ? 48.949 44.019 18.168 1.00 116.54 1737 ARG C CA 1
ATOM 2512 C C . ARG C 1 94 ? 47.720 43.437 17.487 1.00 112.98 1737 ARG C C 1
ATOM 2513 O O . ARG C 1 94 ? 47.004 42.631 18.081 1.00 114.87 1737 ARG C O 1
ATOM 2521 N N . TYR C 1 95 ? 47.470 43.840 16.242 1.00 103.21 1738 TYR C N 1
ATOM 2522 C CA . TYR C 1 95 ? 46.319 43.307 15.525 1.00 98.40 1738 TYR C CA 1
ATOM 2523 C C . TYR C 1 95 ? 46.557 41.838 15.214 1.00 98.96 1738 TYR C C 1
ATOM 2524 O O . TYR C 1 95 ? 45.644 41.013 15.310 1.00 95.63 1738 TYR C O 1
ATOM 2533 N N . VAL C 1 96 ? 47.786 41.519 14.825 1.00 99.10 1739 VAL C N 1
ATOM 2534 C CA . VAL C 1 96 ? 48.142 40.145 14.515 1.00 92.64 1739 VAL C CA 1
ATOM 2535 C C . VAL C 1 96 ? 47.947 39.298 15.759 1.00 99.90 1739 VAL C C 1
ATOM 2536 O O . VAL C 1 96 ? 47.369 38.215 15.705 1.00 102.88 1739 VAL C O 1
ATOM 2540 N N . ASN C 1 97 ? 48.424 39.811 16.885 1.00 100.80 1740 ASN C N 1
ATOM 2541 C CA . ASN C 1 97 ? 48.318 39.093 18.139 1.00 105.18 1740 ASN C CA 1
ATOM 2542 C C . ASN C 1 97 ? 46.963 39.255 18.825 1.00 113.16 1740 ASN C C 1
ATOM 2543 O O . ASN C 1 97 ? 46.831 39.061 20.033 1.00 117.18 1740 ASN C O 1
ATOM 2548 N N . LYS C 1 98 ? 45.958 39.604 18.030 1.00 115.93 1741 LYS C N 1
ATOM 2549 C CA . LYS C 1 98 ? 44.587 39.769 18.503 1.00 120.81 1741 LYS C CA 1
ATOM 2550 C C . LYS C 1 98 ? 44.349 40.747 19.647 1.00 122.79 1741 LYS C C 1
ATOM 2551 O O . LYS C 1 98 ? 43.445 40.546 20.464 1.00 114.82 1741 LYS C O 1
ATOM 2557 N N . ASP C 1 99 ? 45.140 41.814 19.701 1.00 128.75 1742 ASP C N 1
ATOM 2558 C CA . ASP C 1 99 ? 44.971 42.804 20.759 1.00 129.41 1742 ASP C CA 1
ATOM 2559 C C . ASP C 1 99 ? 44.575 44.187 20.255 1.00 113.31 1742 ASP C C 1
ATOM 2560 O O . ASP C 1 99 ? 44.612 45.170 20.995 1.00 113.97 1742 ASP C O 1
ATOM 2573 N N . SER C 1 101 ? 41.440 45.908 17.695 1.00 103.99 1744 SER C N 1
ATOM 2574 C CA . SER C 1 101 ? 40.191 45.553 17.041 1.00 94.12 1744 SER C CA 1
ATOM 2575 C C . SER C 1 101 ? 40.164 45.929 15.566 1.00 88.82 1744 SER C C 1
ATOM 2576 O O . SER C 1 101 ? 40.871 46.839 15.116 1.00 76.65 1744 SER C O 1
ATOM 2579 N N . ILE C 1 102 ? 39.333 45.205 14.827 1.00 85.53 1745 ILE C N 1
ATOM 2580 C CA . ILE C 1 102 ? 39.154 45.400 13.397 1.00 74.01 1745 ILE C CA 1
ATOM 2581 C C . ILE C 1 102 ? 38.920 46.874 13.081 1.00 70.38 1745 ILE C C 1
ATOM 2582 O O . ILE C 1 102 ? 39.443 47.402 12.097 1.00 65.09 1745 ILE C O 1
ATOM 2587 N N . GLN C 1 103 ? 38.130 47.535 13.923 1.00 87.19 1746 GLN C N 1
ATOM 2588 C CA . GLN C 1 103 ? 37.816 48.949 13.745 1.00 88.48 1746 GLN C CA 1
ATOM 2589 C C . GLN C 1 103 ? 39.058 49.811 13.990 1.00 83.21 1746 GLN C C 1
ATOM 2590 O O . GLN C 1 103 ? 39.377 50.696 13.196 1.00 85.14 1746 GLN C O 1
ATOM 2596 N N . GLU C 1 104 ? 39.749 49.550 15.098 1.00 76.42 1747 GLU C N 1
ATOM 2597 C CA . GLU C 1 104 ? 40.967 50.281 15.444 1.00 83.49 1747 GLU C CA 1
ATOM 2598 C C . GLU C 1 104 ? 41.890 50.260 14.233 1.00 89.11 1747 GLU C C 1
ATOM 2599 O O . GLU C 1 104 ? 42.416 51.296 13.815 1.00 93.11 1747 GLU C O 1
ATOM 2605 N N . LEU C 1 105 ? 42.076 49.064 13.675 1.00 78.86 1748 LEU C N 1
ATOM 2606 C CA . LEU C 1 105 ? 42.932 48.875 12.512 1.00 70.65 1748 LEU C CA 1
ATOM 2607 C C . LEU C 1 105 ? 42.415 49.669 11.327 1.00 71.64 1748 LEU C C 1
ATOM 2608 O O . LEU C 1 105 ? 43.190 50.229 10.540 1.00 71.02 1748 LEU C O 1
ATOM 2613 N N . ALA C 1 106 ? 41.096 49.710 11.203 1.00 69.17 1749 ALA C N 1
ATOM 2614 C CA . ALA C 1 106 ? 40.476 50.437 10.111 1.00 76.05 1749 ALA C CA 1
ATOM 2615 C C . ALA C 1 106 ? 40.864 51.914 10.167 1.00 77.62 1749 ALA C C 1
ATOM 2616 O O . ALA C 1 106 ? 41.386 52.468 9.193 1.00 74.64 1749 ALA C O 1
ATOM 2618 N N . VAL C 1 107 ? 40.624 52.545 11.314 1.00 76.76 1750 VAL C N 1
ATOM 2619 C CA . VAL C 1 107 ? 40.939 53.960 11.470 1.00 88.09 1750 VAL C CA 1
ATOM 2620 C C . VAL C 1 107 ? 42.403 54.234 11.117 1.00 88.80 1750 VAL C C 1
ATOM 2621 O O . VAL C 1 107 ? 42.723 55.246 10.484 1.00 90.98 1750 VAL C O 1
ATOM 2625 N N . LEU C 1 108 ? 43.278 53.316 11.519 1.00 94.13 1751 LEU C N 1
ATOM 2626 C CA . LEU C 1 108 ? 44.719 53.422 11.273 1.00 93.23 1751 LEU C CA 1
ATOM 2627 C C . LEU C 1 108 ? 45.114 53.479 9.797 1.00 95.85 1751 LEU C C 1
ATOM 2628 O O . LEU C 1 108 ? 45.832 54.384 9.365 1.00 91.22 1751 LEU C O 1
ATOM 2633 N N . VAL C 1 109 ? 44.639 52.503 9.030 1.00 89.59 1752 VAL C N 1
ATOM 2634 C CA . VAL C 1 109 ? 44.964 52.410 7.612 1.00 91.21 1752 VAL C CA 1
ATOM 2635 C C . VAL C 1 109 ? 44.243 53.432 6.732 1.00 94.56 1752 VAL C C 1
ATOM 2636 O O . VAL C 1 109 ? 44.717 53.764 5.646 1.00 88.62 1752 VAL C O 1
ATOM 2640 N N . SER C 1 110 ? 43.098 53.919 7.203 1.00 98.13 1753 SER C N 1
ATOM 2641 C CA . SER C 1 110 ? 42.302 54.883 6.453 1.00 99.39 1753 SER C CA 1
ATOM 2642 C C . SER C 1 110 ? 42.348 56.273 7.061 1.00 94.08 1753 SER C C 1
ATOM 2643 O O . SER C 1 110 ? 42.369 57.220 6.251 1.00 88.40 1753 SER C O 1
ATOM 2646 N N . GLY D 1 2 ? 1.866 34.096 29.193 1.00 76.39 1645 GLY D N 1
ATOM 2647 C CA . GLY D 1 2 ? 1.876 32.756 28.517 1.00 93.15 1645 GLY D CA 1
ATOM 2648 C C . GLY D 1 2 ? 1.230 32.773 27.143 1.00 95.53 1645 GLY D C 1
ATOM 2649 O O . GLY D 1 2 ? 0.002 32.722 27.033 1.00 74.40 1645 GLY D O 1
ATOM 2650 N N . HIS D 1 3 ? 2.058 32.839 26.098 1.00 104.20 1646 HIS D N 1
ATOM 2651 C CA . HIS D 1 3 ? 1.578 32.871 24.713 1.00 100.90 1646 HIS D CA 1
ATOM 2652 C C . HIS D 1 3 ? 1.722 31.505 24.043 1.00 87.64 1646 HIS D C 1
ATOM 2653 O O . HIS D 1 3 ? 2.142 30.528 24.667 1.00 74.90 1646 HIS D O 1
ATOM 2660 N N . HIS D 1 4 ? 1.378 31.445 22.763 1.00 81.04 1647 HIS D N 1
ATOM 2661 C CA . HIS D 1 4 ? 1.473 30.200 22.021 1.00 84.02 1647 HIS D CA 1
ATOM 2662 C C . HIS D 1 4 ? 2.914 29.844 21.671 1.00 71.32 1647 HIS D C 1
ATOM 2663 O O . HIS D 1 4 ? 3.642 30.649 21.086 1.00 58.04 1647 HIS D O 1
ATOM 2670 N N . HIS D 1 5 ? 3.317 28.634 22.046 1.00 61.86 1648 HIS D N 1
ATOM 2671 C CA . HIS D 1 5 ? 4.650 28.135 21.757 1.00 60.46 1648 HIS D CA 1
ATOM 2672 C C . HIS D 1 5 ? 4.522 26.987 20.780 1.00 69.05 1648 HIS D C 1
ATOM 2673 O O . HIS D 1 5 ? 3.667 26.116 20.938 1.00 80.43 1648 HIS D O 1
ATOM 2680 N N . HIS D 1 6 ? 5.360 27.000 19.757 1.00 70.56 1649 HIS D N 1
ATOM 2681 C CA . HIS D 1 6 ? 5.380 25.922 18.783 1.00 59.64 1649 HIS D CA 1
ATOM 2682 C C . HIS D 1 6 ? 6.704 25.233 19.081 1.00 59.87 1649 HIS D C 1
ATOM 2683 O O . HIS D 1 6 ? 7.760 25.888 19.166 1.00 45.85 1649 HIS D O 1
ATOM 2690 N N . HIS D 1 7 ? 6.646 23.922 19.269 1.00 60.77 1650 HIS D N 1
ATOM 2691 C CA . HIS D 1 7 ? 7.844 23.169 19.561 1.00 58.81 1650 HIS D CA 1
ATOM 2692 C C . HIS D 1 7 ? 8.187 22.277 18.389 1.00 62.36 1650 HIS D C 1
ATOM 2693 O O . HIS D 1 7 ? 7.443 21.348 18.064 1.00 72.84 1650 HIS D O 1
ATOM 2700 N N . HIS D 1 8 ? 9.322 22.553 17.755 1.00 59.85 1651 HIS D N 1
ATOM 2701 C CA . HIS D 1 8 ? 9.776 21.758 16.615 1.00 62.60 1651 HIS D CA 1
ATOM 2702 C C . HIS D 1 8 ? 10.864 20.777 17.040 1.00 68.01 1651 HIS D C 1
ATOM 2703 O O . HIS D 1 8 ? 11.815 21.162 17.718 1.00 78.57 1651 HIS D O 1
ATOM 2710 N N . SER D 1 9 ? 10.715 19.518 16.641 1.00 38.54 1652 SER D N 1
ATOM 2711 C CA . SER D 1 9 ? 11.681 18.471 16.951 1.00 76.23 1652 SER D CA 1
ATOM 2712 C C . SER D 1 9 ? 11.835 17.796 15.626 1.00 63.65 1652 SER D C 1
ATOM 2713 O O . SER D 1 9 ? 11.004 16.972 15.231 1.00 53.80 1652 SER D O 1
ATOM 2716 N N . HIS D 1 10 ? 12.914 18.143 14.944 1.00 58.81 1653 HIS D N 1
ATOM 2717 C CA . HIS D 1 10 ? 13.169 17.655 13.603 1.00 58.41 1653 HIS D CA 1
ATOM 2718 C C . HIS D 1 10 ? 14.450 16.847 13.513 1.00 56.68 1653 HIS D C 1
ATOM 2719 O O . HIS D 1 10 ? 15.439 17.174 14.145 1.00 67.64 1653 HIS D O 1
ATOM 2734 N N . ARG D 1 12 ? 16.806 14.512 10.461 1.00 51.12 1655 ARG D N 1
ATOM 2735 C CA . ARG D 1 12 ? 16.957 14.154 9.051 1.00 46.59 1655 ARG D CA 1
ATOM 2736 C C . ARG D 1 12 ? 18.208 13.341 8.747 1.00 50.25 1655 ARG D C 1
ATOM 2737 O O . ARG D 1 12 ? 19.275 13.554 9.340 1.00 61.86 1655 ARG D O 1
ATOM 2745 N N . ARG D 1 13 ? 18.068 12.409 7.809 1.00 42.26 1656 ARG D N 1
ATOM 2746 C CA . ARG D 1 13 ? 19.182 11.575 7.396 1.00 39.98 1656 ARG D CA 1
ATOM 2747 C C . ARG D 1 13 ? 19.396 11.752 5.901 1.00 55.10 1656 ARG D C 1
ATOM 2748 O O . ARG D 1 13 ? 18.655 11.199 5.093 1.00 63.82 1656 ARG D O 1
ATOM 2756 N N . SER D 1 14 ? 20.404 12.541 5.542 1.00 56.76 1657 SER D N 1
ATOM 2757 C CA . SER D 1 14 ? 20.725 12.791 4.142 1.00 49.08 1657 SER D CA 1
ATOM 2758 C C . SER D 1 14 ? 22.068 12.156 3.776 1.00 50.28 1657 SER D C 1
ATOM 2759 O O . SER D 1 14 ? 22.958 12.045 4.623 1.00 37.50 1657 SER D O 1
ATOM 2762 N N . ILE D 1 15 ? 22.195 11.723 2.523 1.00 52.35 1658 ILE D N 1
ATOM 2763 C CA . ILE D 1 15 ? 23.430 11.125 2.025 1.00 43.59 1658 ILE D CA 1
ATOM 2764 C C . ILE D 1 15 ? 23.911 12.003 0.890 1.00 40.65 1658 ILE D C 1
ATOM 2765 O O . ILE D 1 15 ? 23.119 12.502 0.092 1.00 40.05 1658 ILE D O 1
ATOM 2770 N N . VAL D 1 16 ? 25.213 12.190 0.805 1.00 42.59 1659 VAL D N 1
ATOM 2771 C CA . VAL D 1 16 ? 25.740 13.036 -0.235 1.00 43.73 1659 VAL D CA 1
ATOM 2772 C C . VAL D 1 16 ? 26.916 12.370 -0.933 1.00 43.12 1659 VAL D C 1
ATOM 2773 O O . VAL D 1 16 ? 27.725 11.694 -0.306 1.00 45.24 1659 VAL D O 1
ATOM 2777 N N . VAL D 1 17 ? 26.999 12.550 -2.242 1.00 35.89 1660 VAL D N 1
ATOM 2778 C CA . VAL D 1 17 ? 28.093 11.970 -2.999 1.00 47.70 1660 VAL D CA 1
ATOM 2779 C C . VAL D 1 17 ? 29.072 13.048 -3.445 1.00 53.60 1660 VAL D C 1
ATOM 2780 O O . VAL D 1 17 ? 28.681 14.037 -4.071 1.00 57.78 1660 VAL D O 1
ATOM 2784 N N . ILE D 1 18 ? 30.347 12.851 -3.118 1.00 48.37 1661 ILE D N 1
ATOM 2785 C CA . ILE D 1 18 ? 31.368 13.816 -3.471 1.00 61.10 1661 ILE D CA 1
ATOM 2786 C C . ILE D 1 18 ? 31.845 13.592 -4.896 1.00 68.78 1661 ILE D C 1
ATOM 2787 O O . ILE D 1 18 ? 32.216 12.477 -5.259 1.00 70.85 1661 ILE D O 1
ATOM 2792 N N . HIS D 1 19 ? 31.831 14.653 -5.701 1.00 68.59 1662 HIS D N 1
ATOM 2793 C CA . HIS D 1 19 ? 32.282 14.563 -7.086 1.00 60.56 1662 HIS D CA 1
ATOM 2794 C C . HIS D 1 19 ? 33.815 14.406 -7.132 1.00 56.19 1662 HIS D C 1
ATOM 2795 O O . HIS D 1 19 ? 34.560 15.234 -6.597 1.00 42.14 1662 HIS D O 1
ATOM 2802 N N . PRO D 1 20 ? 34.301 13.346 -7.799 1.00 53.70 1663 PRO D N 1
ATOM 2803 C CA . PRO D 1 20 ? 35.730 13.036 -7.930 1.00 61.29 1663 PRO D CA 1
ATOM 2804 C C . PRO D 1 20 ? 36.657 14.177 -8.358 1.00 73.28 1663 PRO D C 1
ATOM 2805 O O . PRO D 1 20 ? 37.788 14.299 -7.861 1.00 67.69 1663 PRO D O 1
ATOM 2809 N N . ASP D 1 21 ? 36.176 15.013 -9.270 1.00 76.92 1664 ASP D N 1
ATOM 2810 C CA . ASP D 1 21 ? 36.990 16.090 -9.792 1.00 82.98 1664 ASP D CA 1
ATOM 2811 C C . ASP D 1 21 ? 36.744 17.467 -9.176 1.00 79.51 1664 ASP D C 1
ATOM 2812 O O . ASP D 1 21 ? 37.694 18.162 -8.801 1.00 77.76 1664 ASP D O 1
ATOM 2817 N N . THR D 1 22 ? 35.477 17.859 -9.058 1.00 67.62 1665 THR D N 1
ATOM 2818 C CA . THR D 1 22 ? 35.136 19.178 -8.510 1.00 54.12 1665 THR D CA 1
ATOM 2819 C C . THR D 1 22 ? 34.960 19.215 -6.977 1.00 72.27 1665 THR D C 1
ATOM 2820 O O . THR D 1 22 ? 34.940 20.288 -6.366 1.00 59.30 1665 THR D O 1
ATOM 2824 N N . GLY D 1 23 ? 34.839 18.042 -6.361 1.00 81.21 1666 GLY D N 1
ATOM 2825 C CA . GLY D 1 23 ? 34.685 17.973 -4.914 1.00 73.20 1666 GLY D CA 1
ATOM 2826 C C . GLY D 1 23 ? 33.349 18.479 -4.402 1.00 72.17 1666 GLY D C 1
ATOM 2827 O O . GLY D 1 23 ? 33.184 18.723 -3.207 1.00 74.92 1666 GLY D O 1
ATOM 2828 N N . ARG D 1 24 ? 32.389 18.628 -5.308 1.00 57.83 1667 ARG D N 1
ATOM 2829 C CA . ARG D 1 24 ? 31.061 19.118 -4.952 1.00 69.71 1667 ARG D CA 1
ATOM 2830 C C . ARG D 1 24 ? 30.200 18.015 -4.343 1.00 58.46 1667 ARG D C 1
ATOM 2831 O O . ARG D 1 24 ? 30.304 16.854 -4.737 1.00 64.13 1667 ARG D O 1
ATOM 2839 N N . GLU D 1 25 ? 29.367 18.376 -3.370 1.00 48.03 1668 GLU D N 1
ATOM 2840 C CA . GLU D 1 25 ? 28.477 17.414 -2.719 1.00 50.50 1668 GLU D CA 1
ATOM 2841 C C . GLU D 1 25 ? 27.180 17.296 -3.534 1.00 58.60 1668 GLU D C 1
ATOM 2842 O O . GLU D 1 25 ? 26.418 18.264 -3.655 1.00 61.43 1668 GLU D O 1
ATOM 2848 N N . LEU D 1 26 ? 26.931 16.119 -4.095 1.00 57.39 1669 LEU D N 1
ATOM 2849 C CA . LEU D 1 26 ? 25.723 15.903 -4.881 1.00 45.47 1669 LEU D CA 1
ATOM 2850 C C . LEU D 1 26 ? 24.759 15.030 -4.115 1.00 42.05 1669 LEU D C 1
ATOM 2851 O O . LEU D 1 26 ? 25.155 14.313 -3.210 1.00 54.51 1669 LEU D O 1
ATOM 2856 N N . SER D 1 27 ? 23.486 15.099 -4.468 1.00 55.33 1670 SER D N 1
ATOM 2857 C CA . SER D 1 27 ? 22.506 14.246 -3.825 1.00 54.10 1670 SER D CA 1
ATOM 2858 C C . SER D 1 27 ? 22.620 12.967 -4.623 1.00 51.74 1670 SER D C 1
ATOM 2859 O O . SER D 1 27 ? 23.215 12.947 -5.699 1.00 46.47 1670 SER D O 1
ATOM 2862 N N . PRO D 1 28 ? 22.049 11.881 -4.111 1.00 45.54 1671 PRO D N 1
ATOM 2863 C CA . PRO D 1 28 ? 22.096 10.594 -4.813 1.00 49.29 1671 PRO D CA 1
ATOM 2864 C C . PRO D 1 28 ? 21.517 10.791 -6.214 1.00 56.74 1671 PRO D C 1
ATOM 2865 O O . PRO D 1 28 ? 22.026 10.262 -7.197 1.00 47.56 1671 PRO D O 1
ATOM 2869 N N . GLU D 1 29 ? 20.448 11.576 -6.282 1.00 56.91 1672 GLU D N 1
ATOM 2870 C CA . GLU D 1 29 ? 19.767 11.886 -7.538 1.00 40.58 1672 GLU D CA 1
ATOM 2871 C C . GLU D 1 29 ? 20.688 12.513 -8.588 1.00 41.75 1672 GLU D C 1
ATOM 2872 O O . GLU D 1 29 ? 20.745 12.052 -9.729 1.00 49.70 1672 GLU D O 1
ATOM 2878 N N . GLU D 1 30 ? 21.379 13.582 -8.198 1.00 57.47 1673 GLU D N 1
ATOM 2879 C CA . GLU D 1 30 ? 22.295 14.293 -9.090 1.00 56.94 1673 GLU D CA 1
ATOM 2880 C C . GLU D 1 30 ? 23.487 13.425 -9.445 1.00 50.76 1673 GLU D C 1
ATOM 2881 O O . GLU D 1 30 ? 24.064 13.547 -10.519 1.00 53.66 1673 GLU D O 1
ATOM 2887 N N . ALA D 1 31 ? 23.858 12.554 -8.521 1.00 46.77 1674 ALA D N 1
ATOM 2888 C CA . ALA D 1 31 ? 24.984 11.658 -8.729 1.00 50.40 1674 ALA D CA 1
ATOM 2889 C C . ALA D 1 31 ? 24.646 10.682 -9.836 1.00 61.04 1674 ALA D C 1
ATOM 2890 O O . ALA D 1 31 ? 25.490 10.344 -10.666 1.00 66.85 1674 ALA D O 1
ATOM 2892 N N . HIS D 1 32 ? 23.404 10.217 -9.831 1.00 59.52 1675 HIS D N 1
ATOM 2893 C CA . HIS D 1 32 ? 22.935 9.277 -10.839 1.00 44.86 1675 HIS D CA 1
ATOM 2894 C C . HIS D 1 32 ? 22.981 9.933 -12.216 1.00 61.67 1675 HIS D C 1
ATOM 2895 O O . HIS D 1 32 ? 23.497 9.362 -13.176 1.00 52.44 1675 HIS D O 1
ATOM 2902 N N . ARG D 1 33 ? 22.462 11.148 -12.310 1.00 62.87 1676 ARG D N 1
ATOM 2903 C CA . ARG D 1 33 ? 22.472 11.837 -13.586 1.00 51.54 1676 ARG D CA 1
ATOM 2904 C C . ARG D 1 33 ? 23.899 12.073 -14.078 1.00 49.41 1676 ARG D C 1
ATOM 2905 O O . ARG D 1 33 ? 24.138 12.184 -15.285 1.00 65.68 1676 ARG D O 1
ATOM 2913 N N . ALA D 1 34 ? 24.846 12.142 -13.147 1.00 49.64 1677 ALA D N 1
ATOM 2914 C CA . ALA D 1 34 ? 26.243 12.371 -13.513 1.00 49.86 1677 ALA D CA 1
ATOM 2915 C C . ALA D 1 34 ? 27.022 11.060 -13.707 1.00 56.70 1677 ALA D C 1
ATOM 2916 O O . ALA D 1 34 ? 28.239 11.066 -13.866 1.00 61.85 1677 ALA D O 1
ATOM 2918 N N . GLY D 1 35 ? 26.306 9.939 -13.701 1.00 54.52 1678 GLY D N 1
ATOM 2919 C CA . GLY D 1 35 ? 26.936 8.644 -13.894 1.00 49.39 1678 GLY D CA 1
ATOM 2920 C C . GLY D 1 35 ? 27.919 8.248 -12.811 1.00 58.03 1678 GLY D C 1
ATOM 2921 O O . GLY D 1 35 ? 28.792 7.404 -13.038 1.00 62.56 1678 GLY D O 1
ATOM 2922 N N . LEU D 1 36 ? 27.792 8.847 -11.632 1.00 45.68 1679 LEU D N 1
ATOM 2923 C CA . LEU D 1 36 ? 28.695 8.523 -10.546 1.00 52.66 1679 LEU D CA 1
ATOM 2924 C C . LEU D 1 36 ? 28.252 7.266 -9.829 1.00 63.72 1679 LEU D C 1
ATOM 2925 O O . LEU D 1 36 ? 29.070 6.573 -9.235 1.00 67.23 1679 LEU D O 1
ATOM 2930 N N . ILE D 1 37 ? 26.959 6.969 -9.901 1.00 59.28 1680 ILE D N 1
ATOM 2931 C CA . ILE D 1 37 ? 26.399 5.778 -9.275 1.00 54.88 1680 ILE D CA 1
ATOM 2932 C C . ILE D 1 37 ? 25.370 5.188 -10.229 1.00 56.42 1680 ILE D C 1
ATOM 2933 O O . ILE D 1 37 ? 24.880 5.890 -11.120 1.00 50.03 1680 ILE D O 1
ATOM 2938 N N . ASP D 1 38 ? 25.032 3.913 -10.055 1.00 58.04 1681 ASP D N 1
ATOM 2939 C CA . ASP D 1 38 ? 24.046 3.305 -10.930 1.00 67.86 1681 ASP D CA 1
ATOM 2940 C C . ASP D 1 38 ? 22.685 3.362 -10.266 1.00 63.02 1681 ASP D C 1
ATOM 2941 O O . ASP D 1 38 ? 22.566 3.774 -9.114 1.00 64.48 1681 ASP D O 1
ATOM 2946 N N . TRP D 1 39 ? 21.669 2.918 -10.998 1.00 58.23 1682 TRP D N 1
ATOM 2947 C CA . TRP D 1 39 ? 20.306 2.919 -10.513 1.00 65.79 1682 TRP D CA 1
ATOM 2948 C C . TRP D 1 39 ? 20.116 2.180 -9.195 1.00 71.57 1682 TRP D C 1
ATOM 2949 O O . TRP D 1 39 ? 19.424 2.670 -8.303 1.00 85.61 1682 TRP D O 1
ATOM 2960 N N . ASN D 1 40 ? 20.721 1.009 -9.052 1.00 58.14 1683 ASN D N 1
ATOM 2961 C CA . ASN D 1 40 ? 20.543 0.268 -7.813 1.00 71.96 1683 ASN D CA 1
ATOM 2962 C C . ASN D 1 40 ? 21.147 0.994 -6.640 1.00 74.58 1683 ASN D C 1
ATOM 2963 O O . ASN D 1 40 ? 20.556 1.044 -5.562 1.00 68.74 1683 ASN D O 1
ATOM 2976 N N . PHE D 1 42 ? 21.574 4.176 -6.377 1.00 55.16 1685 PHE D N 1
ATOM 2977 C CA . PHE D 1 42 ? 20.686 5.316 -6.183 1.00 58.82 1685 PHE D CA 1
ATOM 2978 C C . PHE D 1 42 ? 19.544 4.861 -5.281 1.00 52.79 1685 PHE D C 1
ATOM 2979 O O . PHE D 1 42 ? 19.292 5.459 -4.236 1.00 64.24 1685 PHE D O 1
ATOM 2987 N N . VAL D 1 43 ? 18.872 3.787 -5.685 1.00 37.16 1686 VAL D N 1
ATOM 2988 C CA . VAL D 1 43 ? 17.786 3.207 -4.900 1.00 58.91 1686 VAL D CA 1
ATOM 2989 C C . VAL D 1 43 ? 18.282 2.972 -3.474 1.00 61.83 1686 VAL D C 1
ATOM 2990 O O . VAL D 1 43 ? 17.732 3.503 -2.506 1.00 65.46 1686 VAL D O 1
ATOM 2994 N N . LYS D 1 44 ? 19.326 2.154 -3.374 1.00 51.27 1687 LYS D N 1
ATOM 2995 C CA . LYS D 1 44 ? 19.974 1.822 -2.111 1.00 58.32 1687 LYS D CA 1
ATOM 2996 C C . LYS D 1 44 ? 20.111 3.059 -1.217 1.00 67.47 1687 LYS D C 1
ATOM 2997 O O . LYS D 1 44 ? 19.542 3.116 -0.130 1.00 68.32 1687 LYS D O 1
ATOM 3003 N N . LEU D 1 45 ? 20.873 4.044 -1.677 1.00 55.04 1688 LEU D N 1
ATOM 3004 C CA . LEU D 1 45 ? 21.073 5.260 -0.904 1.00 52.93 1688 LEU D CA 1
ATOM 3005 C C . LEU D 1 45 ? 19.787 5.942 -0.475 1.00 62.25 1688 LEU D C 1
ATOM 3006 O O . LEU D 1 45 ? 19.684 6.424 0.652 1.00 66.53 1688 LEU D O 1
ATOM 3011 N N . ARG D 1 46 ? 18.806 5.992 -1.366 1.00 59.36 1689 ARG D N 1
ATOM 3012 C CA . ARG D 1 46 ? 17.538 6.629 -1.032 1.00 50.54 1689 ARG D CA 1
ATOM 3013 C C . ARG D 1 46 ? 16.849 5.897 0.092 1.00 54.88 1689 ARG D C 1
ATOM 3014 O O . ARG D 1 46 ? 16.323 6.512 1.008 1.00 63.70 1689 ARG D O 1
ATOM 3022 N N . SER D 1 47 ? 16.868 4.575 0.025 1.00 61.36 1690 SER D N 1
ATOM 3023 C CA . SER D 1 47 ? 16.227 3.760 1.044 1.00 52.16 1690 SER D CA 1
ATOM 3024 C C . SER D 1 47 ? 16.759 4.093 2.431 1.00 60.17 1690 SER D C 1
ATOM 3025 O O . SER D 1 47 ? 16.164 3.710 3.432 1.00 63.63 1690 SER D O 1
ATOM 3028 N N . GLN D 1 48 ? 17.874 4.808 2.495 1.00 58.70 1691 GLN D N 1
ATOM 3029 C CA . GLN D 1 48 ? 18.458 5.144 3.781 1.00 57.88 1691 GLN D CA 1
ATOM 3030 C C . GLN D 1 48 ? 18.047 6.498 4.322 1.00 67.11 1691 GLN D C 1
ATOM 3031 O O . GLN D 1 48 ? 18.025 6.714 5.536 1.00 62.00 1691 GLN D O 1
ATOM 3037 N N . GLU D 1 49 ? 17.709 7.404 3.415 1.00 65.30 1692 GLU D N 1
ATOM 3038 C CA . GLU D 1 49 ? 17.297 8.749 3.792 1.00 58.13 1692 GLU D CA 1
ATOM 3039 C C . GLU D 1 49 ? 15.899 8.811 4.389 1.00 57.99 1692 GLU D C 1
ATOM 3040 O O . GLU D 1 49 ? 15.023 8.009 4.065 1.00 71.52 1692 GLU D O 1
ATOM 3046 N N . CYS D 1 50 ? 15.698 9.781 5.267 1.00 49.45 1693 CYS D N 1
ATOM 3047 C CA . CYS D 1 50 ? 14.405 9.974 5.903 1.00 59.33 1693 CYS D CA 1
ATOM 3048 C C . CYS D 1 50 ? 14.403 11.340 6.567 1.00 52.51 1693 CYS D C 1
ATOM 3049 O O . CYS D 1 50 ? 15.449 11.851 6.973 1.00 54.66 1693 CYS D O 1
ATOM 3052 N N . ASP D 1 51 ? 13.221 11.927 6.676 1.00 55.20 1694 ASP D N 1
ATOM 3053 C CA . ASP D 1 51 ? 13.076 13.260 7.238 1.00 56.60 1694 ASP D CA 1
ATOM 3054 C C . ASP D 1 51 ? 11.799 13.264 8.066 1.00 60.78 1694 ASP D C 1
ATOM 3055 O O . ASP D 1 51 ? 10.708 13.063 7.536 1.00 80.45 1694 ASP D O 1
ATOM 3060 N N . TRP D 1 52 ? 11.933 13.470 9.369 1.00 48.10 1695 TRP D N 1
ATOM 3061 C CA . TRP D 1 52 ? 10.773 13.504 10.240 1.00 51.22 1695 TRP D CA 1
ATOM 3062 C C . TRP D 1 52 ? 10.770 14.731 11.101 1.00 54.98 1695 TRP D C 1
ATOM 3063 O O . TRP D 1 52 ? 11.811 15.167 11.591 1.00 61.36 1695 TRP D O 1
ATOM 3074 N N . GLU D 1 53 ? 9.583 15.293 11.278 1.00 50.35 1696 GLU D N 1
ATOM 3075 C CA . GLU D 1 53 ? 9.428 16.471 12.100 1.00 59.12 1696 GLU D CA 1
ATOM 3076 C C . GLU D 1 53 ? 8.124 16.354 12.879 1.00 66.20 1696 GLU D C 1
ATOM 3077 O O . GLU D 1 53 ? 7.072 16.060 12.322 1.00 63.57 1696 GLU D O 1
ATOM 3083 N N . GLU D 1 54 ? 8.223 16.544 14.185 1.00 66.20 1697 GLU D N 1
ATOM 3084 C CA . GLU D 1 54 ? 7.084 16.496 15.084 1.00 57.13 1697 GLU D CA 1
ATOM 3085 C C . GLU D 1 54 ? 7.006 17.926 15.562 1.00 43.28 1697 GLU D C 1
ATOM 3086 O O . GLU D 1 54 ? 8.031 18.516 15.913 1.00 45.47 1697 GLU D O 1
ATOM 3092 N N . ILE D 1 55 ? 5.813 18.502 15.561 1.00 43.96 1698 ILE D N 1
ATOM 3093 C CA . ILE D 1 55 ? 5.664 19.887 15.996 1.00 41.97 1698 ILE D CA 1
ATOM 3094 C C . ILE D 1 55 ? 4.518 20.028 16.997 1.00 55.51 1698 ILE D C 1
ATOM 3095 O O . ILE D 1 55 ? 3.361 19.697 16.696 1.00 58.30 1698 ILE D O 1
ATOM 3100 N N . SER D 1 56 ? 4.846 20.515 18.190 1.00 56.74 1699 SER D N 1
ATOM 3101 C CA . SER D 1 56 ? 3.842 20.671 19.224 1.00 63.31 1699 SER D CA 1
ATOM 3102 C C . SER D 1 56 ? 3.386 22.094 19.430 1.00 57.82 1699 SER D C 1
ATOM 3103 O O . SER D 1 56 ? 4.194 22.985 19.677 1.00 64.14 1699 SER D O 1
ATOM 3106 N N . VAL D 1 57 ? 2.080 22.306 19.309 1.00 49.24 1700 VAL D N 1
ATOM 3107 C CA . VAL D 1 57 ? 1.511 23.624 19.552 1.00 59.78 1700 VAL D CA 1
ATOM 3108 C C . VAL D 1 57 ? 1.076 23.581 21.007 1.00 61.51 1700 VAL D C 1
ATOM 3109 O O . VAL D 1 57 ? 0.221 22.775 21.361 1.00 53.07 1700 VAL D O 1
ATOM 3113 N N . LYS D 1 58 ? 1.677 24.415 21.849 1.00 66.67 1701 LYS D N 1
ATOM 3114 C CA . LYS D 1 58 ? 1.315 24.457 23.260 1.00 76.90 1701 LYS D CA 1
ATOM 3115 C C . LYS D 1 58 ? 0.704 25.835 23.461 1.00 80.14 1701 LYS D C 1
ATOM 3116 O O . LYS D 1 58 ? 1.295 26.838 23.050 1.00 68.00 1701 LYS D O 1
ATOM 3122 N N . GLY D 1 59 ? -0.480 25.900 24.069 1.00 87.79 1702 GLY D N 1
ATOM 3123 C CA . GLY D 1 59 ? -1.110 27.198 24.255 1.00 95.50 1702 GLY D CA 1
ATOM 3124 C C . GLY D 1 59 ? -1.841 27.501 25.555 1.00 102.36 1702 GLY D C 1
ATOM 3125 O O . GLY D 1 59 ? -1.491 26.978 26.621 1.00 95.03 1702 GLY D O 1
ATOM 3126 N N . PRO D 1 60 ? -2.886 28.349 25.478 1.00 116.57 1703 PRO D N 1
ATOM 3127 C CA . PRO D 1 60 ? -3.722 28.782 26.601 1.00 126.67 1703 PRO D CA 1
ATOM 3128 C C . PRO D 1 60 ? -4.220 27.617 27.437 1.00 130.47 1703 PRO D C 1
ATOM 3129 O O . PRO D 1 60 ? -4.136 27.634 28.668 1.00 120.00 1703 PRO D O 1
ATOM 3133 N N . ASN D 1 61 ? -4.747 26.608 26.747 1.00 138.29 1704 ASN D N 1
ATOM 3134 C CA . ASN D 1 61 ? -5.281 25.406 27.385 1.00 133.53 1704 ASN D CA 1
ATOM 3135 C C . ASN D 1 61 ? -4.279 24.241 27.428 1.00 135.09 1704 ASN D C 1
ATOM 3136 O O . ASN D 1 61 ? -3.690 23.972 28.478 1.00 136.35 1704 ASN D O 1
ATOM 3141 N N . GLY D 1 62 ? -4.090 23.547 26.303 1.00 129.35 1705 GLY D N 1
ATOM 3142 C CA . GLY D 1 62 ? -3.157 22.430 26.261 1.00 117.40 1705 GLY D CA 1
ATOM 3143 C C . GLY D 1 62 ? -2.396 22.285 24.953 1.00 104.62 1705 GLY D C 1
ATOM 3144 O O . GLY D 1 62 ? -2.320 23.233 24.165 1.00 76.77 1705 GLY D O 1
ATOM 3145 N N . GLU D 1 63 ? -1.837 21.098 24.716 1.00 112.37 1706 GLU D N 1
ATOM 3146 C CA . GLU D 1 63 ? -1.056 20.851 23.511 1.00 107.92 1706 GLU D CA 1
ATOM 3147 C C . GLU D 1 63 ? -1.705 20.013 22.416 1.00 99.40 1706 GLU D C 1
ATOM 3148 O O . GLU D 1 63 ? -2.424 19.045 22.676 1.00 102.35 1706 GLU D O 1
ATOM 3154 N N . SER D 1 64 ? -1.426 20.425 21.184 1.00 90.18 1707 SER D N 1
ATOM 3155 C CA . SER D 1 64 ? -1.880 19.765 19.966 1.00 85.76 1707 SER D CA 1
ATOM 3156 C C . SER D 1 64 ? -0.578 19.210 19.396 1.00 84.15 1707 SER D C 1
ATOM 3157 O O . SER D 1 64 ? 0.473 19.833 19.561 1.00 85.23 1707 SER D O 1
ATOM 3160 N N . SER D 1 65 ? -0.617 18.066 18.724 1.00 80.74 1708 SER D N 1
ATOM 3161 C CA . SER D 1 65 ? 0.629 17.529 18.197 1.00 71.06 1708 SER D CA 1
ATOM 3162 C C . SER D 1 65 ? 0.491 16.748 16.888 1.00 70.96 1708 SER D C 1
ATOM 3163 O O . SER D 1 65 ? -0.330 15.836 16.756 1.00 76.48 1708 SER D O 1
ATOM 3166 N N . VAL D 1 66 ? 1.309 17.131 15.918 1.00 57.57 1709 VAL D N 1
ATOM 3167 C CA . VAL D 1 66 ? 1.306 16.495 14.615 1.00 56.68 1709 VAL D CA 1
ATOM 3168 C C . VAL D 1 66 ? 2.739 16.158 14.211 1.00 56.36 1709 VAL D C 1
ATOM 3169 O O . VAL D 1 66 ? 3.625 17.005 14.312 1.00 54.71 1709 VAL D O 1
ATOM 3173 N N . ILE D 1 67 ? 2.967 14.921 13.776 1.00 55.77 1710 ILE D N 1
ATOM 3174 C CA . ILE D 1 67 ? 4.294 14.509 13.333 1.00 62.47 1710 ILE D CA 1
ATOM 3175 C C . ILE D 1 67 ? 4.230 14.320 11.824 1.00 58.92 1710 ILE D C 1
ATOM 3176 O O . ILE D 1 67 ? 3.336 13.648 11.313 1.00 65.28 1710 ILE D O 1
ATOM 3181 N N . HIS D 1 68 ? 5.172 14.933 11.116 1.00 56.82 1711 HIS D N 1
ATOM 3182 C CA . HIS D 1 68 ? 5.203 14.864 9.664 1.00 51.12 1711 HIS D CA 1
ATOM 3183 C C . HIS D 1 68 ? 6.358 14.046 9.108 1.00 49.01 1711 HIS D C 1
ATOM 3184 O O . HIS D 1 68 ? 7.467 14.069 9.635 1.00 58.26 1711 HIS D O 1
ATOM 3191 N N . ASP D 1 69 ? 6.075 13.338 8.025 1.00 42.33 1712 ASP D N 1
ATOM 3192 C CA . ASP D 1 69 ? 7.067 12.560 7.312 1.00 45.13 1712 ASP D CA 1
ATOM 3193 C C . ASP D 1 69 ? 7.370 13.463 6.119 1.00 53.99 1712 ASP D C 1
ATOM 3194 O O . ASP D 1 69 ? 6.581 13.535 5.174 1.00 47.01 1712 ASP D O 1
ATOM 3199 N N . ARG D 1 70 ? 8.495 14.168 6.171 1.00 52.51 1713 ARG D N 1
ATOM 3200 C CA . ARG D 1 70 ? 8.860 15.072 5.086 1.00 55.39 1713 ARG D CA 1
ATOM 3201 C C . ARG D 1 70 ? 9.213 14.361 3.782 1.00 65.06 1713 ARG D C 1
ATOM 3202 O O . ARG D 1 70 ? 9.106 14.943 2.696 1.00 62.30 1713 ARG D O 1
ATOM 3210 N N . LYS D 1 71 ? 9.637 13.106 3.891 1.00 55.29 1714 LYS D N 1
ATOM 3211 C CA . LYS D 1 71 ? 10.013 12.338 2.719 1.00 47.53 1714 LYS D CA 1
ATOM 3212 C C . LYS D 1 71 ? 8.819 11.789 1.949 1.00 53.85 1714 LYS D C 1
ATOM 3213 O O . LYS D 1 71 ? 8.774 11.921 0.724 1.00 57.80 1714 LYS D O 1
ATOM 3219 N N . SER D 1 72 ? 7.867 11.173 2.659 1.00 58.27 1715 SER D N 1
ATOM 3220 C CA . SER D 1 72 ? 6.673 10.592 2.030 1.00 48.04 1715 SER D CA 1
ATOM 3221 C C . SER D 1 72 ? 5.508 11.574 1.909 1.00 54.08 1715 SER D C 1
ATOM 3222 O O . SER D 1 72 ? 4.574 11.342 1.141 1.00 61.25 1715 SER D O 1
ATOM 3225 N N . GLY D 1 73 ? 5.560 12.665 2.669 1.00 51.57 1716 GLY D N 1
ATOM 3226 C CA . GLY D 1 73 ? 4.501 13.663 2.616 1.00 52.52 1716 GLY D CA 1
ATOM 3227 C C . GLY D 1 73 ? 3.320 13.397 3.539 1.00 59.16 1716 GLY D C 1
ATOM 3228 O O . GLY D 1 73 ? 2.406 14.218 3.660 1.00 64.39 1716 GLY D O 1
ATOM 3229 N N . LYS D 1 74 ? 3.334 12.253 4.208 1.00 58.66 1717 LYS D N 1
ATOM 3230 C CA . LYS D 1 74 ? 2.244 11.899 5.103 1.00 58.76 1717 LYS D CA 1
ATOM 3231 C C . LYS D 1 74 ? 2.352 12.578 6.462 1.00 59.44 1717 LYS D C 1
ATOM 3232 O O . LYS D 1 74 ? 3.440 12.922 6.903 1.00 69.21 1717 LYS D O 1
ATOM 3238 N N . LYS D 1 75 ? 1.211 12.774 7.115 1.00 68.40 1718 LYS D N 1
ATOM 3239 C CA . LYS D 1 75 ? 1.169 13.401 8.436 1.00 61.87 1718 LYS D CA 1
ATOM 3240 C C . LYS D 1 75 ? 0.348 12.532 9.388 1.00 53.15 1718 LYS D C 1
ATOM 3241 O O . LYS D 1 75 ? -0.500 11.754 8.964 1.00 51.53 1718 LYS D O 1
ATOM 3247 N N . PHE D 1 76 ? 0.610 12.657 10.677 1.00 54.64 1719 PHE D N 1
ATOM 3248 C CA . PHE D 1 76 ? -0.122 11.882 11.651 1.00 56.90 1719 PHE D CA 1
ATOM 3249 C C . PHE D 1 76 ? -0.429 12.766 12.835 1.00 59.56 1719 PHE D C 1
ATOM 3250 O O . PHE D 1 76 ? 0.424 13.538 13.283 1.00 67.35 1719 PHE D O 1
ATOM 3258 N N . SER D 1 77 ? -1.665 12.672 13.313 1.00 60.52 1720 SER D N 1
ATOM 3259 C CA . SER D 1 77 ? -2.097 13.441 14.461 1.00 63.28 1720 SER D CA 1
ATOM 3260 C C . SER D 1 77 ? -1.767 12.592 15.666 1.00 73.45 1720 SER D C 1
ATOM 3261 O O . SER D 1 77 ? -2.017 11.387 15.665 1.00 74.23 1720 SER D O 1
ATOM 3264 N N . ILE D 1 78 ? -1.197 13.209 16.689 1.00 69.48 1721 ILE D N 1
ATOM 3265 C CA . ILE D 1 78 ? -0.852 12.468 17.880 1.00 66.88 1721 ILE D CA 1
ATOM 3266 C C . ILE D 1 78 ? -2.106 12.022 18.616 1.00 75.92 1721 ILE D C 1
ATOM 3267 O O . ILE D 1 78 ? -2.240 10.852 18.959 1.00 76.99 1721 ILE D O 1
ATOM 3272 N N . GLU D 1 79 ? -3.031 12.951 18.840 1.00 82.23 1722 GLU D N 1
ATOM 3273 C CA . GLU D 1 79 ? -4.274 12.637 19.543 1.00 85.38 1722 GLU D CA 1
ATOM 3274 C C . GLU D 1 79 ? -5.026 11.521 18.854 1.00 74.38 1722 GLU D C 1
ATOM 3275 O O . GLU D 1 79 ? -5.565 10.627 19.504 1.00 69.06 1722 GLU D O 1
ATOM 3281 N N . GLU D 1 80 ? -5.069 11.582 17.531 1.00 75.70 1723 GLU D N 1
ATOM 3282 C CA . GLU D 1 80 ? -5.760 10.564 16.768 1.00 81.67 1723 GLU D CA 1
ATOM 3283 C C . GLU D 1 80 ? -5.084 9.231 16.984 1.00 84.33 1723 GLU D C 1
ATOM 3284 O O . GLU D 1 80 ? -5.735 8.188 16.979 1.00 94.95 1723 GLU D O 1
ATOM 3290 N N . ALA D 1 81 ? -3.770 9.279 17.175 1.00 77.01 1724 ALA D N 1
ATOM 3291 C CA . ALA D 1 81 ? -2.977 8.077 17.412 1.00 79.88 1724 ALA D CA 1
ATOM 3292 C C . ALA D 1 81 ? -3.292 7.494 18.795 1.00 79.29 1724 ALA D C 1
ATOM 3293 O O . ALA D 1 81 ? -3.426 6.277 18.950 1.00 81.78 1724 ALA D O 1
ATOM 3295 N N . LEU D 1 82 ? -3.404 8.360 19.798 1.00 76.68 1725 LEU D N 1
ATOM 3296 C CA . LEU D 1 82 ? -3.737 7.912 21.141 1.00 85.54 1725 LEU D CA 1
ATOM 3297 C C . LEU D 1 82 ? -5.120 7.288 21.085 1.00 105.87 1725 LEU D C 1
ATOM 3298 O O . LEU D 1 82 ? -5.328 6.156 21.516 1.00 110.85 1725 LEU D O 1
ATOM 3303 N N . GLN D 1 83 ? -6.061 8.042 20.530 1.00 103.88 1726 GLN D N 1
ATOM 3304 C CA . GLN D 1 83 ? -7.432 7.585 20.398 1.00 102.25 1726 GLN D CA 1
ATOM 3305 C C . GLN D 1 83 ? -7.470 6.221 19.697 1.00 96.86 1726 GLN D C 1
ATOM 3306 O O . GLN D 1 83 ? -7.876 5.229 20.295 1.00 90.91 1726 GLN D O 1
ATOM 3312 N N . SER D 1 84 ? -7.028 6.163 18.443 1.00 95.24 1727 SER D N 1
ATOM 3313 C CA . SER D 1 84 ? -7.037 4.903 17.703 1.00 104.01 1727 SER D CA 1
ATOM 3314 C C . SER D 1 84 ? -6.168 3.843 18.380 1.00 100.29 1727 SER D C 1
ATOM 3315 O O . SER D 1 84 ? -6.140 2.686 17.961 1.00 103.86 1727 SER D O 1
ATOM 3318 N N . GLY D 1 85 ? -5.440 4.244 19.413 1.00 93.39 1728 GLY D N 1
ATOM 3319 C CA . GLY D 1 85 ? -4.630 3.284 20.135 1.00 91.92 1728 GLY D CA 1
ATOM 3320 C C . GLY D 1 85 ? -3.243 2.929 19.632 1.00 96.03 1728 GLY D C 1
ATOM 3321 O O . GLY D 1 85 ? -2.481 2.318 20.380 1.00 85.14 1728 GLY D O 1
ATOM 3322 N N . ARG D 1 86 ? -2.903 3.283 18.393 1.00 102.85 1729 ARG D N 1
ATOM 3323 C CA . ARG D 1 86 ? -1.568 2.980 17.868 1.00 108.94 1729 ARG D CA 1
ATOM 3324 C C . ARG D 1 86 ? -0.491 3.500 18.822 1.00 109.67 1729 ARG D C 1
ATOM 3325 O O . ARG D 1 86 ? 0.634 3.001 18.845 1.00 105.48 1729 ARG D O 1
ATOM 3333 N N . LEU D 1 87 ? -0.846 4.519 19.596 1.00 111.25 1730 LEU D N 1
ATOM 3334 C CA . LEU D 1 87 ? 0.065 5.096 20.566 1.00 104.65 1730 LEU D CA 1
ATOM 3335 C C . LEU D 1 87 ? -0.583 4.994 21.932 1.00 104.16 1730 LEU D C 1
ATOM 3336 O O . LEU D 1 87 ? -1.770 5.278 22.087 1.00 109.96 1730 LEU D O 1
ATOM 3341 N N . THR D 1 88 ? 0.201 4.589 22.921 1.00 99.82 1731 THR D N 1
ATOM 3342 C CA . THR D 1 88 ? -0.307 4.441 24.274 1.00 102.36 1731 THR D CA 1
ATOM 3343 C C . THR D 1 88 ? 0.196 5.600 25.132 1.00 98.63 1731 THR D C 1
ATOM 3344 O O . THR D 1 88 ? 1.348 6.022 25.007 1.00 100.97 1731 THR D O 1
ATOM 3348 N N . PRO D 1 89 ? -0.667 6.142 26.011 1.00 94.63 1732 PRO D N 1
ATOM 3349 C CA . PRO D 1 89 ? -0.229 7.261 26.852 1.00 94.01 1732 PRO D CA 1
ATOM 3350 C C . PRO D 1 89 ? 1.084 6.983 27.574 1.00 106.13 1732 PRO D C 1
ATOM 3351 O O . PRO D 1 89 ? 1.772 7.908 28.002 1.00 114.37 1732 PRO D O 1
ATOM 3355 N N . ALA D 1 90 ? 1.427 5.703 27.699 1.00 106.85 1733 ALA D N 1
ATOM 3356 C CA . ALA D 1 90 ? 2.666 5.301 28.356 1.00 102.63 1733 ALA D CA 1
ATOM 3357 C C . ALA D 1 90 ? 3.829 5.715 27.461 1.00 100.72 1733 ALA D C 1
ATOM 3358 O O . ALA D 1 90 ? 4.823 6.285 27.922 1.00 101.21 1733 ALA D O 1
ATOM 3360 N N . GLN D 1 91 ? 3.678 5.424 26.174 1.00 85.13 1734 GLN D N 1
ATOM 3361 C CA . GLN D 1 91 ? 4.682 5.746 25.178 1.00 85.06 1734 GLN D CA 1
ATOM 3362 C C . GLN D 1 91 ? 4.730 7.253 24.962 1.00 96.97 1734 GLN D C 1
ATOM 3363 O O . GLN D 1 91 ? 5.803 7.861 24.971 1.00 102.45 1734 GLN D O 1
ATOM 3369 N N . TYR D 1 92 ? 3.567 7.864 24.782 1.00 96.62 1735 TYR D N 1
ATOM 3370 C CA . TYR D 1 92 ? 3.532 9.300 24.560 1.00 101.49 1735 TYR D CA 1
ATOM 3371 C C . TYR D 1 92 ? 4.296 10.071 25.636 1.00 97.97 1735 TYR D C 1
ATOM 3372 O O . TYR D 1 92 ? 5.004 11.029 25.336 1.00 87.70 1735 TYR D O 1
ATOM 3381 N N . ASP D 1 93 ? 4.175 9.649 26.886 1.00 101.11 1736 ASP D N 1
ATOM 3382 C CA . ASP D 1 93 ? 4.856 10.347 27.965 1.00 101.15 1736 ASP D CA 1
ATOM 3383 C C . ASP D 1 93 ? 6.372 10.329 27.829 1.00 99.31 1736 ASP D C 1
ATOM 3384 O O . ASP D 1 93 ? 7.046 11.326 28.117 1.00 100.83 1736 ASP D O 1
ATOM 3389 N N . ARG D 1 94 ? 6.910 9.204 27.375 1.00 93.39 1737 ARG D N 1
ATOM 3390 C CA . ARG D 1 94 ? 8.351 9.082 27.205 1.00 96.49 1737 ARG D CA 1
ATOM 3391 C C . ARG D 1 94 ? 8.819 10.188 26.263 1.00 89.20 1737 ARG D C 1
ATOM 3392 O O . ARG D 1 94 ? 9.691 10.988 26.612 1.00 83.25 1737 ARG D O 1
ATOM 3400 N N . TYR D 1 95 ? 8.220 10.236 25.074 1.00 87.10 1738 TYR D N 1
ATOM 3401 C CA . TYR D 1 95 ? 8.577 11.247 24.089 1.00 93.00 1738 TYR D CA 1
ATOM 3402 C C . TYR D 1 95 ? 8.454 12.625 24.712 1.00 94.44 1738 TYR D C 1
ATOM 3403 O O . TYR D 1 95 ? 9.379 13.441 24.640 1.00 89.85 1738 TYR D O 1
ATOM 3412 N N . VAL D 1 96 ? 7.302 12.879 25.321 1.00 96.21 1739 VAL D N 1
ATOM 3413 C CA . VAL D 1 96 ? 7.061 14.161 25.955 1.00 103.31 1739 VAL D CA 1
ATOM 3414 C C . VAL D 1 96 ? 8.209 14.442 26.907 1.00 107.79 1739 VAL D C 1
ATOM 3415 O O . VAL D 1 96 ? 8.761 15.541 26.918 1.00 110.17 1739 VAL D O 1
ATOM 3419 N N . ASN D 1 97 ? 8.577 13.435 27.692 1.00 106.86 1740 ASN D N 1
ATOM 3420 C CA . ASN D 1 97 ? 9.668 13.582 28.642 1.00 111.44 1740 ASN D CA 1
ATOM 3421 C C . ASN D 1 97 ? 11.047 13.421 28.003 1.00 117.81 1740 ASN D C 1
ATOM 3422 O O . ASN D 1 97 ? 12.020 13.096 28.683 1.00 125.85 1740 ASN D O 1
ATOM 3427 N N . LYS D 1 98 ? 11.118 13.643 26.694 1.00 109.16 1741 LYS D N 1
ATOM 3428 C CA . LYS D 1 98 ? 12.370 13.550 25.948 1.00 99.20 1741 LYS D CA 1
ATOM 3429 C C . LYS D 1 98 ? 13.192 12.288 26.171 1.00 90.59 1741 LYS D C 1
ATOM 3430 O O . LYS D 1 98 ? 14.418 12.355 26.304 1.00 75.55 1741 LYS D O 1
ATOM 3436 N N . ASP D 1 99 ? 12.526 11.140 26.212 1.00 95.48 1742 ASP D N 1
ATOM 3437 C CA . ASP D 1 99 ? 13.233 9.883 26.391 1.00 104.75 1742 ASP D CA 1
ATOM 3438 C C . ASP D 1 99 ? 12.908 8.880 25.297 1.00 96.72 1742 ASP D C 1
ATOM 3439 O O . ASP D 1 99 ? 13.339 7.733 25.352 1.00 91.53 1742 ASP D O 1
ATOM 3452 N N . SER D 1 101 ? 12.872 8.780 20.967 1.00 91.01 1744 SER D N 1
ATOM 3453 C CA . SER D 1 101 ? 13.329 9.565 19.823 1.00 87.85 1744 SER D CA 1
ATOM 3454 C C . SER D 1 101 ? 12.283 9.811 18.746 1.00 87.24 1744 SER D C 1
ATOM 3455 O O . SER D 1 101 ? 11.378 8.998 18.532 1.00 82.36 1744 SER D O 1
ATOM 3458 N N . ILE D 1 102 ? 12.441 10.951 18.075 1.00 86.09 1745 ILE D N 1
ATOM 3459 C CA . ILE D 1 102 ? 11.563 11.399 16.998 1.00 84.63 1745 ILE D CA 1
ATOM 3460 C C . ILE D 1 102 ? 11.207 10.256 16.058 1.00 85.85 1745 ILE D C 1
ATOM 3461 O O . ILE D 1 102 ? 10.049 10.101 15.660 1.00 76.77 1745 ILE D O 1
ATOM 3466 N N . GLN D 1 103 ? 12.215 9.460 15.709 1.00 92.95 1746 GLN D N 1
ATOM 3467 C CA . GLN D 1 103 ? 12.024 8.322 14.821 1.00 93.68 1746 GLN D CA 1
ATOM 3468 C C . GLN D 1 103 ? 11.197 7.260 15.525 1.00 88.08 1746 GLN D C 1
ATOM 3469 O O . GLN D 1 103 ? 10.220 6.759 14.972 1.00 82.60 1746 GLN D O 1
ATOM 3475 N N . GLU D 1 104 ? 11.592 6.916 16.747 1.00 93.44 1747 GLU D N 1
ATOM 3476 C CA . GLU D 1 104 ? 10.868 5.905 17.505 1.00 95.22 1747 GLU D CA 1
ATOM 3477 C C . GLU D 1 104 ? 9.371 6.202 17.440 1.00 85.14 1747 GLU D C 1
ATOM 3478 O O . GLU D 1 104 ? 8.572 5.339 17.055 1.00 80.90 1747 GLU D O 1
ATOM 3484 N N . LEU D 1 105 ? 9.010 7.433 17.805 1.00 71.80 1748 LEU D N 1
ATOM 3485 C CA . LEU D 1 105 ? 7.622 7.885 17.804 1.00 70.77 1748 LEU D CA 1
ATOM 3486 C C . LEU D 1 105 ? 6.992 7.706 16.433 1.00 75.35 1748 LEU D C 1
ATOM 3487 O O . LEU D 1 105 ? 5.835 7.287 16.316 1.00 71.46 1748 LEU D O 1
ATOM 3492 N N . ALA D 1 106 ? 7.760 8.029 15.397 1.00 70.86 1749 ALA D N 1
ATOM 3493 C CA . ALA D 1 106 ? 7.278 7.898 14.032 1.00 63.99 1749 ALA D CA 1
ATOM 3494 C C . ALA D 1 106 ? 6.863 6.456 13.772 1.00 70.92 1749 ALA D C 1
ATOM 3495 O O . ALA D 1 106 ? 5.751 6.197 13.324 1.00 71.46 1749 ALA D O 1
ATOM 3497 N N . VAL D 1 107 ? 7.759 5.519 14.070 1.00 79.36 1750 VAL D N 1
ATOM 3498 C CA . VAL D 1 107 ? 7.490 4.097 13.860 1.00 76.94 1750 VAL D CA 1
ATOM 3499 C C . VAL D 1 107 ? 6.192 3.640 14.508 1.00 70.62 1750 VAL D C 1
ATOM 3500 O O . VAL D 1 107 ? 5.481 2.789 13.972 1.00 68.17 1750 VAL D O 1
ATOM 3504 N N . LEU D 1 108 ? 5.902 4.209 15.670 1.00 72.95 1751 LEU D N 1
ATOM 3505 C CA . LEU D 1 108 ? 4.703 3.877 16.420 1.00 75.29 1751 LEU D CA 1
ATOM 3506 C C . LEU D 1 108 ? 3.408 4.321 15.727 1.00 84.19 1751 LEU D C 1
ATOM 3507 O O . LEU D 1 108 ? 2.497 3.513 15.507 1.00 74.35 1751 LEU D O 1
ATOM 3512 N N . VAL D 1 109 ? 3.336 5.601 15.370 1.00 79.71 1752 VAL D N 1
ATOM 3513 C CA . VAL D 1 109 ? 2.142 6.145 14.734 1.00 75.46 1752 VAL D CA 1
ATOM 3514 C C . VAL D 1 109 ? 1.911 5.735 13.280 1.00 85.03 1752 VAL D C 1
ATOM 3515 O O . VAL D 1 109 ? 0.771 5.753 12.814 1.00 96.11 1752 VAL D O 1
ATOM 3519 N N . SER D 1 110 ? 2.973 5.386 12.557 1.00 69.38 1753 SER D N 1
ATOM 3520 C CA . SER D 1 110 ? 2.823 4.968 11.161 1.00 77.95 1753 SER D CA 1
ATOM 3521 C C . SER D 1 110 ? 3.078 3.469 11.015 1.00 84.26 1753 SER D C 1
ATOM 3522 O O . SER D 1 110 ? 2.123 2.758 10.638 1.00 82.65 1753 SER D O 1
#

Secondary structure (DSSP, 8-state):
---EEEEE--EEEEEE-TTT--EE-HHHHHHTTSS----HHHHTT-B-EEEEEEE-SS-EEEEEEETTTTEEEESHHHHHTTSS-HHHHHHHHTT--HHHHHHHHH-/---EEEEE--EEEEEEPTTT--EE-HHHHHHHTSS----HHHHHH-B-EEEEEEEETTEEEEEEEETTTTEEEEHHHHHHTTSS-HHHHHHHHTT--HHHHHHHHH-/---EEEEE--EEEEEE-TTT--EE-HHHHHHTTSS----HHHHHT-B-EEEEEEEETTEEEEEEEETTT--EEEHHHHHHSSSS-HHHHHHHHTT--HHHHHHHH-/---EEEEE--EEEEEE-TTT--EE-HHHHHHTTSS----HHHHHH-B-EEEEEEE-SS-EEEEEEETTT--EEEHHHHHHTSSS-HHHHHHHHTT--HHHHHHHH-

InterPro domains:
  IPR001101 Plectin repeat [SM00250] (1651-1685)
  IPR001101 Plectin repeat [SM00250] (1700-1735)
  IPR001452 SH3 domain [PS50002] (399-455)
  IPR018159 Spectrin/alpha-actinin [SM00150] (126-213)
  IPR018159 Spectrin/alpha-actinin [SM00150] (216-317)
  IPR018159 Spectrin/alpha-actinin [SM00150] (323-485)
  IPR018159 Spectrin/alpha-actinin [SM00150] (505-612)
  IPR018159 Spectrin/alpha-actinin [SM00150] (733-861)
  IPR035915 Plakin repeat superfamily [SSF75399] (1656-1755)
  IPR041615 Desmoplakin, SH3 domain [PF17902] (390-453)
  IPR043197 Plakin [PTHR23169] (22-859)
  IPR055419 Periplakin/Envoplakin, N-terminal [PF23160] (34-125)
  IPR058847 Periplakin-like, plectin repeat domain [PF26346] (1007-1168)
  IPR058847 Periplakin-like, plectin repeat domain [PF26346] (1397-1553)

B-factor: mean 73.59, std 22.47, range [33.68, 165.86]

CATH classification: 3.30.160.780

Foldseek 3Di:
DFKDKDKAWWDADWDQDPPVRDTHGLVRCVVVVVDDPVSVVRVVRIWIKMKIWIQGDVGTWIKMATVVPGDIFTVVVCCVVVLDPPVVVVCVVVVVHRVVVCVSGPD/DAKDKDKDWWDADWDQDPPPRDTHGLVRCCVVVVDDPVSVVRVVRIWIKMKMWIDDPVGIWIKIATVSVRDIFTPVVCCVVVLDPVVVVVCVVVVVHRVVVVVSGPD/DAKDKDKAWWDADWDQDPPPRDTHGLVRCCVVVNDDPVSVVRVVRIWIKMKMWIQGPVGIWIKMATPVVGDIFTPVVCCVVVLDPPVRVVCVVVVVHRVVVVVSRD/DAKDKDKDWWDFDWDQDPPPRDTHGLVVCCVVVVDDPVSVVRVVGIWIKMKMWIQGPPGIWIKIATVVVGDIFTVVVCCVVPLDPVVRVVCVVVVVDRVVVVVSRD

GO terms:
  GO:0005200 structural constituent of cytoskeleton (F, TAS)
  GO:0005856 cytoskeleton (C, TAS)
  GO:0001533 cornified envelope (C, TAS)
  GO:0005829 cytosol (C, TAS)
  GO:0005515 protein binding (F, IPI)
  GO:0009612 response to mechanical stimulus (P, IEP)
  GO:0045296 cadherin binding (F, HDA)
  GO:0070062 extracellular exosome (C, HDA)

Organism: Homo sapiens (NCBI:txid9606)

Nearest PDB structures (foldseek):
  4q28-assembly4_D  TM=1.004E+00  e=5.499E-17  Homo sapiens
  5d17-assembly1_A  TM=3.054E-01  e=6.258E+00  Escherichia coli
  4q28-assembly4_D  TM=1.006E+00  e=8.701E-18  Homo sapiens
  7f14-assembly1_B  TM=3.378E-01  e=6.696E+00  Diaporthe longicolla
  4q28-assembly4_D  TM=1.010E+00  e=3.053E-18  Homo sapiens

Radius of gyration: 25.07 Å; Cα contacts (8 Å, |Δi|>4): 756; chains: 4; bounding box: 63×67×54 Å